Protein 7SKC (pdb70)

Secondary structure (DSSP, 8-state):
--S--TTSB--SSS----TTEE--TT-SB-EE--

GO terms:
  GO:0090729 toxin activity (F, IDA)
  GO:0005576 extracellular region (C, IDA)
  GO:0044487 venom-mediated perturbation of transmission of nerve impulse (P, IDA)
  GO:0044493 venom-mediated inhibition of voltage-gated sodium channel activity (P, IDA)
  GO:0019871 sodium channel inhibitor activity (F, IDA)
  GO:0044741 venom-mediated suppression of sensory perception of pain (P, TAS)

Solvent-accessible surface area: 3052 Å² total; per-residue (Å²): 129,147,51,72,14,132,180,34,50,10,77,42,130,108,90,139,29,53,182,43,59,33,8,87,198,148,96,88,118,1,99,90,98,216

Nearest PDB structures (foldseek):
  7skc-assembly1_A  TM=9.924E-01  e=1.285E-06  Selenotypus
  5epm-assembly2_D  TM=8.301E-01  e=3.689E-03  Ceratogyrus marshalli
  5i1x-assembly1_A  TM=8.372E-01  e=4.854E-03  Psalmopoeus
  2mxm-assembly1_A  TM=8.307E-01  e=1.106E-02  unclassified
  2wh9-assembly1_A  TM=6.189E-01  e=5.008E-02  Chilobrachys guangxiensis

Radius of gyration: 8.17 Å; Cα contacts (8 Å, |Δi|>4): 64; chains: 1; bounding box: 18×20×19 Å

Sequence (34 aa):
GDCLGWFSGCDPNNNKCCEGYVCHWKYPWCRYDLGDCLGWFSGCDPNNNKCCEGYVCHWKYPWCRYDLGDCLGWFSGCDPNNNKCCEGYVCHWKYPWCRYDLGDCLGWFSGCDPNNNKCCEGYVCHWKYPWCRYDLGDCLGWFSGCDPNNNKCCEGYVCHWKYPWCRYDLGDCLGWFSGCDPNNNKCCEGYVCHWKYPWCRYDLGDCLGWFSGCDPNNNKCCEGYVCHWKYPWCRYDLGDCLGWFSGCDPNNNKCCEGYVCHWKYPWCRYDLGDCLGWFSGCDPNNNKCCEGYVCHWKYPWCRYDLGDCLGWFSGCDPNNNKCCEGYVCHWKYPWCRYDLGDCLGWFSGCDPNNNKCCEGYVCHWKYPWCRYDLGDCLGWFSGCDPNNNKCCEGYVCHWKYPWCRYDLGDCLGWFSGCDPNNNKCCEGYVCHWKYPWCRYDLGDCLGWFSGCDPNNNKCCEGYVCHWKYPWCRYDLGDCLGWFSGCDPNNNKCCEGYVCHWKYPWCRYDLGDCLGWFSGCDPNNNKCCEGYVCHWKYPWCRYDLGDCLGWFSGCDPNNNKCCEGYVCHWKYPWCRYDLGDCLGWFSGCDPNNNKCCEGYVCHWKYPWCRYDLGDCLGWFSGCDPNNNKCCEGYVCHWKYPWCRYDLGDCLGWFSGCDPNNNKCCEGYVCHWKYPWCRYDL

Foldseek 3Di:
DQAQELAGFADQVGHRHDPQWGCPPVHRGTHGDD

Structure (mmCIF, N/CA/C/O backbone):
data_7SKC
#
_entry.id   7SKC
#
loop_
_atom_site.group_PDB
_atom_site.id
_atom_site.type_symbol
_atom_site.label_atom_id
_atom_site.label_alt_id
_atom_site.label_comp_id
_atom_site.label_asym_id
_atom_site.label_entity_id
_atom_site.label_seq_id
_atom_site.pdbx_PDB_ins_code
_atom_site.Cartn_x
_atom_site.Cartn_y
_atom_site.Cartn_z
_atom_site.occupancy
_atom_site.B_iso_or_equiv
_atom_site.auth_seq_id
_atom_site.auth_comp_id
_atom_site.auth_asym_id
_atom_site.auth_atom_id
_atom_site.pdbx_PDB_model_num
ATOM 1 N N . GLY A 1 1 ? 1.330 0.000 0.000 1.00 13.00 1 GLY A N 1
ATOM 2 C CA . GLY A 1 1 ? 2.071 0.001 -1.247 1.00 45.03 1 GLY A CA 1
ATOM 3 C C . GLY A 1 1 ? 1.338 -0.722 -2.359 1.00 34.41 1 GLY A C 1
ATOM 4 O O . GLY A 1 1 ? 0.876 -1.849 -2.177 1.00 14.15 1 GLY A O 1
ATOM 8 N N . ASP A 1 2 ? 1.228 -0.074 -3.513 1.00 42.11 2 ASP A N 1
ATOM 9 C CA . ASP A 1 2 ? 0.544 -0.662 -4.659 1.00 23.31 2 ASP A CA 1
ATOM 10 C C . ASP A 1 2 ? 1.523 -0.926 -5.799 1.00 72.21 2 ASP A C 1
ATOM 11 O O . ASP A 1 2 ? 1.527 -2.006 -6.391 1.00 32.24 2 ASP A O 1
ATOM 20 N N . CYS A 1 3 ? 2.351 0.068 -6.103 1.00 73.34 3 CYS A N 1
ATOM 21 C CA . CYS A 1 3 ? 3.333 -0.055 -7.173 1.00 62.34 3 CYS A CA 1
ATOM 22 C C . CYS A 1 3 ? 4.747 -0.142 -6.606 1.00 62.13 3 CYS A C 1
ATOM 23 O O . CYS A 1 3 ? 4.972 0.129 -5.426 1.00 25.30 3 CYS A O 1
ATOM 30 N N . LEU A 1 4 ? 5.696 -0.521 -7.455 1.00 25.22 4 LEU A N 1
ATOM 31 C CA . LEU A 1 4 ? 7.090 -0.644 -7.039 1.00 55.34 4 LEU A CA 1
ATOM 32 C C . LEU A 1 4 ? 7.677 0.721 -6.695 1.00 42.23 4 LEU A C 1
ATOM 33 O O . LEU A 1 4 ? 8.193 0.927 -5.598 1.00 2.53 4 LEU A O 1
ATOM 49 N N . GLY A 1 5 ? 7.593 1.652 -7.641 1.00 62.24 5 GLY A N 1
ATOM 50 C CA . GLY A 1 5 ? 8.119 2.986 -7.418 1.00 73.14 5 GLY A CA 1
ATOM 51 C C . GLY A 1 5 ? 9.445 3.211 -8.117 1.00 51.02 5 GLY A C 1
ATOM 52 O O . GLY A 1 5 ? 10.229 2.278 -8.290 1.00 71.12 5 GLY A O 1
ATOM 56 N N . TRP A 1 6 ? 9.696 4.451 -8.521 1.00 13.00 6 TRP A N 1
ATOM 57 C CA . TRP A 1 6 ? 10.936 4.795 -9.207 1.00 1.11 6 TRP A CA 1
ATOM 58 C C . TRP A 1 6 ? 12.147 4.302 -8.422 1.00 52.12 6 TRP A C 1
ATOM 59 O O . TRP A 1 6 ? 13.164 3.926 -9.004 1.00 65.40 6 TRP A O 1
ATOM 80 N N . PHE A 1 7 ? 12.031 4.307 -7.098 1.00 75.35 7 PHE A N 1
ATOM 81 C CA . PHE A 1 7 ? 13.117 3.860 -6.234 1.00 51.30 7 PHE A CA 1
ATOM 82 C C . PHE A 1 7 ? 13.300 2.348 -6.327 1.00 53.32 7 PHE A C 1
ATOM 83 O O . PHE A 1 7 ? 14.424 1.847 -6.327 1.00 50.05 7 PHE A O 1
ATOM 100 N N . SER A 1 8 ? 12.186 1.627 -6.405 1.00 51.25 8 SER A N 1
ATOM 101 C CA . SER A 1 8 ? 12.222 0.172 -6.495 1.00 11.25 8 SER A CA 1
ATOM 102 C C . SER A 1 8 ? 12.731 -0.276 -7.861 1.00 54.02 8 SER A C 1
ATOM 103 O O . SER A 1 8 ? 12.579 0.433 -8.855 1.00 62.45 8 SER A O 1
ATOM 111 N N . GLY A 1 9 ? 13.336 -1.459 -7.902 1.00 33.42 9 GLY A N 1
ATOM 112 C CA . GLY A 1 9 ? 13.858 -1.983 -9.150 1.00 42.03 9 GLY A CA 1
ATOM 113 C C . GLY A 1 9 ? 12.855 -2.856 -9.878 1.00 23.33 9 GLY A C 1
ATOM 114 O O . GLY A 1 9 ? 12.150 -3.653 -9.258 1.00 52.11 9 GLY A O 1
ATOM 118 N N . CYS A 1 10 ? 12.790 -2.706 -11.196 1.00 74.54 10 CYS A N 1
ATOM 119 C CA . CYS A 1 10 ? 11.864 -3.486 -12.010 1.00 3.11 10 CYS A CA 1
ATOM 120 C C . CYS A 1 10 ? 12.506 -3.879 -13.337 1.00 72.44 10 CYS A C 1
ATOM 121 O O . CYS A 1 10 ? 13.577 -3.387 -13.691 1.00 41.32 10 CYS A O 1
ATOM 128 N N . ASP A 1 11 ? 11.843 -4.770 -14.067 1.00 51.33 11 ASP A N 1
ATOM 129 C CA . ASP A 1 11 ? 12.347 -5.229 -15.356 1.00 52.14 11 ASP A CA 1
ATOM 130 C C . ASP A 1 11 ? 11.444 -4.757 -16.492 1.00 44.31 11 ASP A C 1
ATOM 131 O O . ASP A 1 11 ? 10.283 -4.401 -16.288 1.00 63.34 11 ASP A O 1
ATOM 140 N N . PRO A 1 12 ? 11.989 -4.751 -17.718 1.00 20.02 12 PRO A N 1
ATOM 141 C CA . PRO A 1 12 ? 11.251 -4.324 -18.910 1.00 72.12 12 PRO A CA 1
ATOM 142 C C . PRO A 1 12 ? 10.153 -5.309 -19.296 1.00 33.42 12 PRO A C 1
ATOM 143 O O . PRO A 1 12 ? 9.111 -4.918 -19.820 1.00 70.01 12 PRO A O 1
ATOM 154 N N . ASN A 1 13 ? 10.393 -6.590 -19.032 1.00 4.40 13 ASN A N 1
ATOM 155 C CA . ASN A 1 13 ? 9.424 -7.631 -19.352 1.00 21.31 13 ASN A CA 1
ATOM 156 C C . ASN A 1 13 ? 8.470 -7.863 -18.185 1.00 34.25 13 ASN A C 1
ATOM 157 O O . ASN A 1 13 ? 7.334 -8.296 -18.375 1.00 13.41 13 ASN A O 1
ATOM 168 N N . ASN A 1 14 ? 8.940 -7.572 -16.976 1.00 13.30 14 ASN A N 1
ATOM 169 C CA . ASN A 1 14 ? 8.128 -7.748 -15.777 1.00 61.32 14 ASN A CA 1
ATOM 170 C C . ASN A 1 14 ? 7.956 -6.425 -15.037 1.00 72.32 14 ASN A C 1
ATOM 171 O O . ASN A 1 14 ? 8.087 -6.364 -13.816 1.00 35.35 14 ASN A O 1
ATOM 182 N N . ASN A 1 15 ? 7.661 -5.368 -15.787 1.00 72.30 15 ASN A N 1
ATOM 183 C CA . ASN A 1 15 ? 7.470 -4.046 -15.203 1.00 2.25 15 ASN A CA 1
ATOM 184 C C . ASN A 1 15 ? 6.312 -4.052 -14.209 1.00 50.34 15 ASN A C 1
ATOM 185 O O . ASN A 1 15 ? 5.180 -4.386 -14.560 1.00 41.33 15 ASN A O 1
ATOM 196 N N . LYS A 1 16 ? 6.603 -3.679 -12.968 1.00 32.34 16 LYS A N 1
ATOM 197 C CA . LYS A 1 16 ? 5.587 -3.639 -11.923 1.00 32.25 16 LYS A CA 1
ATOM 198 C C . LYS A 1 16 ? 5.597 -2.293 -11.206 1.00 15.14 16 LYS A C 1
ATOM 199 O O . LYS A 1 16 ? 5.399 -2.223 -9.992 1.00 51.32 16 LYS A O 1
ATOM 218 N N . CYS A 1 17 ? 5.826 -1.226 -11.963 1.00 43.24 17 CYS A N 1
ATOM 219 C CA . CYS A 1 17 ? 5.861 0.119 -11.401 1.00 73.13 17 CYS A CA 1
ATOM 220 C C . CYS A 1 17 ? 4.546 0.850 -11.660 1.00 5.24 17 CYS A C 1
ATOM 221 O O . CYS A 1 17 ? 3.660 0.335 -12.342 1.00 43.43 17 CYS A O 1
ATOM 228 N N . CYS A 1 18 ? 4.428 2.054 -11.109 1.00 74.13 18 CYS A N 1
ATOM 229 C CA . CYS A 1 18 ? 3.223 2.857 -11.279 1.00 10.21 18 CYS A CA 1
ATOM 230 C C . CYS A 1 18 ? 3.284 3.662 -12.574 1.00 12.22 18 CYS A C 1
ATOM 231 O O . CYS A 1 18 ? 4.354 3.842 -13.154 1.00 53.12 18 CYS A O 1
ATOM 238 N N . GLU A 1 19 ? 2.128 4.144 -13.020 1.00 33.04 19 GLU A N 1
ATOM 239 C CA . GLU A 1 19 ? 2.050 4.929 -14.246 1.00 0.11 19 GLU A CA 1
ATOM 240 C C . GLU A 1 19 ? 3.058 6.075 -14.223 1.00 72.21 19 GLU A C 1
ATOM 241 O O . GLU A 1 19 ? 3.151 6.815 -13.245 1.00 32.12 19 GLU A O 1
ATOM 253 N N . GLY A 1 20 ? 3.812 6.214 -15.309 1.00 72.25 20 GLY A N 1
ATOM 254 C CA . GLY A 1 20 ? 4.803 7.270 -15.394 1.00 44.10 20 GLY A CA 1
ATOM 255 C C . GLY A 1 20 ? 6.220 6.733 -15.432 1.00 5.42 20 GLY A C 1
ATOM 256 O O . GLY A 1 20 ? 7.096 7.318 -16.070 1.00 23.02 20 GLY A O 1
ATOM 260 N N . TYR A 1 21 ? 6.448 5.619 -14.746 1.00 35.22 21 TYR A N 1
ATOM 261 C CA . TYR A 1 21 ? 7.770 5.005 -14.700 1.00 15.50 21 TYR A CA 1
ATOM 262 C C . TYR A 1 21 ? 7.927 3.967 -15.807 1.00 0.23 21 TYR A C 1
ATOM 263 O O . TYR A 1 21 ? 6.945 3.400 -16.286 1.00 63.13 21 TYR A O 1
ATOM 281 N N . VAL A 1 22 ? 9.171 3.723 -16.207 1.00 73.13 22 VAL A N 1
ATOM 282 C CA . VAL A 1 22 ? 9.459 2.752 -17.256 1.00 63.00 22 VAL A CA 1
ATOM 283 C C . VAL A 1 22 ? 10.705 1.938 -16.924 1.00 11.03 22 VAL A C 1
ATOM 284 O O . VAL A 1 22 ? 11.742 2.491 -16.557 1.00 41.42 22 VAL A O 1
ATOM 297 N N . CYS A 1 23 ? 10.596 0.620 -17.054 1.00 40.25 23 CYS A N 1
ATOM 298 C CA . CYS A 1 23 ? 11.713 -0.272 -16.768 1.00 71.05 23 CYS A CA 1
ATOM 299 C C . CYS A 1 23 ? 12.566 -0.493 -18.015 1.00 12.35 23 CYS A C 1
ATOM 300 O O . CYS A 1 23 ? 12.743 -1.624 -18.466 1.00 60.45 23 CYS A O 1
ATOM 307 N N . HIS A 1 24 ? 13.092 0.597 -18.565 1.00 60.32 24 HIS A N 1
ATOM 308 C CA . HIS A 1 24 ? 13.927 0.523 -19.759 1.00 23.23 24 HIS A CA 1
ATOM 309 C C . HIS A 1 24 ? 15.129 -0.388 -19.525 1.00 74.45 24 HIS A C 1
ATOM 310 O O . HIS A 1 24 ? 15.765 -0.335 -18.473 1.00 33.31 24 HIS A O 1
ATOM 324 N N . TRP A 1 25 ? 15.432 -1.223 -20.513 1.00 21.12 25 TRP A N 1
ATOM 325 C CA . TRP A 1 25 ? 16.557 -2.147 -20.414 1.00 53.52 25 TRP A CA 1
ATOM 326 C C . TRP A 1 25 ? 17.834 -1.410 -20.026 1.00 51.53 25 TRP A C 1
ATOM 327 O O . TRP A 1 25 ? 18.742 -1.990 -19.431 1.00 35.33 25 TRP A O 1
ATOM 348 N N . LYS A 1 26 ? 17.898 -0.127 -20.367 1.00 44.12 26 LYS A N 1
ATOM 349 C CA . LYS A 1 26 ? 19.064 0.691 -20.053 1.00 61.13 26 LYS A CA 1
ATOM 350 C C . LYS A 1 26 ? 19.486 0.502 -18.600 1.00 21.32 26 LYS A C 1
ATOM 351 O O . LYS A 1 26 ? 20.658 0.260 -18.310 1.00 41.00 26 LYS A O 1
ATOM 370 N N . TYR A 1 27 ? 18.524 0.612 -17.690 1.00 62.43 27 TYR A N 1
ATOM 371 C CA . TYR A 1 27 ? 18.797 0.453 -16.267 1.00 13.53 27 TYR A CA 1
ATOM 372 C C . TYR A 1 27 ? 17.685 -0.337 -15.584 1.00 31.03 27 TYR A C 1
ATOM 373 O O . TYR A 1 27 ? 16.535 -0.347 -16.023 1.00 13.41 27 TYR A O 1
ATOM 391 N N . PRO A 1 28 ? 18.035 -1.017 -14.481 1.00 52.55 28 PRO A N 1
ATOM 392 C CA . PRO A 1 28 ? 17.082 -1.822 -13.712 1.00 73.12 28 PRO A CA 1
ATOM 393 C C . PRO A 1 28 ? 16.058 -0.964 -12.977 1.00 1.21 28 PRO A C 1
ATOM 394 O O . PRO A 1 28 ? 14.856 -1.222 -13.042 1.00 63.22 28 PRO A O 1
ATOM 405 N N . TRP A 1 29 ? 16.542 0.057 -12.279 1.00 13.23 29 TRP A N 1
ATOM 406 C CA . TRP A 1 29 ? 15.667 0.954 -11.531 1.00 45.02 29 TRP A CA 1
ATOM 407 C C . TRP A 1 29 ? 14.649 1.615 -12.453 1.00 42.34 29 TRP A C 1
ATOM 408 O O . TRP A 1 29 ? 14.945 1.910 -13.612 1.00 22.02 29 TRP A O 1
ATOM 429 N N . CYS A 1 30 ? 13.449 1.847 -11.933 1.00 74.51 30 CYS A N 1
ATOM 430 C CA . CYS A 1 30 ? 12.386 2.473 -12.710 1.00 12.13 30 CYS A CA 1
ATOM 431 C C . CYS A 1 30 ? 12.733 3.923 -13.036 1.00 33.11 30 CYS A C 1
ATOM 432 O O . CYS A 1 30 ? 12.783 4.775 -12.148 1.00 74.34 30 CYS A O 1
ATOM 439 N N . ARG A 1 31 ? 12.971 4.195 -14.315 1.00 2.13 31 ARG A N 1
ATOM 440 C CA . ARG A 1 31 ? 13.314 5.541 -14.758 1.00 62.22 31 ARG A CA 1
ATOM 441 C C . ARG A 1 31 ? 12.061 6.324 -15.138 1.00 70.04 31 ARG A C 1
ATOM 442 O O . ARG A 1 31 ? 11.096 5.759 -15.654 1.00 21.00 31 ARG A O 1
ATOM 463 N N . TYR A 1 32 ? 12.083 7.627 -14.880 1.00 32.31 32 TYR A N 1
ATOM 464 C CA . TYR A 1 32 ? 10.948 8.487 -15.192 1.00 33.10 32 TYR A CA 1
ATOM 465 C C . TYR A 1 32 ? 10.684 8.517 -16.694 1.00 73.03 32 TYR A C 1
ATOM 466 O O . TYR A 1 32 ? 11.558 8.187 -17.496 1.00 75.32 32 TYR A O 1
ATOM 484 N N . ASP A 1 33 ? 9.473 8.916 -17.068 1.00 11.15 33 ASP A N 1
ATOM 485 C CA . ASP A 1 33 ? 9.092 8.992 -18.473 1.00 63.23 33 ASP A CA 1
ATOM 486 C C . ASP A 1 33 ? 8.748 10.425 -18.867 1.00 31.14 33 ASP A C 1
ATOM 487 O O . ASP A 1 33 ? 7.657 10.697 -19.370 1.00 61.21 33 ASP A O 1
ATOM 496 N N . LEU A 1 34 ? 9.684 11.338 -18.633 1.00 12.23 34 LEU A N 1
ATOM 497 C CA . LEU A 1 34 ? 9.479 12.745 -18.962 1.00 24.34 34 LEU A CA 1
ATOM 498 C C . LEU A 1 34 ? 10.275 13.135 -20.203 1.00 22.10 34 LEU A C 1
ATOM 499 O O . LEU A 1 34 ? 9.707 13.554 -21.211 1.00 14.42 34 LEU A O 1
ATOM 515 N N . GLY A 1 1 ? 2.087 -1.570 -0.360 1.00 4.41 1 GLY A N 2
ATOM 516 C CA . GLY A 1 1 ? 1.888 -0.455 -1.267 1.00 53.23 1 GLY A CA 2
ATOM 517 C C . GLY A 1 1 ? 1.055 -0.833 -2.476 1.00 60.21 1 GLY A C 2
ATOM 518 O O . GLY A 1 1 ? 0.310 -1.813 -2.443 1.00 41.22 1 GLY A O 2
ATOM 522 N N . ASP A 1 2 ? 1.179 -0.055 -3.545 1.00 45.42 2 ASP A N 2
ATOM 523 C CA . ASP A 1 2 ? 0.432 -0.313 -4.770 1.00 54.23 2 ASP A CA 2
ATOM 524 C C . ASP A 1 2 ? 1.376 -0.589 -5.936 1.00 5.42 2 ASP A C 2
ATOM 525 O O . ASP A 1 2 ? 1.164 -1.518 -6.715 1.00 33.32 2 ASP A O 2
ATOM 534 N N . CYS A 1 3 ? 2.420 0.226 -6.050 1.00 62.31 3 CYS A N 2
ATOM 535 C CA . CYS A 1 3 ? 3.397 0.071 -7.121 1.00 5.41 3 CYS A CA 2
ATOM 536 C C . CYS A 1 3 ? 4.804 -0.094 -6.554 1.00 5.33 3 CYS A C 2
ATOM 537 O O . CYS A 1 3 ? 5.030 0.097 -5.358 1.00 2.21 3 CYS A O 2
ATOM 544 N N . LEU A 1 4 ? 5.747 -0.449 -7.419 1.00 62.14 4 LEU A N 2
ATOM 545 C CA . LEU A 1 4 ? 7.133 -0.640 -7.006 1.00 1.21 4 LEU A CA 2
ATOM 546 C C . LEU A 1 4 ? 7.777 0.691 -6.630 1.00 64.24 4 LEU A C 2
ATOM 547 O O . LEU A 1 4 ? 8.306 0.848 -5.531 1.00 21.23 4 LEU A O 2
ATOM 563 N N . GLY A 1 5 ? 7.727 1.648 -7.552 1.00 61.00 5 GLY A N 2
ATOM 564 C CA . GLY A 1 5 ? 8.307 2.954 -7.298 1.00 25.40 5 GLY A CA 2
ATOM 565 C C . GLY A 1 5 ? 9.668 3.119 -7.945 1.00 41.23 5 GLY A C 2
ATOM 566 O O . GLY A 1 5 ? 10.406 2.148 -8.111 1.00 2.01 5 GLY A O 2
ATOM 570 N N . TRP A 1 6 ? 10.000 4.351 -8.314 1.00 11.25 6 TRP A N 2
ATOM 571 C CA . TRP A 1 6 ? 11.281 4.640 -8.948 1.00 51.04 6 TRP A CA 2
ATOM 572 C C . TRP A 1 6 ? 12.434 4.065 -8.134 1.00 2.24 6 TRP A C 2
ATOM 573 O O . TRP A 1 6 ? 13.450 3.646 -8.688 1.00 62.51 6 TRP A O 2
ATOM 594 N N . PHE A 1 7 ? 12.271 4.049 -6.815 1.00 31.31 7 PHE A N 2
ATOM 595 C CA . PHE A 1 7 ? 13.300 3.525 -5.924 1.00 13.54 7 PHE A CA 2
ATOM 596 C C . PHE A 1 7 ? 13.430 2.013 -6.073 1.00 23.54 7 PHE A C 2
ATOM 597 O O . PHE A 1 7 ? 14.533 1.467 -6.032 1.00 30.11 7 PHE A O 2
ATOM 614 N N . SER A 1 8 ? 12.296 1.341 -6.245 1.00 23.21 8 SER A N 2
ATOM 615 C CA . SER A 1 8 ? 12.282 -0.110 -6.396 1.00 4.44 8 SER A CA 2
ATOM 616 C C . SER A 1 8 ? 12.782 -0.517 -7.778 1.00 52.25 8 SER A C 2
ATOM 617 O O . SER A 1 8 ? 12.703 0.256 -8.732 1.00 54.41 8 SER A O 2
ATOM 625 N N . GLY A 1 9 ? 13.297 -1.738 -7.879 1.00 23.43 9 GLY A N 2
ATOM 626 C CA . GLY A 1 9 ? 13.803 -2.229 -9.148 1.00 14.53 9 GLY A CA 2
ATOM 627 C C . GLY A 1 9 ? 12.770 -3.035 -9.911 1.00 2.54 9 GLY A C 2
ATOM 628 O O . GLY A 1 9 ? 12.035 -3.830 -9.324 1.00 44.03 9 GLY A O 2
ATOM 632 N N . CYS A 1 10 ? 12.712 -2.828 -11.222 1.00 70.50 10 CYS A N 2
ATOM 633 C CA . CYS A 1 10 ? 11.761 -3.540 -12.067 1.00 14.00 10 CYS A CA 2
ATOM 634 C C . CYS A 1 10 ? 12.390 -3.903 -13.409 1.00 0.40 10 CYS A C 2
ATOM 635 O O . CYS A 1 10 ? 13.479 -3.435 -13.742 1.00 22.10 10 CYS A O 2
ATOM 642 N N . ASP A 1 11 ? 11.697 -4.738 -14.175 1.00 12.14 11 ASP A N 2
ATOM 643 C CA . ASP A 1 11 ? 12.186 -5.163 -15.481 1.00 43.30 11 ASP A CA 2
ATOM 644 C C . ASP A 1 11 ? 11.326 -4.581 -16.599 1.00 24.21 11 ASP A C 2
ATOM 645 O O . ASP A 1 11 ? 10.186 -4.168 -16.387 1.00 61.03 11 ASP A O 2
ATOM 654 N N . PRO A 1 12 ? 11.885 -4.546 -17.818 1.00 75.51 12 PRO A N 2
ATOM 655 C CA . PRO A 1 12 ? 11.187 -4.017 -18.993 1.00 75.14 12 PRO A CA 2
ATOM 656 C C . PRO A 1 12 ? 10.037 -4.915 -19.438 1.00 12.31 12 PRO A C 2
ATOM 657 O O . PRO A 1 12 ? 9.022 -4.435 -19.941 1.00 35.33 12 PRO A O 2
ATOM 668 N N . ASN A 1 13 ? 10.204 -6.220 -19.248 1.00 55.45 13 ASN A N 2
ATOM 669 C CA . ASN A 1 13 ? 9.179 -7.184 -19.630 1.00 73.44 13 ASN A CA 2
ATOM 670 C C . ASN A 1 13 ? 8.208 -7.431 -18.480 1.00 31.04 13 ASN A C 2
ATOM 671 O O . ASN A 1 13 ? 7.050 -7.786 -18.696 1.00 63.43 13 ASN A O 2
ATOM 682 N N . ASN A 1 14 ? 8.689 -7.239 -17.256 1.00 33.05 14 ASN A N 2
ATOM 683 C CA . ASN A 1 14 ? 7.864 -7.440 -16.070 1.00 34.41 14 ASN A CA 2
ATOM 684 C C . ASN A 1 14 ? 7.702 -6.138 -15.292 1.00 22.11 14 ASN A C 2
ATOM 685 O O . ASN A 1 14 ? 7.816 -6.117 -14.067 1.00 53.11 14 ASN A O 2
ATOM 696 N N . ASN A 1 15 ? 7.436 -5.054 -16.013 1.00 1.43 15 ASN A N 2
ATOM 697 C CA . ASN A 1 15 ? 7.259 -3.747 -15.390 1.00 52.43 15 ASN A CA 2
ATOM 698 C C . ASN A 1 15 ? 6.161 -3.793 -14.332 1.00 53.40 15 ASN A C 2
ATOM 699 O O . ASN A 1 15 ? 5.030 -4.193 -14.611 1.00 24.11 15 ASN A O 2
ATOM 710 N N . LYS A 1 16 ? 6.501 -3.379 -13.116 1.00 70.10 16 LYS A N 2
ATOM 711 C CA . LYS A 1 16 ? 5.545 -3.370 -12.015 1.00 21.50 16 LYS A CA 2
ATOM 712 C C . LYS A 1 16 ? 5.606 -2.051 -11.252 1.00 53.13 16 LYS A C 2
ATOM 713 O O . LYS A 1 16 ? 5.439 -2.019 -10.033 1.00 1.24 16 LYS A O 2
ATOM 732 N N . CYS A 1 17 ? 5.844 -0.964 -11.978 1.00 54.41 17 CYS A N 2
ATOM 733 C CA . CYS A 1 17 ? 5.925 0.359 -11.371 1.00 10.23 17 CYS A CA 2
ATOM 734 C C . CYS A 1 17 ? 4.635 1.143 -11.598 1.00 63.43 17 CYS A C 2
ATOM 735 O O . CYS A 1 17 ? 3.731 0.682 -12.295 1.00 35.31 17 CYS A O 2
ATOM 742 N N . CYS A 1 18 ? 4.558 2.330 -11.006 1.00 65.32 18 CYS A N 2
ATOM 743 C CA . CYS A 1 18 ? 3.381 3.178 -11.143 1.00 11.20 18 CYS A CA 2
ATOM 744 C C . CYS A 1 18 ? 3.467 4.028 -12.407 1.00 51.33 18 CYS A C 2
ATOM 745 O O . CYS A 1 18 ? 4.542 4.196 -12.982 1.00 0.33 18 CYS A O 2
ATOM 752 N N . GLU A 1 19 ? 2.326 4.562 -12.834 1.00 24.31 19 GLU A N 2
ATOM 753 C CA . GLU A 1 19 ? 2.273 5.394 -14.030 1.00 64.33 19 GLU A CA 2
ATOM 754 C C . GLU A 1 19 ? 3.314 6.508 -13.965 1.00 22.32 19 GLU A C 2
ATOM 755 O O . GLU A 1 19 ? 3.411 7.224 -12.969 1.00 63.31 19 GLU A O 2
ATOM 767 N N . GLY A 1 20 ? 4.092 6.647 -15.034 1.00 53.15 20 GLY A N 2
ATOM 768 C CA . GLY A 1 20 ? 5.116 7.675 -15.079 1.00 34.55 20 GLY A CA 2
ATOM 769 C C . GLY A 1 20 ? 6.515 7.096 -15.140 1.00 63.11 20 GLY A C 2
ATOM 770 O O . GLY A 1 20 ? 7.408 7.676 -15.758 1.00 51.54 20 GLY A O 2
ATOM 774 N N . TYR A 1 21 ? 6.709 5.950 -14.497 1.00 13.14 21 TYR A N 2
ATOM 775 C CA . TYR A 1 21 ? 8.011 5.295 -14.477 1.00 61.12 21 TYR A CA 2
ATOM 776 C C . TYR A 1 21 ? 8.146 4.316 -15.639 1.00 73.25 21 TYR A C 2
ATOM 777 O O . TYR A 1 21 ? 7.151 3.897 -16.232 1.00 63.12 21 TYR A O 2
ATOM 795 N N . VAL A 1 22 ? 9.384 3.954 -15.960 1.00 2.32 22 VAL A N 2
ATOM 796 C CA . VAL A 1 22 ? 9.651 3.023 -17.050 1.00 1.15 22 VAL A CA 2
ATOM 797 C C . VAL A 1 22 ? 10.863 2.151 -16.742 1.00 70.44 22 VAL A C 2
ATOM 798 O O . VAL A 1 22 ? 11.918 2.650 -16.351 1.00 44.13 22 VAL A O 2
ATOM 811 N N . CYS A 1 23 ? 10.705 0.844 -16.922 1.00 71.45 23 CYS A N 2
ATOM 812 C CA . CYS A 1 23 ? 11.786 -0.100 -16.665 1.00 74.51 23 CYS A CA 2
ATOM 813 C C . CYS A 1 23 ? 12.636 -0.308 -17.915 1.00 51.11 23 CYS A C 2
ATOM 814 O O . CYS A 1 23 ? 12.804 -1.434 -18.385 1.00 52.33 23 CYS A O 2
ATOM 821 N N . HIS A 1 24 ? 13.171 0.786 -18.449 1.00 34.14 24 HIS A N 2
ATOM 822 C CA . HIS A 1 24 ? 14.005 0.724 -19.644 1.00 14.43 24 HIS A CA 2
ATOM 823 C C . HIS A 1 24 ? 15.169 -0.241 -19.445 1.00 31.35 24 HIS A C 2
ATOM 824 O O . HIS A 1 24 ? 15.800 -0.257 -18.388 1.00 25.30 24 HIS A O 2
ATOM 838 N N . TRP A 1 25 ? 15.446 -1.044 -20.465 1.00 62.23 25 TRP A N 2
ATOM 839 C CA . TRP A 1 25 ? 16.534 -2.013 -20.402 1.00 23.45 25 TRP A CA 2
ATOM 840 C C . TRP A 1 25 ? 17.837 -1.343 -19.980 1.00 12.54 25 TRP A C 2
ATOM 841 O O . TRP A 1 25 ? 18.719 -1.982 -19.407 1.00 23.03 25 TRP A O 2
ATOM 862 N N . LYS A 1 26 ? 17.951 -0.050 -20.266 1.00 24.12 26 LYS A N 2
ATOM 863 C CA . LYS A 1 26 ? 19.146 0.709 -19.915 1.00 31.23 26 LYS A CA 2
ATOM 864 C C . LYS A 1 26 ? 19.553 0.444 -18.469 1.00 2.23 26 LYS A C 2
ATOM 865 O O . LYS A 1 26 ? 20.714 0.149 -18.185 1.00 22.41 26 LYS A O 2
ATOM 884 N N . TYR A 1 27 ? 18.591 0.551 -17.559 1.00 61.21 27 TYR A N 2
ATOM 885 C CA . TYR A 1 27 ? 18.850 0.324 -16.142 1.00 62.23 27 TYR A CA 2
ATOM 886 C C . TYR A 1 27 ? 17.708 -0.454 -15.497 1.00 75.53 27 TYR A C 2
ATOM 887 O O . TYR A 1 27 ? 16.560 -0.406 -15.942 1.00 4.12 27 TYR A O 2
ATOM 905 N N . PRO A 1 28 ? 18.027 -1.190 -14.422 1.00 60.12 28 PRO A N 2
ATOM 906 C CA . PRO A 1 28 ? 17.042 -1.993 -13.691 1.00 10.51 28 PRO A CA 2
ATOM 907 C C . PRO A 1 28 ? 16.044 -1.130 -12.926 1.00 4.42 28 PRO A C 2
ATOM 908 O O . PRO A 1 28 ? 14.835 -1.347 -13.002 1.00 42.00 28 PRO A O 2
ATOM 919 N N . TRP A 1 29 ? 16.559 -0.151 -12.190 1.00 34.01 29 TRP A N 2
ATOM 920 C CA . TRP A 1 29 ? 15.711 0.745 -11.411 1.00 5.21 29 TRP A CA 2
ATOM 921 C C . TRP A 1 29 ? 14.731 1.487 -12.312 1.00 52.41 29 TRP A C 2
ATOM 922 O O . TRP A 1 29 ? 15.049 1.816 -13.455 1.00 43.02 29 TRP A O 2
ATOM 943 N N . CYS A 1 30 ? 13.537 1.749 -11.791 1.00 12.11 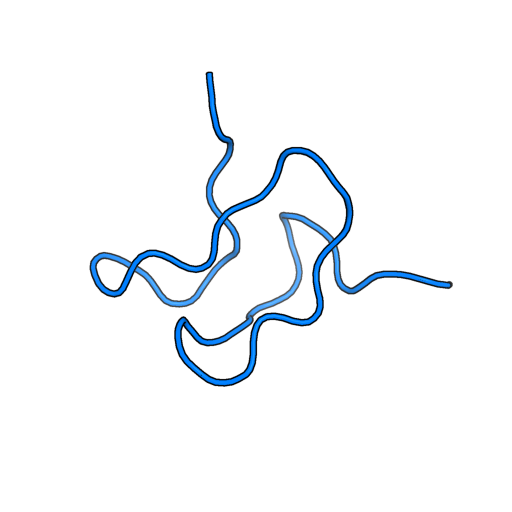30 CYS A N 2
ATOM 944 C CA . CYS A 1 30 ? 12.509 2.453 -12.548 1.00 71.34 30 CYS A CA 2
ATOM 945 C C . CYS A 1 30 ? 12.906 3.907 -12.783 1.00 51.31 30 CYS A C 2
ATOM 946 O O . CYS A 1 30 ? 12.965 4.704 -11.846 1.00 43.15 30 CYS A O 2
ATOM 953 N N . ARG A 1 31 ? 13.176 4.246 -14.040 1.00 24.35 31 ARG A N 2
ATOM 954 C CA . ARG A 1 31 ? 13.569 5.603 -14.398 1.00 14.44 31 ARG A CA 2
ATOM 955 C C . ARG A 1 31 ? 12.349 6.440 -14.774 1.00 3.23 31 ARG A C 2
ATOM 956 O O . ARG A 1 31 ? 11.350 5.914 -15.265 1.00 44.22 31 ARG A O 2
ATOM 977 N N . TYR A 1 32 ? 12.438 7.745 -14.539 1.00 64.51 32 TYR A N 2
ATOM 978 C CA . TYR A 1 32 ? 11.342 8.654 -14.850 1.00 72.33 32 TYR A CA 2
ATOM 979 C C . TYR A 1 32 ? 11.329 9.004 -16.335 1.00 60.22 32 TYR A C 2
ATOM 980 O O . TYR A 1 32 ? 12.353 9.383 -16.904 1.00 11.52 32 TYR A O 2
ATOM 998 N N . ASP A 1 33 ? 10.162 8.874 -16.957 1.00 23.42 33 ASP A N 2
ATOM 999 C CA . ASP A 1 33 ? 10.014 9.177 -18.375 1.00 54.33 33 ASP A CA 2
ATOM 1000 C C . ASP A 1 33 ? 9.629 10.639 -18.581 1.00 5.34 33 ASP A C 2
ATOM 1001 O O . ASP A 1 33 ? 10.401 11.423 -19.135 1.00 4.34 33 ASP A O 2
ATOM 1010 N N . LEU A 1 34 ? 8.432 11.000 -18.132 1.00 22.31 34 LEU A N 2
ATOM 1011 C CA . LEU A 1 34 ? 7.944 12.368 -18.267 1.00 64.11 34 LEU A CA 2
ATOM 1012 C C . LEU A 1 34 ? 8.312 13.201 -17.043 1.00 63.52 34 LEU A C 2
ATOM 1013 O O . LEU A 1 34 ? 8.516 14.410 -17.141 1.00 41.44 34 LEU A O 2
ATOM 1029 N N . GLY A 1 1 ? -1.899 2.520 -3.899 1.00 42.32 1 GLY A N 3
ATOM 1030 C CA . GLY A 1 1 ? -0.655 2.404 -4.637 1.00 61.35 1 GLY A CA 3
ATOM 1031 C C . GLY A 1 1 ? 0.105 1.137 -4.297 1.00 72.12 1 GLY A C 3
ATOM 1032 O O . GLY A 1 1 ? 0.899 1.115 -3.357 1.00 44.12 1 GLY A O 3
ATOM 1036 N N . ASP A 1 2 ? -0.140 0.079 -5.062 1.00 34.32 2 ASP A N 3
ATOM 1037 C CA . ASP A 1 2 ? 0.526 -1.199 -4.836 1.00 42.42 2 ASP A CA 3
ATOM 1038 C C . ASP A 1 2 ? 1.548 -1.480 -5.934 1.00 12.23 2 ASP A C 3
ATOM 1039 O O . ASP A 1 2 ? 1.549 -2.555 -6.535 1.00 4.54 2 ASP A O 3
ATOM 1048 N N . CYS A 1 3 ? 2.415 -0.506 -6.191 1.00 21.50 3 CYS A N 3
ATOM 1049 C CA . CYS A 1 3 ? 3.441 -0.647 -7.217 1.00 22.41 3 CYS A CA 3
ATOM 1050 C C . CYS A 1 3 ? 4.825 -0.778 -6.588 1.00 3.24 3 CYS A C 3
ATOM 1051 O O . CYS A 1 3 ? 4.961 -0.832 -5.365 1.00 32.45 3 CYS A O 3
ATOM 1058 N N . LEU A 1 4 ? 5.850 -0.827 -7.431 1.00 62.13 4 LEU A N 3
ATOM 1059 C CA . LEU A 1 4 ? 7.225 -0.951 -6.959 1.00 12.32 4 LEU A CA 3
ATOM 1060 C C . LEU A 1 4 ? 7.789 0.410 -6.563 1.00 41.14 4 LEU A C 3
ATOM 1061 O O . LEU A 1 4 ? 8.257 0.597 -5.441 1.00 41.11 4 LEU A O 3
ATOM 1077 N N . GLY A 1 5 ? 7.739 1.359 -7.494 1.00 24.14 5 GLY A N 3
ATOM 1078 C CA . GLY A 1 5 ? 8.247 2.691 -7.222 1.00 51.13 5 GLY A CA 3
ATOM 1079 C C . GLY A 1 5 ? 9.583 2.950 -7.891 1.00 34.13 5 GLY A C 3
ATOM 1080 O O . GLY A 1 5 ? 10.374 2.028 -8.089 1.00 73.12 5 GLY A O 3
ATOM 1084 N N . TRP A 1 6 ? 9.834 4.206 -8.240 1.00 13.42 6 TRP A N 3
ATOM 1085 C CA . TRP A 1 6 ? 11.083 4.583 -8.892 1.00 12.22 6 TRP A CA 3
ATOM 1086 C C . TRP A 1 6 ? 12.284 4.061 -8.111 1.00 34.31 6 TRP A C 3
ATOM 1087 O O . TRP A 1 6 ? 13.312 3.714 -8.693 1.00 35.41 6 TRP A O 3
ATOM 1108 N N . PHE A 1 7 ? 12.147 4.007 -6.790 1.00 43.01 7 PHE A N 3
ATOM 1109 C CA . PHE A 1 7 ? 13.222 3.527 -5.929 1.00 42.15 7 PHE A CA 3
ATOM 1110 C C . PHE A 1 7 ? 13.396 2.017 -6.067 1.00 11.43 7 PHE A C 3
ATOM 1111 O O . PHE A 1 7 ? 14.517 1.508 -6.069 1.00 53.44 7 PHE A O 3
ATOM 1128 N N . SER A 1 8 ? 12.278 1.307 -6.180 1.00 22.01 8 SER A N 3
ATOM 1129 C CA . SER A 1 8 ? 12.305 -0.145 -6.313 1.00 44.10 8 SER A CA 3
ATOM 1130 C C . SER A 1 8 ? 12.767 -0.554 -7.709 1.00 12.15 8 SER A C 3
ATOM 1131 O O . SER A 1 8 ? 12.503 0.139 -8.690 1.00 14.30 8 SER A O 3
ATOM 1139 N N . GLY A 1 9 ? 13.459 -1.686 -7.788 1.00 60.41 9 GLY A N 3
ATOM 1140 C CA . GLY A 1 9 ? 13.947 -2.169 -9.067 1.00 30.34 9 GLY A CA 3
ATOM 1141 C C . GLY A 1 9 ? 12.912 -2.991 -9.809 1.00 63.50 9 GLY A C 3
ATOM 1142 O O . GLY A 1 9 ? 12.202 -3.798 -9.208 1.00 73.15 9 GLY A O 3
ATOM 1146 N N . CYS A 1 10 ? 12.825 -2.787 -11.119 1.00 41.41 10 CYS A N 3
ATOM 1147 C CA . CYS A 1 10 ? 11.868 -3.513 -11.945 1.00 64.01 10 CYS A CA 3
ATOM 1148 C C . CYS A 1 10 ? 12.484 -3.884 -13.291 1.00 73.42 10 CYS A C 3
ATOM 1149 O O . CYS A 1 10 ? 13.565 -3.412 -13.643 1.00 20.14 10 CYS A O 3
ATOM 1156 N N . ASP A 1 11 ? 11.787 -4.733 -14.040 1.00 4.43 11 ASP A N 3
ATOM 1157 C CA . ASP A 1 11 ? 12.264 -5.167 -15.348 1.00 13.21 11 ASP A CA 3
ATOM 1158 C C . ASP A 1 11 ? 11.413 -4.567 -16.463 1.00 13.23 11 ASP A C 3
ATOM 1159 O O . ASP A 1 11 ? 10.282 -4.130 -16.247 1.00 42.52 11 ASP A O 3
ATOM 1168 N N . PRO A 1 12 ? 11.967 -4.544 -17.684 1.00 3.32 12 PRO A N 3
ATOM 1169 C CA . PRO A 1 12 ? 11.277 -3.999 -18.857 1.00 32.24 12 PRO A CA 3
ATOM 1170 C C . PRO A 1 12 ? 10.107 -4.872 -19.297 1.00 53.15 12 PRO A C 3
ATOM 1171 O O . PRO A 1 12 ? 9.107 -4.372 -19.812 1.00 61.50 12 PRO A O 3
ATOM 1182 N N . ASN A 1 13 ? 10.238 -6.178 -19.092 1.00 24.44 13 ASN A N 3
ATOM 1183 C CA . ASN A 1 13 ? 9.191 -7.121 -19.468 1.00 41.13 13 ASN A CA 3
ATOM 1184 C C . ASN A 1 13 ? 8.205 -7.325 -18.322 1.00 60.01 13 ASN A C 3
ATOM 1185 O O . ASN A 1 13 ? 7.040 -7.653 -18.543 1.00 63.32 13 ASN A O 3
ATOM 1196 N N . ASN A 1 14 ? 8.681 -7.127 -17.097 1.00 60.40 14 ASN A N 3
ATOM 1197 C CA . ASN A 1 14 ? 7.842 -7.290 -15.916 1.00 15.35 14 ASN A CA 3
ATOM 1198 C C . ASN A 1 14 ? 7.610 -5.949 -15.224 1.00 61.34 14 ASN A C 3
ATOM 1199 O O . ASN A 1 14 ? 7.700 -5.846 -14.002 1.00 32.31 14 ASN A O 3
ATOM 1210 N N . ASN A 1 15 ? 7.311 -4.925 -16.017 1.00 22.01 15 ASN A N 3
ATOM 1211 C CA . ASN A 1 15 ? 7.067 -3.591 -15.482 1.00 15.44 15 ASN A CA 3
ATOM 1212 C C . ASN A 1 15 ? 6.023 -3.633 -14.370 1.00 33.42 15 ASN A C 3
ATOM 1213 O O . ASN A 1 15 ? 4.834 -3.826 -14.626 1.00 11.12 15 ASN A O 3
ATOM 1224 N N . LYS A 1 16 ? 6.475 -3.452 -13.134 1.00 21.13 16 LYS A N 3
ATOM 1225 C CA . LYS A 1 16 ? 5.582 -3.468 -11.981 1.00 52.34 16 LYS A CA 3
ATOM 1226 C C . LYS A 1 16 ? 5.677 -2.160 -11.201 1.00 63.42 16 LYS A C 3
ATOM 1227 O O . LYS A 1 16 ? 5.586 -2.150 -9.973 1.00 61.43 16 LYS A O 3
ATOM 1246 N N . CYS A 1 17 ? 5.860 -1.059 -11.921 1.00 41.25 17 CYS A N 3
ATOM 1247 C CA . CYS A 1 17 ? 5.967 0.254 -11.297 1.00 52.45 17 CYS A CA 3
ATOM 1248 C C . CYS A 1 17 ? 4.676 1.048 -11.476 1.00 34.11 17 CYS A C 3
ATOM 1249 O O . CYS A 1 17 ? 3.748 0.602 -12.152 1.00 43.24 17 CYS A O 3
ATOM 1256 N N . CYS A 1 18 ? 4.623 2.227 -10.865 1.00 31.44 18 CYS A N 3
ATOM 1257 C CA . CYS A 1 18 ? 3.447 3.083 -10.955 1.00 12.44 18 CYS A CA 3
ATOM 1258 C C . CYS A 1 18 ? 3.499 3.949 -12.210 1.00 62.02 18 CYS A C 3
ATOM 1259 O O . CYS A 1 18 ? 4.563 4.147 -12.795 1.00 64.43 18 CYS A O 3
ATOM 1266 N N . GLU A 1 19 ? 2.342 4.462 -12.617 1.00 43.13 19 GLU A N 3
ATOM 1267 C CA . GLU A 1 19 ? 2.257 5.306 -13.803 1.00 70.15 19 GLU A CA 3
ATOM 1268 C C . GLU A 1 19 ? 3.273 6.442 -13.737 1.00 45.13 19 GLU A C 3
ATOM 1269 O O . GLU A 1 19 ? 3.342 7.171 -12.749 1.00 5.13 19 GLU A O 3
ATOM 1281 N N . GLY A 1 20 ? 4.062 6.586 -14.798 1.00 61.43 20 GLY A N 3
ATOM 1282 C CA . GLY A 1 20 ? 5.065 7.634 -14.841 1.00 31.32 20 GLY A CA 3
ATOM 1283 C C . GLY A 1 20 ? 6.474 7.084 -14.937 1.00 23.05 20 GLY A C 3
ATOM 1284 O O . GLY A 1 20 ? 7.344 7.691 -15.562 1.00 11.54 20 GLY A O 3
ATOM 1288 N N . TYR A 1 21 ? 6.702 5.933 -14.315 1.00 31.44 21 TYR A N 3
ATOM 1289 C CA . TYR A 1 21 ? 8.017 5.303 -14.329 1.00 10.11 21 TYR A CA 3
ATOM 1290 C C . TYR A 1 21 ? 8.138 4.321 -15.490 1.00 44.23 21 TYR A C 3
ATOM 1291 O O . TYR A 1 21 ? 7.136 3.881 -16.054 1.00 44.32 21 TYR A O 3
ATOM 1309 N N . VAL A 1 22 ? 9.374 3.981 -15.842 1.00 43.13 22 VAL A N 3
ATOM 1310 C CA . VAL A 1 22 ? 9.629 3.050 -16.935 1.00 41.00 22 VAL A CA 3
ATOM 1311 C C . VAL A 1 22 ? 10.851 2.185 -16.646 1.00 51.14 22 VAL A C 3
ATOM 1312 O O . VAL A 1 22 ? 11.914 2.693 -16.287 1.00 72.33 22 VAL A O 3
ATOM 1325 N N . CYS A 1 23 ? 10.693 0.875 -16.806 1.00 51.41 23 CYS A N 3
ATOM 1326 C CA . CYS A 1 23 ? 11.783 -0.062 -16.563 1.00 75.00 23 CYS A CA 3
ATOM 1327 C C . CYS A 1 23 ? 12.603 -0.283 -17.831 1.00 34.42 23 CYS A C 3
ATOM 1328 O O . CYS A 1 23 ? 12.748 -1.413 -18.300 1.00 54.43 23 CYS A O 3
ATOM 1335 N N . HIS A 1 24 ? 13.137 0.803 -18.380 1.00 64.41 24 HIS A N 3
ATOM 1336 C CA . HIS A 1 24 ? 13.944 0.728 -19.593 1.00 71.41 24 HIS A CA 3
ATOM 1337 C C . HIS A 1 24 ? 15.121 -0.225 -19.405 1.00 1.52 24 HIS A C 3
ATOM 1338 O O . HIS A 1 24 ? 15.768 -0.227 -18.358 1.00 21.05 24 HIS A O 3
ATOM 1352 N N . TRP A 1 25 ? 15.392 -1.031 -20.424 1.00 71.24 25 TRP A N 3
ATOM 1353 C CA . TRP A 1 25 ? 16.491 -1.989 -20.370 1.00 51.42 25 TRP A CA 3
ATOM 1354 C C . TRP A 1 25 ? 17.792 -1.302 -19.970 1.00 10.21 25 TRP A C 3
ATOM 1355 O O . TRP A 1 25 ? 18.688 -1.928 -19.404 1.00 61.40 25 TRP A O 3
ATOM 1376 N N . LYS A 1 26 ? 17.890 -0.010 -20.267 1.00 32.44 26 LYS A N 3
ATOM 1377 C CA . LYS A 1 26 ? 19.081 0.763 -19.936 1.00 60.13 26 LYS A CA 3
ATOM 1378 C C . LYS A 1 26 ? 19.510 0.511 -18.494 1.00 45.54 26 LYS A C 3
ATOM 1379 O O . LYS A 1 26 ? 20.678 0.228 -18.225 1.00 31.12 26 LYS A O 3
ATOM 1398 N N . TYR A 1 27 ? 18.560 0.616 -17.572 1.00 61.23 27 TYR A N 3
ATOM 1399 C CA . TYR A 1 27 ? 18.841 0.401 -16.158 1.00 33.52 27 TYR A CA 3
ATOM 1400 C C . TYR A 1 27 ? 17.714 -0.384 -15.492 1.00 50.50 27 TYR A C 3
ATOM 1401 O O . TYR A 1 27 ? 16.561 -0.348 -15.921 1.00 75.42 27 TYR A O 3
ATOM 1419 N N . PRO A 1 28 ? 18.055 -1.109 -14.416 1.00 54.23 28 PRO A N 3
ATOM 1420 C CA . PRO A 1 28 ? 17.087 -1.915 -13.666 1.00 51.13 28 PRO A CA 3
ATOM 1421 C C . PRO A 1 28 ? 16.092 -1.056 -12.894 1.00 10.34 28 PRO A C 3
ATOM 1422 O O . PRO A 1 28 ? 14.884 -1.284 -12.953 1.00 53.52 28 PRO A O 3
ATOM 1433 N N . TRP A 1 29 ? 16.607 -0.068 -12.170 1.00 62.41 29 TRP A N 3
ATOM 1434 C CA . TRP A 1 29 ? 15.763 0.825 -11.386 1.00 14.42 29 TRP A CA 3
ATOM 1435 C C . TRP A 1 29 ? 14.761 1.550 -12.278 1.00 33.21 29 TRP A C 3
ATOM 1436 O O . TRP A 1 29 ? 15.066 1.891 -13.421 1.00 74.02 29 TRP A O 3
ATOM 1457 N N . CYS A 1 30 ? 13.564 1.782 -11.749 1.00 41.51 30 CYS A N 3
ATOM 1458 C CA . CYS A 1 30 ? 12.517 2.467 -12.498 1.00 34.55 30 CYS A CA 3
ATOM 1459 C C . CYS A 1 30 ? 12.871 3.936 -12.710 1.00 35.33 30 CYS A C 3
ATOM 1460 O O . CYS A 1 30 ? 12.910 4.719 -11.760 1.00 75.35 30 CYS A O 3
ATOM 1467 N N . ARG A 1 31 ? 13.127 4.302 -13.961 1.00 64.11 31 ARG A N 3
ATOM 1468 C CA . ARG A 1 31 ? 13.479 5.676 -14.298 1.00 51.12 31 ARG A CA 3
ATOM 1469 C C . ARG A 1 31 ? 12.233 6.488 -14.639 1.00 52.02 31 ARG A C 3
ATOM 1470 O O . ARG A 1 31 ? 11.213 5.935 -15.051 1.00 53.12 31 ARG A O 3
ATOM 1491 N N . TYR A 1 32 ? 12.323 7.802 -14.464 1.00 71.43 32 TYR A N 3
ATOM 1492 C CA . TYR A 1 32 ? 11.202 8.689 -14.751 1.00 3.55 32 TYR A CA 3
ATOM 1493 C C . TYR A 1 32 ? 11.119 8.998 -16.242 1.00 41.23 32 TYR A C 3
ATOM 1494 O O . TYR A 1 32 ? 12.084 9.468 -16.845 1.00 42.12 32 TYR A O 3
ATOM 1512 N N . ASP A 1 33 ? 9.959 8.731 -16.831 1.00 54.10 33 ASP A N 3
ATOM 1513 C CA . ASP A 1 33 ? 9.747 8.981 -18.252 1.00 14.30 33 ASP A CA 3
ATOM 1514 C C . ASP A 1 33 ? 9.183 10.381 -18.479 1.00 62.42 33 ASP A C 3
ATOM 1515 O O . ASP A 1 33 ? 8.135 10.545 -19.105 1.00 1.51 33 ASP A O 3
ATOM 1524 N N . LEU A 1 34 ? 9.885 11.386 -17.966 1.00 75.53 34 LEU A N 3
ATOM 1525 C CA . LEU A 1 34 ? 9.454 12.772 -18.112 1.00 61.31 34 LEU A CA 3
ATOM 1526 C C . LEU A 1 34 ? 10.229 13.468 -19.226 1.00 3.31 34 LEU A C 3
ATOM 1527 O O . LEU A 1 34 ? 11.404 13.180 -19.453 1.00 21.32 34 LEU A O 3
ATOM 1543 N N . GLY A 1 1 ? 1.803 -0.107 -0.505 1.00 11.43 1 GLY A N 4
ATOM 1544 C CA . GLY A 1 1 ? 2.706 -0.349 -1.615 1.00 10.24 1 GLY A CA 4
ATOM 1545 C C . GLY A 1 1 ? 2.040 -1.100 -2.751 1.00 1.44 1 GLY A C 4
ATOM 1546 O O . GLY A 1 1 ? 2.298 -2.286 -2.955 1.00 33.02 1 GLY A O 4
ATOM 1550 N N . ASP A 1 2 ? 1.180 -0.408 -3.491 1.00 24.33 2 ASP A N 4
ATOM 1551 C CA . ASP A 1 2 ? 0.475 -1.017 -4.612 1.00 75.31 2 ASP A CA 4
ATOM 1552 C C . ASP A 1 2 ? 1.435 -1.323 -5.757 1.00 51.13 2 ASP A C 4
ATOM 1553 O O . ASP A 1 2 ? 1.292 -2.331 -6.450 1.00 35.02 2 ASP A O 4
ATOM 1562 N N . CYS A 1 3 ? 2.414 -0.446 -5.952 1.00 13.50 3 CYS A N 4
ATOM 1563 C CA . CYS A 1 3 ? 3.397 -0.620 -7.014 1.00 3.42 3 CYS A CA 4
ATOM 1564 C C . CYS A 1 3 ? 4.808 -0.708 -6.439 1.00 42.32 3 CYS A C 4
ATOM 1565 O O . CYS A 1 3 ? 4.996 -0.706 -5.222 1.00 20.22 3 CYS A O 4
ATOM 1572 N N . LEU A 1 4 ? 5.797 -0.784 -7.323 1.00 21.11 4 LEU A N 4
ATOM 1573 C CA . LEU A 1 4 ? 7.192 -0.873 -6.905 1.00 12.53 4 LEU A CA 4
ATOM 1574 C C . LEU A 1 4 ? 7.742 0.505 -6.549 1.00 31.13 4 LEU A C 4
ATOM 1575 O O . LEU A 1 4 ? 8.249 0.716 -5.448 1.00 43.51 4 LEU A O 4
ATOM 1591 N N . GLY A 1 5 ? 7.636 1.440 -7.488 1.00 14.00 5 GLY A N 4
ATOM 1592 C CA . GLY A 1 5 ? 8.125 2.786 -7.253 1.00 53.04 5 GLY A CA 4
ATOM 1593 C C . GLY A 1 5 ? 9.467 3.038 -7.911 1.00 21.12 5 GLY A C 4
ATOM 1594 O O . GLY A 1 5 ? 10.268 2.117 -8.074 1.00 52.35 5 GLY A O 4
ATOM 1598 N N . TRP A 1 6 ? 9.713 4.287 -8.290 1.00 22.34 6 TRP A N 4
ATOM 1599 C CA . TRP A 1 6 ? 10.968 4.656 -8.935 1.00 0.21 6 TRP A CA 4
ATOM 1600 C C . TRP A 1 6 ? 12.162 4.168 -8.122 1.00 43.34 6 TRP A C 4
ATOM 1601 O O . TRP A 1 6 ? 13.202 3.815 -8.680 1.00 33.45 6 TRP A O 4
ATOM 1622 N N . PHE A 1 7 ? 12.008 4.152 -6.803 1.00 35.54 7 PHE A N 4
ATOM 1623 C CA . PHE A 1 7 ? 13.074 3.707 -5.913 1.00 45.33 7 PHE A CA 4
ATOM 1624 C C . PHE A 1 7 ? 13.303 2.205 -6.046 1.00 60.54 7 PHE A C 4
ATOM 1625 O O . PHE A 1 7 ? 14.440 1.734 -6.018 1.00 21.23 7 PHE A O 4
ATOM 1642 N N . SER A 1 8 ? 12.214 1.457 -6.192 1.00 33.14 8 SER A N 4
ATOM 1643 C CA . SER A 1 8 ? 12.294 0.007 -6.325 1.00 32.03 8 SER A CA 4
ATOM 1644 C C . SER A 1 8 ? 12.742 -0.386 -7.729 1.00 55.34 8 SER A C 4
ATOM 1645 O O . SER A 1 8 ? 12.386 0.265 -8.711 1.00 71.10 8 SER A O 4
ATOM 1653 N N . GLY A 1 9 ? 13.525 -1.456 -7.816 1.00 65.24 9 GLY A N 4
ATOM 1654 C CA . GLY A 1 9 ? 14.010 -1.918 -9.104 1.00 71.10 9 GLY A CA 4
ATOM 1655 C C . GLY A 1 9 ? 13.005 -2.798 -9.820 1.00 34.21 9 GLY A C 4
ATOM 1656 O O . GLY A 1 9 ? 12.329 -3.616 -9.195 1.00 73.54 9 GLY A O 4
ATOM 1660 N N . CYS A 1 10 ? 12.903 -2.630 -11.134 1.00 44.11 10 CYS A N 4
ATOM 1661 C CA . CYS A 1 10 ? 11.972 -3.413 -11.936 1.00 71.55 10 CYS A CA 4
ATOM 1662 C C . CYS A 1 10 ? 12.587 -3.776 -13.285 1.00 40.32 10 CYS A C 4
ATOM 1663 O O . CYS A 1 10 ? 13.641 -3.259 -13.657 1.00 72.24 10 CYS A O 4
ATOM 1670 N N . ASP A 1 11 ? 11.921 -4.666 -14.012 1.00 65.15 11 ASP A N 4
ATOM 1671 C CA . ASP A 1 11 ? 12.401 -5.097 -15.320 1.00 41.05 11 ASP A CA 4
ATOM 1672 C C . ASP A 1 11 ? 11.484 -4.590 -16.429 1.00 45.15 11 ASP A C 4
ATOM 1673 O O . ASP A 1 11 ? 10.330 -4.231 -16.198 1.00 74.24 11 ASP A O 4
ATOM 1682 N N . PRO A 1 12 ? 12.010 -4.558 -17.663 1.00 54.43 12 PRO A N 4
ATOM 1683 C CA . PRO A 1 12 ? 11.256 -4.096 -18.833 1.00 11.44 12 PRO A CA 4
ATOM 1684 C C . PRO A 1 12 ? 10.144 -5.063 -19.225 1.00 3.20 12 PRO A C 4
ATOM 1685 O O . PRO A 1 12 ? 9.098 -4.651 -19.725 1.00 24.03 12 PRO A O 4
ATOM 1696 N N . ASN A 1 13 ? 10.378 -6.351 -18.995 1.00 2.23 13 ASN A N 4
ATOM 1697 C CA . ASN A 1 13 ? 9.396 -7.377 -19.325 1.00 12.14 13 ASN A CA 4
ATOM 1698 C C . ASN A 1 13 ? 8.456 -7.629 -18.149 1.00 5.30 13 ASN A C 4
ATOM 1699 O O . ASN A 1 13 ? 7.314 -8.047 -18.333 1.00 24.43 13 ASN A O 4
ATOM 1710 N N . ASN A 1 14 ? 8.947 -7.370 -16.941 1.00 14.40 14 ASN A N 4
ATOM 1711 C CA . ASN A 1 14 ? 8.151 -7.568 -15.735 1.00 22.02 14 ASN A CA 4
ATOM 1712 C C . ASN A 1 14 ? 7.961 -6.252 -14.986 1.00 71.32 14 ASN A C 4
ATOM 1713 O O . ASN A 1 14 ? 8.144 -6.186 -13.772 1.00 14.35 14 ASN A O 4
ATOM 1724 N N . ASN A 1 15 ? 7.592 -5.208 -15.721 1.00 11.12 15 ASN A N 4
ATOM 1725 C CA . ASN A 1 15 ? 7.376 -3.894 -15.127 1.00 5.54 15 ASN A CA 4
ATOM 1726 C C . ASN A 1 15 ? 6.260 -3.943 -14.088 1.00 3.53 15 ASN A C 4
ATOM 1727 O O . ASN A 1 15 ? 5.125 -4.305 -14.396 1.00 70.41 15 ASN A O 4
ATOM 1738 N N . LYS A 1 16 ? 6.591 -3.574 -12.855 1.00 32.14 16 LYS A N 4
ATOM 1739 C CA . LYS A 1 16 ? 5.618 -3.573 -11.769 1.00 35.51 16 LYS A CA 4
ATOM 1740 C C . LYS A 1 16 ? 5.634 -2.243 -11.024 1.00 3.41 16 LYS A C 4
ATOM 1741 O O . LYS A 1 16 ? 5.455 -2.199 -9.806 1.00 41.44 16 LYS A O 4
ATOM 1760 N N . CYS A 1 17 ? 5.849 -1.159 -11.762 1.00 43.04 17 CYS A N 4
ATOM 1761 C CA . CYS A 1 17 ? 5.888 0.174 -11.173 1.00 24.44 17 CYS A CA 4
ATOM 1762 C C . CYS A 1 17 ? 4.569 0.906 -11.396 1.00 54.31 17 CYS A C 4
ATOM 1763 O O . CYS A 1 17 ? 3.673 0.403 -12.075 1.00 22.41 17 CYS A O 4
ATOM 1770 N N . CYS A 1 18 ? 4.455 2.099 -10.821 1.00 25.34 18 CYS A N 4
ATOM 1771 C CA . CYS A 1 18 ? 3.246 2.902 -10.956 1.00 24.03 18 CYS A CA 4
ATOM 1772 C C . CYS A 1 18 ? 3.285 3.732 -12.236 1.00 31.04 18 CYS A C 4
ATOM 1773 O O . CYS A 1 18 ? 4.340 3.902 -12.845 1.00 4.03 18 CYS A O 4
ATOM 1780 N N . GLU A 1 19 ? 2.126 4.246 -12.636 1.00 42.12 19 GLU A N 4
ATOM 1781 C CA . GLU A 1 19 ? 2.028 5.058 -13.844 1.00 21.44 19 GLU A CA 4
ATOM 1782 C C . GLU A 1 19 ? 3.060 6.182 -13.829 1.00 14.13 19 GLU A C 4
ATOM 1783 O O . GLU A 1 19 ? 3.251 6.850 -12.813 1.00 64.15 19 GLU A O 4
ATOM 1795 N N . GLY A 1 20 ? 3.722 6.385 -14.964 1.00 21.23 20 GLY A N 4
ATOM 1796 C CA . GLY A 1 20 ? 4.726 7.428 -15.060 1.00 64.12 20 GLY A CA 4
ATOM 1797 C C . GLY A 1 20 ? 6.136 6.873 -15.114 1.00 72.43 20 GLY A C 4
ATOM 1798 O O . GLY A 1 20 ? 7.012 7.445 -15.763 1.00 13.30 20 GLY A O 4
ATOM 1802 N N . TYR A 1 21 ? 6.356 5.755 -14.430 1.00 43.44 21 TYR A N 4
ATOM 1803 C CA . TYR A 1 21 ? 7.671 5.125 -14.400 1.00 35.22 21 TYR A CA 4
ATOM 1804 C C . TYR A 1 21 ? 7.810 4.102 -15.523 1.00 43.12 21 TYR A C 4
ATOM 1805 O O . TYR A 1 21 ? 6.821 3.542 -15.995 1.00 61.33 21 TYR A O 4
ATOM 1823 N N . VAL A 1 22 ? 9.048 3.863 -15.947 1.00 14.33 22 VAL A N 4
ATOM 1824 C CA . VAL A 1 22 ? 9.319 2.907 -17.013 1.00 44.02 22 VAL A CA 4
ATOM 1825 C C . VAL A 1 22 ? 10.587 2.110 -16.727 1.00 2.20 22 VAL A C 4
ATOM 1826 O O . VAL A 1 22 ? 11.626 2.677 -16.387 1.00 23.31 22 VAL A O 4
ATOM 1839 N N . CYS A 1 23 ? 10.495 0.792 -16.867 1.00 42.12 23 CYS A N 4
ATOM 1840 C CA . CYS A 1 23 ? 11.634 -0.085 -16.624 1.00 43.31 23 CYS A CA 4
ATOM 1841 C C . CYS A 1 23 ? 12.451 -0.281 -17.898 1.00 3.01 23 CYS A C 4
ATOM 1842 O O . CYS A 1 23 ? 12.640 -1.407 -18.360 1.00 55.35 23 CYS A O 4
ATOM 1849 N N . HIS A 1 24 ? 12.935 0.822 -18.460 1.00 54.33 24 HIS A N 4
ATOM 1850 C CA . HIS A 1 24 ? 13.732 0.772 -19.680 1.00 64.04 24 HIS A CA 4
ATOM 1851 C C . HIS A 1 24 ? 14.963 -0.110 -19.489 1.00 74.01 24 HIS A C 4
ATOM 1852 O O . HIS A 1 24 ? 15.621 -0.056 -18.450 1.00 61.25 24 HIS A O 4
ATOM 1866 N N . TRP A 1 25 ? 15.265 -0.921 -20.497 1.00 3.35 25 TRP A N 4
ATOM 1867 C CA . TRP A 1 25 ? 16.416 -1.815 -20.438 1.00 41.13 25 TRP A CA 4
ATOM 1868 C C . TRP A 1 25 ? 17.682 -1.049 -20.071 1.00 65.31 25 TRP A C 4
ATOM 1869 O O . TRP A 1 25 ? 18.620 -1.614 -19.507 1.00 42.15 25 TRP A O 4
ATOM 1890 N N . LYS A 1 26 ? 17.704 0.240 -20.393 1.00 71.44 26 LYS A N 4
ATOM 1891 C CA . LYS A 1 26 ? 18.855 1.084 -20.096 1.00 52.01 26 LYS A CA 4
ATOM 1892 C C . LYS A 1 26 ? 19.318 0.885 -18.657 1.00 25.23 26 LYS A C 4
ATOM 1893 O O . LYS A 1 26 ? 20.504 0.675 -18.400 1.00 2.02 26 LYS A O 4
ATOM 1912 N N . TYR A 1 27 ? 18.377 0.950 -17.722 1.00 53.33 27 TYR A N 4
ATOM 1913 C CA . TYR A 1 27 ? 18.689 0.778 -16.309 1.00 24.04 27 TYR A CA 4
ATOM 1914 C C . TYR A 1 27 ? 17.620 -0.058 -15.612 1.00 51.11 27 TYR A C 4
ATOM 1915 O O . TYR A 1 27 ? 16.460 -0.097 -16.024 1.00 22.23 27 TYR A O 4
ATOM 1933 N N . PRO A 1 28 ? 18.018 -0.743 -14.530 1.00 12.02 28 PRO A N 4
ATOM 1934 C CA . PRO A 1 28 ? 17.110 -1.590 -13.751 1.00 74.21 28 PRO A CA 4
ATOM 1935 C C . PRO A 1 28 ? 16.078 -0.776 -12.978 1.00 31.34 28 PRO A C 4
ATOM 1936 O O . PRO A 1 28 ? 14.884 -1.072 -13.018 1.00 54.32 28 PRO A O 4
ATOM 1947 N N . TRP A 1 29 ? 16.546 0.248 -12.275 1.00 2.43 29 TRP A N 4
ATOM 1948 C CA . TRP A 1 29 ? 15.663 1.105 -11.492 1.00 12.41 29 TRP A CA 4
ATOM 1949 C C . TRP A 1 29 ? 14.602 1.748 -12.378 1.00 74.25 29 TRP A C 4
ATOM 1950 O O . TRP A 1 29 ? 14.857 2.061 -13.542 1.00 11.44 29 TRP A O 4
ATOM 1971 N N . CYS A 1 30 ? 13.410 1.942 -11.822 1.00 64.55 30 CYS A N 4
ATOM 1972 C CA . CYS A 1 30 ? 12.310 2.547 -12.563 1.00 32.33 30 CYS A CA 4
ATOM 1973 C C . CYS A 1 30 ? 12.583 4.024 -12.832 1.00 73.45 30 CYS A C 4
ATOM 1974 O O . CYS A 1 30 ? 12.595 4.841 -11.912 1.00 52.33 30 CYS A O 4
ATOM 1981 N N . ARG A 1 31 ? 12.801 4.357 -14.100 1.00 40.32 31 ARG A N 4
ATOM 1982 C CA . ARG A 1 31 ? 13.075 5.735 -14.491 1.00 74.24 31 ARG A CA 4
ATOM 1983 C C . ARG A 1 31 ? 11.798 6.434 -14.950 1.00 31.34 31 ARG A C 4
ATOM 1984 O O . ARG A 1 31 ? 10.941 5.826 -15.592 1.00 24.52 31 ARG A O 4
ATOM 2005 N N . TYR A 1 32 ? 11.678 7.713 -14.615 1.00 14.53 32 TYR A N 4
ATOM 2006 C CA . TYR A 1 32 ? 10.505 8.494 -14.989 1.00 15.41 32 TYR A CA 4
ATOM 2007 C C . TYR A 1 32 ? 10.290 8.466 -16.499 1.00 61.11 32 TYR A C 4
ATOM 2008 O O . TYR A 1 32 ? 11.172 8.059 -17.255 1.00 64.31 32 TYR A O 4
ATOM 2026 N N . ASP A 1 33 ? 9.112 8.902 -16.931 1.00 30.01 33 ASP A N 4
ATOM 2027 C CA . ASP A 1 33 ? 8.780 8.929 -18.351 1.00 22.13 33 ASP A CA 4
ATOM 2028 C C . ASP A 1 33 ? 8.758 10.361 -18.877 1.00 22.25 33 ASP A C 4
ATOM 2029 O O . ASP A 1 33 ? 7.798 10.781 -19.524 1.00 2.24 33 ASP A O 4
ATOM 2038 N N . LEU A 1 34 ? 9.821 11.106 -18.594 1.00 21.33 34 LEU A N 4
ATOM 2039 C CA . LEU A 1 34 ? 9.924 12.492 -19.037 1.00 60.31 34 LEU A CA 4
ATOM 2040 C C . LEU A 1 34 ? 10.734 12.592 -20.326 1.00 12.42 34 LEU A C 4
ATOM 2041 O O . LEU A 1 34 ? 10.248 13.095 -21.339 1.00 33.12 34 LEU A O 4
ATOM 2057 N N . GLY A 1 1 ? 2.864 -0.322 -1.850 1.00 32.15 1 GLY A N 5
ATOM 2058 C CA . GLY A 1 1 ? 1.909 -1.415 -1.866 1.00 54.55 1 GLY A CA 5
ATOM 2059 C C . GLY A 1 1 ? 1.204 -1.548 -3.202 1.00 64.21 1 GLY A C 5
ATOM 2060 O O . GLY A 1 1 ? 0.961 -2.659 -3.675 1.00 14.35 1 GLY A O 5
ATOM 2064 N N . ASP A 1 2 ? 0.875 -0.415 -3.811 1.00 42.35 2 ASP A N 5
ATOM 2065 C CA . ASP A 1 2 ? 0.194 -0.410 -5.101 1.00 12.32 2 ASP A CA 5
ATOM 2066 C C . ASP A 1 2 ? 1.184 -0.632 -6.240 1.00 30.44 2 ASP A C 5
ATOM 2067 O O . ASP A 1 2 ? 0.951 -1.454 -7.127 1.00 44.21 2 ASP A O 5
ATOM 2076 N N . CYS A 1 3 ? 2.289 0.105 -6.209 1.00 11.11 3 CYS A N 5
ATOM 2077 C CA . CYS A 1 3 ? 3.315 -0.010 -7.239 1.00 15.24 3 CYS A CA 5
ATOM 2078 C C . CYS A 1 3 ? 4.693 -0.208 -6.614 1.00 13.30 3 CYS A C 5
ATOM 2079 O O . CYS A 1 3 ? 4.869 -0.039 -5.407 1.00 24.44 3 CYS A O 5
ATOM 2086 N N . LEU A 1 4 ? 5.666 -0.566 -7.444 1.00 1.21 4 LEU A N 5
ATOM 2087 C CA . LEU A 1 4 ? 7.030 -0.787 -6.974 1.00 55.51 4 LEU A CA 5
ATOM 2088 C C . LEU A 1 4 ? 7.673 0.525 -6.534 1.00 33.53 4 LEU A C 5
ATOM 2089 O O . LEU A 1 4 ? 8.146 0.647 -5.405 1.00 2.11 4 LEU A O 5
ATOM 2105 N N . GLY A 1 5 ? 7.684 1.504 -7.433 1.00 61.11 5 GLY A N 5
ATOM 2106 C CA . GLY A 1 5 ? 8.269 2.794 -7.118 1.00 25.22 5 GLY A CA 5
ATOM 2107 C C . GLY A 1 5 ? 9.581 3.027 -7.841 1.00 2.45 5 GLY A C 5
ATOM 2108 O O . GLY A 1 5 ? 10.337 2.088 -8.088 1.00 73.34 5 GLY A O 5
ATOM 2112 N N . TRP A 1 6 ? 9.852 4.282 -8.181 1.00 12.34 6 TRP A N 5
ATOM 2113 C CA . TRP A 1 6 ? 11.081 4.636 -8.881 1.00 62.13 6 TRP A CA 5
ATOM 2114 C C . TRP A 1 6 ? 12.300 4.072 -8.160 1.00 4.43 6 TRP A C 5
ATOM 2115 O O . TRP A 1 6 ? 13.293 3.707 -8.790 1.00 72.40 6 TRP A O 5
ATOM 2136 N N . PHE A 1 7 ? 12.220 4.005 -6.835 1.00 73.30 7 PHE A N 5
ATOM 2137 C CA . PHE A 1 7 ? 13.318 3.486 -6.028 1.00 32.12 7 PHE A CA 5
ATOM 2138 C C . PHE A 1 7 ? 13.416 1.968 -6.154 1.00 41.42 7 PHE A C 5
ATOM 2139 O O . PHE A 1 7 ? 14.511 1.407 -6.186 1.00 21.14 7 PHE A O 5
ATOM 2156 N N . SER A 1 8 ? 12.263 1.311 -6.226 1.00 22.43 8 SER A N 5
ATOM 2157 C CA . SER A 1 8 ? 12.218 -0.142 -6.344 1.00 60.02 8 SER A CA 5
ATOM 2158 C C . SER A 1 8 ? 12.742 -0.593 -7.704 1.00 43.32 8 SER A C 5
ATOM 2159 O O . SER A 1 8 ? 12.528 0.073 -8.716 1.00 43.13 8 SER A O 5
ATOM 2167 N N . GLY A 1 9 ? 13.431 -1.730 -7.719 1.00 3.12 9 GLY A N 5
ATOM 2168 C CA . GLY A 1 9 ? 13.976 -2.251 -8.959 1.00 21.33 9 GLY A CA 5
ATOM 2169 C C . GLY A 1 9 ? 12.969 -3.080 -9.731 1.00 42.14 9 GLY A C 5
ATOM 2170 O O . GLY A 1 9 ? 12.244 -3.889 -9.152 1.00 12.44 9 GLY A O 5
ATOM 2174 N N . CYS A 1 10 ? 12.922 -2.878 -11.044 1.00 62.30 10 CYS A N 5
ATOM 2175 C CA . CYS A 1 10 ? 11.995 -3.611 -11.898 1.00 43.00 10 CYS A CA 5
ATOM 2176 C C . CYS A 1 10 ? 12.647 -3.964 -13.232 1.00 5.42 10 CYS A C 5
ATOM 2177 O O . CYS A 1 10 ? 13.731 -3.475 -13.553 1.00 60.41 10 CYS A O 5
ATOM 2184 N N . ASP A 1 11 ? 11.980 -4.814 -14.004 1.00 12.12 11 ASP A N 5
ATOM 2185 C CA . ASP A 1 11 ? 12.493 -5.231 -15.303 1.00 71.44 11 ASP A CA 5
ATOM 2186 C C . ASP A 1 11 ? 11.638 -4.664 -16.433 1.00 22.43 11 ASP A C 5
ATOM 2187 O O . ASP A 1 11 ? 10.489 -4.268 -16.236 1.00 4.23 11 ASP A O 5
ATOM 2196 N N . PRO A 1 12 ? 12.211 -4.623 -17.645 1.00 74.20 12 PRO A N 5
ATOM 2197 C CA . PRO A 1 12 ? 11.519 -4.106 -18.830 1.00 2.13 12 PRO A CA 5
ATOM 2198 C C . PRO A 1 12 ? 10.388 -5.021 -19.287 1.00 24.13 12 PRO A C 5
ATOM 2199 O O . PRO A 1 12 ? 9.380 -4.559 -19.818 1.00 52.00 12 PRO A O 5
ATOM 2210 N N . ASN A 1 13 ? 10.564 -6.322 -19.076 1.00 12.44 13 ASN A N 5
ATOM 2211 C CA . ASN A 1 13 ? 9.557 -7.302 -19.466 1.00 43.14 13 ASN A CA 5
ATOM 2212 C C . ASN A 1 13 ? 8.562 -7.540 -18.335 1.00 54.21 13 ASN A C 5
ATOM 2213 O O . ASN A 1 13 ? 7.413 -7.909 -18.573 1.00 72.44 13 ASN A O 5
ATOM 2224 N N . ASN A 1 14 ? 9.012 -7.324 -17.103 1.00 74.42 14 ASN A N 5
ATOM 2225 C CA . ASN A 1 14 ? 8.160 -7.515 -15.934 1.00 64.24 14 ASN A CA 5
ATOM 2226 C C . ASN A 1 14 ? 7.938 -6.195 -15.202 1.00 23.51 14 ASN A C 5
ATOM 2227 O O . ASN A 1 14 ? 8.022 -6.133 -13.976 1.00 43.42 14 ASN A O 5
ATOM 2238 N N . ASN A 1 15 ? 7.654 -5.143 -15.963 1.00 33.44 15 ASN A N 5
ATOM 2239 C CA . ASN A 1 15 ? 7.419 -3.824 -15.386 1.00 62.41 15 ASN A CA 5
ATOM 2240 C C . ASN A 1 15 ? 6.276 -3.867 -14.377 1.00 72.30 15 ASN A C 5
ATOM 2241 O O . ASN A 1 15 ? 5.170 -4.307 -14.693 1.00 51.30 15 ASN A O 5
ATOM 2252 N N . LYS A 1 16 ? 6.550 -3.407 -13.161 1.00 33.31 16 LYS A N 5
ATOM 2253 C CA . LYS A 1 16 ? 5.545 -3.390 -12.104 1.00 72.55 16 LYS A CA 5
ATOM 2254 C C . LYS A 1 16 ? 5.605 -2.086 -11.317 1.00 3.41 16 LYS A C 5
ATOM 2255 O O . LYS A 1 16 ? 5.386 -2.069 -10.105 1.00 73.13 16 LYS A O 5
ATOM 2274 N N . CYS A 1 17 ? 5.903 -0.993 -12.012 1.00 71.24 17 CYS A N 5
ATOM 2275 C CA . CYS A 1 17 ? 5.991 0.317 -11.379 1.00 62.20 17 CYS A CA 5
ATOM 2276 C C . CYS A 1 17 ? 4.722 1.127 -11.626 1.00 32.02 17 CYS A C 5
ATOM 2277 O O . CYS A 1 17 ? 3.827 0.694 -12.353 1.00 43.20 17 CYS A O 5
ATOM 2284 N N . CYS A 1 18 ? 4.651 2.305 -11.015 1.00 54.25 18 CYS A N 5
ATOM 2285 C CA . CYS A 1 18 ? 3.492 3.177 -11.168 1.00 20.04 18 CYS A CA 5
ATOM 2286 C C . CYS A 1 18 ? 3.624 4.044 -12.416 1.00 41.41 18 CYS A C 5
ATOM 2287 O O . CYS A 1 18 ? 4.714 4.193 -12.968 1.00 30.13 18 CYS A O 5
ATOM 2294 N N . GLU A 1 19 ? 2.506 4.614 -12.855 1.00 2.51 19 GLU A N 5
ATOM 2295 C CA . GLU A 1 19 ? 2.498 5.466 -14.038 1.00 53.43 19 GLU A CA 5
ATOM 2296 C C . GLU A 1 19 ? 3.566 6.551 -13.936 1.00 23.13 19 GLU A C 5
ATOM 2297 O O . GLU A 1 19 ? 3.683 7.228 -12.915 1.00 41.13 19 GLU A O 5
ATOM 2309 N N . GLY A 1 20 ? 4.345 6.709 -15.002 1.00 22.02 20 GLY A N 5
ATOM 2310 C CA . GLY A 1 20 ? 5.395 7.711 -15.012 1.00 15.43 20 GLY A CA 5
ATOM 2311 C C . GLY A 1 20 ? 6.781 7.099 -15.043 1.00 51.24 20 GLY A C 5
ATOM 2312 O O . GLY A 1 20 ? 7.703 7.663 -15.633 1.00 52.21 20 GLY A O 5
ATOM 2316 N N . TYR A 1 21 ? 6.930 5.943 -14.406 1.00 51.14 21 TYR A N 5
ATOM 2317 C CA . TYR A 1 21 ? 8.215 5.256 -14.360 1.00 70.15 21 TYR A CA 5
ATOM 2318 C C . TYR A 1 21 ? 8.334 4.247 -15.498 1.00 61.53 21 TYR A C 5
ATOM 2319 O O . TYR A 1 21 ? 7.332 3.821 -16.074 1.00 25.34 21 TYR A O 5
ATOM 2337 N N . VAL A 1 22 ? 9.567 3.867 -15.817 1.00 45.24 22 VAL A N 5
ATOM 2338 C CA . VAL A 1 22 ? 9.820 2.907 -16.885 1.00 32.42 22 VAL A CA 5
ATOM 2339 C C . VAL A 1 22 ? 11.043 2.051 -16.576 1.00 63.13 22 VAL A C 5
ATOM 2340 O O . VAL A 1 22 ? 12.089 2.564 -16.178 1.00 44.43 22 VAL A O 5
ATOM 2353 N N . CYS A 1 23 ? 10.906 0.743 -16.763 1.00 34.52 23 CYS A N 5
ATOM 2354 C CA . CYS A 1 23 ? 11.999 -0.186 -16.505 1.00 22.42 23 CYS A CA 5
ATOM 2355 C C . CYS A 1 23 ? 12.857 -0.376 -17.752 1.00 65.12 23 CYS A C 5
ATOM 2356 O O . CYS A 1 23 ? 13.045 -1.497 -18.226 1.00 35.31 23 CYS A O 5
ATOM 2363 N N . HIS A 1 24 ? 13.377 0.728 -18.280 1.00 24.15 24 HIS A N 5
ATOM 2364 C CA . HIS A 1 24 ? 14.217 0.684 -19.471 1.00 71.35 24 HIS A CA 5
ATOM 2365 C C . HIS A 1 24 ? 15.400 -0.259 -19.268 1.00 55.44 24 HIS A C 5
ATOM 2366 O O . HIS A 1 24 ? 16.025 -0.265 -18.208 1.00 45.35 24 HIS A O 5
ATOM 2380 N N . TRP A 1 25 ? 15.699 -1.053 -20.290 1.00 13.22 25 TRP A N 5
ATOM 2381 C CA . TRP A 1 25 ? 16.806 -2.000 -20.223 1.00 11.14 25 TRP A CA 5
ATOM 2382 C C . TRP A 1 25 ? 18.089 -1.306 -19.779 1.00 63.34 25 TRP A C 5
ATOM 2383 O O . TRP A 1 25 ? 18.975 -1.931 -19.195 1.00 60.15 25 TRP A O 5
ATOM 2404 N N . LYS A 1 26 ? 18.184 -0.011 -20.060 1.00 30.00 26 LYS A N 5
ATOM 2405 C CA . LYS A 1 26 ? 19.359 0.769 -19.689 1.00 32.10 26 LYS A CA 5
ATOM 2406 C C . LYS A 1 26 ? 19.753 0.503 -18.240 1.00 32.04 26 LYS A C 5
ATOM 2407 O O . LYS A 1 26 ? 20.913 0.214 -17.945 1.00 12.14 26 LYS A O 5
ATOM 2426 N N . TYR A 1 27 ? 18.781 0.601 -17.340 1.00 32.04 27 TYR A N 5
ATOM 2427 C CA . TYR A 1 27 ? 19.027 0.372 -15.921 1.00 32.11 27 TYR A CA 5
ATOM 2428 C C . TYR A 1 27 ? 17.882 -0.414 -15.289 1.00 72.03 27 TYR A C 5
ATOM 2429 O O . TYR A 1 27 ? 16.739 -0.370 -15.745 1.00 12.22 27 TYR A O 5
ATOM 2447 N N . PRO A 1 28 ? 18.194 -1.151 -14.213 1.00 65.34 28 PRO A N 5
ATOM 2448 C CA . PRO A 1 28 ? 17.206 -1.961 -13.494 1.00 44.21 28 PRO A CA 5
ATOM 2449 C C . PRO A 1 28 ? 16.197 -1.105 -12.736 1.00 61.12 28 PRO A C 5
ATOM 2450 O O . PRO A 1 28 ? 14.989 -1.323 -12.831 1.00 63.12 28 PRO A O 5
ATOM 2461 N N . TRP A 1 29 ? 16.700 -0.132 -11.985 1.00 73.02 29 TRP A N 5
ATOM 2462 C CA . TRP A 1 29 ? 15.841 0.757 -11.211 1.00 73.00 29 TRP A CA 5
ATOM 2463 C C . TRP A 1 29 ? 14.852 1.483 -12.116 1.00 42.45 29 TRP A C 5
ATOM 2464 O O . TRP A 1 29 ? 15.177 1.836 -13.251 1.00 3.14 29 TRP A O 5
ATOM 2485 N N . CYS A 1 30 ? 13.644 1.705 -11.609 1.00 61.43 30 CYS A N 5
ATOM 2486 C CA . CYS A 1 30 ? 12.607 2.389 -12.372 1.00 44.12 30 CYS A CA 5
ATOM 2487 C C . CYS A 1 30 ? 12.985 3.848 -12.615 1.00 75.44 30 CYS A C 5
ATOM 2488 O O . CYS A 1 30 ? 12.995 4.659 -11.690 1.00 12.41 30 CYS A O 5
ATOM 2495 N N . ARG A 1 31 ? 13.293 4.172 -13.867 1.00 4.45 31 ARG A N 5
ATOM 2496 C CA . ARG A 1 31 ? 13.672 5.532 -14.232 1.00 11.24 31 ARG A CA 5
ATOM 2497 C C . ARG A 1 31 ? 12.453 6.335 -14.676 1.00 12.34 31 ARG A C 5
ATOM 2498 O O . ARG A 1 31 ? 11.534 5.797 -15.293 1.00 53.24 31 ARG A O 5
ATOM 2519 N N . TYR A 1 32 ? 12.452 7.625 -14.356 1.00 70.42 32 TYR A N 5
ATOM 2520 C CA . TYR A 1 32 ? 11.345 8.501 -14.719 1.00 51.33 32 TYR A CA 5
ATOM 2521 C C . TYR A 1 32 ? 11.366 8.816 -16.212 1.00 72.51 32 TYR A C 5
ATOM 2522 O O . TYR A 1 32 ? 12.403 8.708 -16.866 1.00 63.42 32 TYR A O 5
ATOM 2540 N N . ASP A 1 33 ? 10.213 9.205 -16.744 1.00 14.30 33 ASP A N 5
ATOM 2541 C CA . ASP A 1 33 ? 10.097 9.538 -18.159 1.00 71.52 33 ASP A CA 5
ATOM 2542 C C . ASP A 1 33 ? 9.405 10.884 -18.346 1.00 51.14 33 ASP A C 5
ATOM 2543 O O . ASP A 1 33 ? 10.045 11.881 -18.683 1.00 14.50 33 ASP A O 5
ATOM 2552 N N . LEU A 1 34 ? 8.095 10.906 -18.127 1.00 72.44 34 LEU A N 5
ATOM 2553 C CA . LEU A 1 34 ? 7.315 12.130 -18.273 1.00 32.22 34 LEU A CA 5
ATOM 2554 C C . LEU A 1 34 ? 6.877 12.661 -16.912 1.00 15.21 34 LEU A C 5
ATOM 2555 O O . LEU A 1 34 ? 5.705 12.568 -16.545 1.00 62.54 34 LEU A O 5
ATOM 2571 N N . GLY A 1 1 ? -0.926 2.803 -3.175 1.00 42.30 1 GLY A N 6
ATOM 2572 C CA . GLY A 1 1 ? 0.002 2.596 -4.272 1.00 14.12 1 GLY A CA 6
ATOM 2573 C C . GLY A 1 1 ? 0.652 1.227 -4.230 1.00 50.55 1 GLY A C 6
ATOM 2574 O O . GLY A 1 1 ? 1.789 1.086 -3.780 1.00 41.52 1 GLY A O 6
ATOM 2578 N N . ASP A 1 2 ? -0.071 0.216 -4.700 1.00 2.54 2 ASP A N 6
ATOM 2579 C CA . ASP A 1 2 ? 0.442 -1.148 -4.714 1.00 24.52 2 ASP A CA 6
ATOM 2580 C C . ASP A 1 2 ? 1.389 -1.361 -5.891 1.00 40.21 2 ASP A C 6
ATOM 2581 O O . ASP A 1 2 ? 1.118 -2.166 -6.782 1.00 73.04 2 ASP A O 6
ATOM 2590 N N . CYS A 1 3 ? 2.501 -0.633 -5.889 1.00 15.52 3 CYS A N 6
ATOM 2591 C CA . CYS A 1 3 ? 3.487 -0.739 -6.957 1.00 23.14 3 CYS A CA 6
ATOM 2592 C C . CYS A 1 3 ? 4.896 -0.872 -6.384 1.00 73.14 3 CYS A C 6
ATOM 2593 O O . CYS A 1 3 ? 5.082 -0.915 -5.168 1.00 0.15 3 CYS A O 6
ATOM 2600 N N . LEU A 1 4 ? 5.884 -0.937 -7.270 1.00 1.34 4 LEU A N 6
ATOM 2601 C CA . LEU A 1 4 ? 7.277 -1.065 -6.854 1.00 15.53 4 LEU A CA 6
ATOM 2602 C C . LEU A 1 4 ? 7.858 0.293 -6.474 1.00 2.41 4 LEU A C 6
ATOM 2603 O O . LEU A 1 4 ? 8.372 0.473 -5.371 1.00 3.42 4 LEU A O 6
ATOM 2619 N N . GLY A 1 5 ? 7.771 1.248 -7.396 1.00 20.23 5 GLY A N 6
ATOM 2620 C CA . GLY A 1 5 ? 8.291 2.578 -7.138 1.00 32.04 5 GLY A CA 6
ATOM 2621 C C . GLY A 1 5 ? 9.590 2.845 -7.872 1.00 13.42 5 GLY A C 6
ATOM 2622 O O . GLY A 1 5 ? 10.370 1.926 -8.122 1.00 14.34 5 GLY A O 6
ATOM 2626 N N . TRP A 1 6 ? 9.822 4.106 -8.220 1.00 32.14 6 TRP A N 6
ATOM 2627 C CA . TRP A 1 6 ? 11.035 4.491 -8.932 1.00 1.04 6 TRP A CA 6
ATOM 2628 C C . TRP A 1 6 ? 12.275 3.963 -8.219 1.00 3.43 6 TRP A C 6
ATOM 2629 O O . TRP A 1 6 ? 13.272 3.622 -8.856 1.00 73.04 6 TRP A O 6
ATOM 2650 N N . PHE A 1 7 ? 12.208 3.899 -6.893 1.00 61.31 7 PHE A N 6
ATOM 2651 C CA . PHE A 1 7 ? 13.327 3.413 -6.094 1.00 32.13 7 PHE A CA 6
ATOM 2652 C C . PHE A 1 7 ? 13.499 1.906 -6.258 1.00 35.40 7 PHE A C 6
ATOM 2653 O O . PHE A 1 7 ? 14.619 1.401 -6.325 1.00 45.41 7 PHE A O 6
ATOM 2670 N N . SER A 1 8 ? 12.379 1.192 -6.321 1.00 70.13 8 SER A N 6
ATOM 2671 C CA . SER A 1 8 ? 12.404 -0.258 -6.473 1.00 64.11 8 SER A CA 6
ATOM 2672 C C . SER A 1 8 ? 12.854 -0.649 -7.878 1.00 35.53 8 SER A C 6
ATOM 2673 O O . SER A 1 8 ? 12.651 0.095 -8.836 1.00 61.42 8 SER A O 6
ATOM 2681 N N . GLY A 1 9 ? 13.465 -1.825 -7.991 1.00 4.42 9 GLY A N 6
ATOM 2682 C CA . GLY A 1 9 ? 13.934 -2.296 -9.281 1.00 3.32 9 GLY A CA 6
ATOM 2683 C C . GLY A 1 9 ? 12.896 -3.127 -10.007 1.00 34.31 9 GLY A C 6
ATOM 2684 O O . GLY A 1 9 ? 12.234 -3.972 -9.404 1.00 34.43 9 GLY A O 6
ATOM 2688 N N . CYS A 1 10 ? 12.750 -2.887 -11.306 1.00 24.42 10 CYS A N 6
ATOM 2689 C CA . CYS A 1 10 ? 11.783 -3.619 -12.116 1.00 4.45 10 CYS A CA 6
ATOM 2690 C C . CYS A 1 10 ? 12.348 -3.915 -13.502 1.00 23.02 10 CYS A C 6
ATOM 2691 O O . CYS A 1 10 ? 13.258 -3.231 -13.972 1.00 31.50 10 CYS A O 6
ATOM 2698 N N . ASP A 1 11 ? 11.803 -4.938 -14.150 1.00 53.14 11 ASP A N 6
ATOM 2699 C CA . ASP A 1 11 ? 12.251 -5.325 -15.483 1.00 55.43 11 ASP A CA 6
ATOM 2700 C C . ASP A 1 11 ? 11.366 -4.698 -16.557 1.00 4.32 11 ASP A C 6
ATOM 2701 O O . ASP A 1 11 ? 10.234 -4.288 -16.302 1.00 33.34 11 ASP A O 6
ATOM 2710 N N . PRO A 1 12 ? 11.895 -4.619 -17.787 1.00 53.12 12 PRO A N 6
ATOM 2711 C CA . PRO A 1 12 ? 11.171 -4.042 -18.924 1.00 73.40 12 PRO A CA 6
ATOM 2712 C C . PRO A 1 12 ? 10.006 -4.918 -19.374 1.00 10.13 12 PRO A C 6
ATOM 2713 O O . PRO A 1 12 ? 8.988 -4.417 -19.849 1.00 11.44 12 PRO A O 6
ATOM 2724 N N . ASN A 1 13 ? 10.163 -6.229 -19.220 1.00 42.32 13 ASN A N 6
ATOM 2725 C CA . ASN A 1 13 ? 9.124 -7.174 -19.611 1.00 32.11 13 ASN A CA 6
ATOM 2726 C C . ASN A 1 13 ? 8.166 -7.438 -18.453 1.00 74.15 13 ASN A C 6
ATOM 2727 O O . ASN A 1 13 ? 7.002 -7.778 -18.663 1.00 20.20 13 ASN A O 6
ATOM 2738 N N . ASN A 1 14 ? 8.664 -7.278 -17.232 1.00 32.23 14 ASN A N 6
ATOM 2739 C CA . ASN A 1 14 ? 7.852 -7.499 -16.040 1.00 62.23 14 ASN A CA 6
ATOM 2740 C C . ASN A 1 14 ? 7.629 -6.193 -15.284 1.00 40.02 14 ASN A C 6
ATOM 2741 O O . ASN A 1 14 ? 7.744 -6.145 -14.060 1.00 73.24 14 ASN A O 6
ATOM 2752 N N . ASN A 1 15 ? 7.309 -5.135 -16.023 1.00 30.32 15 ASN A N 6
ATOM 2753 C CA . ASN A 1 15 ? 7.069 -3.828 -15.422 1.00 64.04 15 ASN A CA 6
ATOM 2754 C C . ASN A 1 15 ? 6.034 -3.924 -14.306 1.00 2.32 15 ASN A C 6
ATOM 2755 O O . ASN A 1 15 ? 4.899 -4.346 -14.530 1.00 44.52 15 ASN A O 6
ATOM 2766 N N . LYS A 1 16 ? 6.433 -3.529 -13.101 1.00 52.34 16 LYS A N 6
ATOM 2767 C CA . LYS A 1 16 ? 5.541 -3.567 -11.949 1.00 33.32 16 LYS A CA 6
ATOM 2768 C C . LYS A 1 16 ? 5.641 -2.278 -11.140 1.00 54.10 16 LYS A C 6
ATOM 2769 O O . LYS A 1 16 ? 5.549 -2.294 -9.912 1.00 70.51 16 LYS A O 6
ATOM 2788 N N . CYS A 1 17 ? 5.828 -1.161 -11.836 1.00 35.42 17 CYS A N 6
ATOM 2789 C CA . CYS A 1 17 ? 5.939 0.137 -11.183 1.00 53.51 17 CYS A CA 6
ATOM 2790 C C . CYS A 1 17 ? 4.647 0.935 -11.335 1.00 53.13 17 CYS A C 6
ATOM 2791 O O . CYS A 1 17 ? 3.716 0.507 -12.019 1.00 23.33 17 CYS A O 6
ATOM 2798 N N . CYS A 1 18 ? 4.597 2.098 -10.694 1.00 72.10 18 CYS A N 6
ATOM 2799 C CA . CYS A 1 18 ? 3.420 2.956 -10.757 1.00 3.52 18 CYS A CA 6
ATOM 2800 C C . CYS A 1 18 ? 3.468 3.856 -11.989 1.00 24.23 18 CYS A C 6
ATOM 2801 O O . CYS A 1 18 ? 4.522 4.033 -12.599 1.00 21.30 18 CYS A O 6
ATOM 2808 N N . GLU A 1 19 ? 2.320 4.421 -12.347 1.00 73.02 19 GLU A N 6
ATOM 2809 C CA . GLU A 1 19 ? 2.231 5.301 -13.506 1.00 43.23 19 GLU A CA 6
ATOM 2810 C C . GLU A 1 19 ? 3.298 6.391 -13.444 1.00 53.05 19 GLU A C 6
ATOM 2811 O O . GLU A 1 19 ? 3.539 6.980 -12.392 1.00 31.25 19 GLU A O 6
ATOM 2823 N N . GLY A 1 20 ? 3.934 6.654 -14.582 1.00 62.51 20 GLY A N 6
ATOM 2824 C CA . GLY A 1 20 ? 4.968 7.671 -14.636 1.00 73.12 20 GLY A CA 6
ATOM 2825 C C . GLY A 1 20 ? 6.359 7.079 -14.750 1.00 35.13 20 GLY A C 6
ATOM 2826 O O . GLY A 1 20 ? 7.239 7.663 -15.382 1.00 24.43 20 GLY A O 6
ATOM 2830 N N . TYR A 1 21 ? 6.558 5.918 -14.135 1.00 54.23 21 TYR A N 6
ATOM 2831 C CA . TYR A 1 21 ? 7.853 5.249 -14.167 1.00 14.02 21 TYR A CA 6
ATOM 2832 C C . TYR A 1 21 ? 7.933 4.273 -15.336 1.00 61.33 21 TYR A C 6
ATOM 2833 O O . TYR A 1 21 ? 6.912 3.838 -15.869 1.00 52.21 21 TYR A O 6
ATOM 2851 N N . VAL A 1 22 ? 9.156 3.931 -15.731 1.00 12.24 22 VAL A N 6
ATOM 2852 C CA . VAL A 1 22 ? 9.372 3.005 -16.836 1.00 31.14 22 VAL A CA 6
ATOM 2853 C C . VAL A 1 22 ? 10.615 2.153 -16.604 1.00 13.14 22 VAL A C 6
ATOM 2854 O O . VAL A 1 22 ? 11.685 2.671 -16.282 1.00 73.11 22 VAL A O 6
ATOM 2867 N N . CYS A 1 23 ? 10.467 0.843 -16.769 1.00 74.00 23 CYS A N 6
ATOM 2868 C CA . CYS A 1 23 ? 11.577 -0.083 -16.578 1.00 14.30 23 CYS A CA 6
ATOM 2869 C C . CYS A 1 23 ? 12.349 -0.282 -17.879 1.00 12.10 23 CYS A C 6
ATOM 2870 O O . CYS A 1 23 ? 12.481 -1.404 -18.370 1.00 2.43 23 CYS A O 6
ATOM 2877 N N . HIS A 1 24 ? 12.857 0.814 -18.433 1.00 2.43 24 HIS A N 6
ATOM 2878 C CA . HIS A 1 24 ? 13.617 0.761 -19.676 1.00 64.34 24 HIS A CA 6
ATOM 2879 C C . HIS A 1 24 ? 14.839 -0.142 -19.528 1.00 54.21 24 HIS A C 6
ATOM 2880 O O . HIS A 1 24 ? 15.504 -0.136 -18.493 1.00 4.13 24 HIS A O 6
ATOM 2894 N N . TRP A 1 25 ? 15.126 -0.916 -20.568 1.00 54.24 25 TRP A N 6
ATOM 2895 C CA . TRP A 1 25 ? 16.266 -1.824 -20.553 1.00 65.40 25 TRP A CA 6
ATOM 2896 C C . TRP A 1 25 ? 17.547 -1.084 -20.184 1.00 21.12 25 TRP A C 6
ATOM 2897 O O . TRP A 1 25 ? 18.489 -1.676 -19.656 1.00 71.54 25 TRP A O 6
ATOM 2918 N N . LYS A 1 26 ? 17.576 0.215 -20.463 1.00 63.55 26 LYS A N 6
ATOM 2919 C CA . LYS A 1 26 ? 18.741 1.037 -20.159 1.00 41.24 26 LYS A CA 6
ATOM 2920 C C . LYS A 1 26 ? 19.232 0.782 -18.738 1.00 34.41 26 LYS A C 6
ATOM 2921 O O . LYS A 1 26 ? 20.423 0.569 -18.511 1.00 31.41 26 LYS A O 6
ATOM 2940 N N . TYR A 1 27 ? 18.306 0.803 -17.785 1.00 64.20 27 TYR A N 6
ATOM 2941 C CA . TYR A 1 27 ? 18.645 0.574 -16.385 1.00 43.24 27 TYR A CA 6
ATOM 2942 C C . TYR A 1 27 ? 17.593 -0.295 -15.705 1.00 35.40 27 TYR A C 6
ATOM 2943 O O . TYR A 1 27 ? 16.425 -0.321 -16.095 1.00 11.14 27 TYR A O 6
ATOM 2961 N N . PRO A 1 28 ? 18.014 -1.026 -14.662 1.00 42.20 28 PRO A N 6
ATOM 2962 C CA . PRO A 1 28 ? 17.124 -1.910 -13.903 1.00 43.23 28 PRO A CA 6
ATOM 2963 C C . PRO A 1 28 ? 16.106 -1.134 -13.074 1.00 61.52 28 PRO A C 6
ATOM 2964 O O . PRO A 1 28 ? 14.924 -1.477 -13.047 1.00 22.54 28 PRO A O 6
ATOM 2975 N N . TRP A 1 29 ? 16.572 -0.089 -12.401 1.00 12.21 29 TRP A N 6
ATOM 2976 C CA . TRP A 1 29 ? 15.700 0.735 -11.571 1.00 44.52 29 TRP A CA 6
ATOM 2977 C C . TRP A 1 29 ? 14.668 1.466 -12.423 1.00 63.55 29 TRP A C 6
ATOM 2978 O O . TRP A 1 29 ? 14.926 1.796 -13.581 1.00 62.54 29 TRP A O 6
ATOM 2999 N N . CYS A 1 30 ? 13.499 1.715 -11.844 1.00 51.51 30 CYS A N 6
ATOM 3000 C CA . CYS A 1 30 ? 12.427 2.407 -12.551 1.00 22.35 30 CYS A CA 6
ATOM 3001 C C . CYS A 1 30 ? 12.755 3.887 -12.723 1.00 24.03 30 CYS A C 6
ATOM 3002 O O . CYS A 1 30 ? 12.837 4.633 -11.747 1.00 35.13 30 CYS A O 6
ATOM 3009 N N . ARG A 1 31 ? 12.943 4.305 -13.970 1.00 72.54 31 ARG A N 6
ATOM 3010 C CA . ARG A 1 31 ? 13.263 5.695 -14.271 1.00 31.22 31 ARG A CA 6
ATOM 3011 C C . ARG A 1 31 ? 12.011 6.465 -14.680 1.00 72.22 31 ARG A C 6
ATOM 3012 O O . ARG A 1 31 ? 11.060 5.888 -15.210 1.00 4.24 31 ARG A O 6
ATOM 3033 N N . TYR A 1 32 ? 12.017 7.770 -14.431 1.00 22.51 32 TYR A N 6
ATOM 3034 C CA . TYR A 1 32 ? 10.881 8.618 -14.771 1.00 3.14 32 TYR A CA 6
ATOM 3035 C C . TYR A 1 32 ? 10.709 8.719 -16.283 1.00 63.52 32 TYR A C 6
ATOM 3036 O O . TYR A 1 32 ? 11.686 8.831 -17.024 1.00 50.52 32 TYR A O 6
ATOM 3054 N N . ASP A 1 33 ? 9.460 8.677 -16.734 1.00 4.01 33 ASP A N 6
ATOM 3055 C CA . ASP A 1 33 ? 9.158 8.765 -18.158 1.00 20.02 33 ASP A CA 6
ATOM 3056 C C . ASP A 1 33 ? 9.627 10.098 -18.732 1.00 2.34 33 ASP A C 6
ATOM 3057 O O . ASP A 1 33 ? 10.225 10.148 -19.808 1.00 34.44 33 ASP A O 6
ATOM 3066 N N . LEU A 1 34 ? 9.352 11.178 -18.008 1.00 20.44 34 LEU A N 6
ATOM 3067 C CA . LEU A 1 34 ? 9.745 12.513 -18.445 1.00 30.22 34 LEU A CA 6
ATOM 3068 C C . LEU A 1 34 ? 10.935 13.022 -17.638 1.00 32.15 34 LEU A C 6
ATOM 3069 O O . LEU A 1 34 ? 11.888 13.566 -18.194 1.00 43.11 34 LEU A O 6
ATOM 3085 N N . GLY A 1 1 ? 1.204 0.524 -0.523 1.00 13.21 1 GLY A N 7
ATOM 3086 C CA . GLY A 1 1 ? 2.153 0.292 -1.596 1.00 1.23 1 GLY A CA 7
ATOM 3087 C C . GLY A 1 1 ? 1.679 -0.768 -2.570 1.00 23.11 1 GLY A C 7
ATOM 3088 O O . GLY A 1 1 ? 1.752 -1.963 -2.281 1.00 51.23 1 GLY A O 7
ATOM 3092 N N . ASP A 1 2 ? 1.192 -0.332 -3.726 1.00 14.52 2 ASP A N 7
ATOM 3093 C CA . ASP A 1 2 ? 0.703 -1.252 -4.746 1.00 41.10 2 ASP A CA 7
ATOM 3094 C C . ASP A 1 2 ? 1.795 -1.563 -5.765 1.00 30.11 2 ASP A C 7
ATOM 3095 O O . ASP A 1 2 ? 2.198 -2.715 -5.927 1.00 74.51 2 ASP A O 7
ATOM 3104 N N . CYS A 1 3 ? 2.270 -0.528 -6.450 1.00 72.42 3 CYS A N 7
ATOM 3105 C CA . CYS A 1 3 ? 3.314 -0.690 -7.455 1.00 31.22 3 CYS A CA 7
ATOM 3106 C C . CYS A 1 3 ? 4.683 -0.836 -6.797 1.00 62.54 3 CYS A C 7
ATOM 3107 O O . CYS A 1 3 ? 4.791 -0.920 -5.573 1.00 51.22 3 CYS A O 7
ATOM 3114 N N . LEU A 1 4 ? 5.727 -0.867 -7.619 1.00 1.25 4 LEU A N 7
ATOM 3115 C CA . LEU A 1 4 ? 7.091 -1.003 -7.118 1.00 14.51 4 LEU A CA 7
ATOM 3116 C C . LEU A 1 4 ? 7.660 0.354 -6.715 1.00 64.21 4 LEU A C 7
ATOM 3117 O O . LEU A 1 4 ? 8.105 0.541 -5.583 1.00 73.52 4 LEU A O 7
ATOM 3133 N N . GLY A 1 5 ? 7.642 1.299 -7.650 1.00 11.20 5 GLY A N 7
ATOM 3134 C CA . GLY A 1 5 ? 8.157 2.627 -7.372 1.00 45.14 5 GLY A CA 7
ATOM 3135 C C . GLY A 1 5 ? 9.507 2.872 -8.018 1.00 22.55 5 GLY A C 7
ATOM 3136 O O . GLY A 1 5 ? 10.288 1.940 -8.211 1.00 32.50 5 GLY A O 7
ATOM 3140 N N . TRP A 1 6 ? 9.782 4.127 -8.352 1.00 61.24 6 TRP A N 7
ATOM 3141 C CA . TRP A 1 6 ? 11.047 4.490 -8.982 1.00 12.45 6 TRP A CA 7
ATOM 3142 C C . TRP A 1 6 ? 12.227 3.949 -8.183 1.00 64.12 6 TRP A C 7
ATOM 3143 O O . TRP A 1 6 ? 13.261 3.592 -8.749 1.00 52.14 6 TRP A O 7
ATOM 3164 N N . PHE A 1 7 ? 12.068 3.890 -6.865 1.00 73.32 7 PHE A N 7
ATOM 3165 C CA . PHE A 1 7 ? 13.122 3.392 -5.989 1.00 34.20 7 PHE A CA 7
ATOM 3166 C C . PHE A 1 7 ? 13.271 1.879 -6.123 1.00 12.13 7 PHE A C 7
ATOM 3167 O O . PHE A 1 7 ? 14.382 1.350 -6.102 1.00 60.04 7 PHE A O 7
ATOM 3184 N N . SER A 1 8 ? 12.143 1.189 -6.259 1.00 10.01 8 SER A N 7
ATOM 3185 C CA . SER A 1 8 ? 12.147 -0.263 -6.392 1.00 33.14 8 SER A CA 7
ATOM 3186 C C . SER A 1 8 ? 12.613 -0.680 -7.783 1.00 71.30 8 SER A C 7
ATOM 3187 O O . SER A 1 8 ? 12.200 -0.103 -8.788 1.00 14.14 8 SER A O 7
ATOM 3195 N N . GLY A 1 9 ? 13.478 -1.689 -7.833 1.00 10.11 9 GLY A N 7
ATOM 3196 C CA . GLY A 1 9 ? 13.987 -2.167 -9.105 1.00 22.21 9 GLY A CA 7
ATOM 3197 C C . GLY A 1 9 ? 12.977 -3.015 -9.852 1.00 21.31 9 GLY A C 7
ATOM 3198 O O . GLY A 1 9 ? 12.300 -3.855 -9.258 1.00 62.31 9 GLY A O 7
ATOM 3202 N N . CYS A 1 10 ? 12.873 -2.795 -11.158 1.00 72.22 10 CYS A N 7
ATOM 3203 C CA . CYS A 1 10 ? 11.937 -3.544 -11.988 1.00 15.30 10 CYS A CA 7
ATOM 3204 C C . CYS A 1 10 ? 12.568 -3.907 -13.329 1.00 2.12 10 CYS A C 7
ATOM 3205 O O . CYS A 1 10 ? 13.643 -3.416 -13.674 1.00 0.43 10 CYS A O 7
ATOM 3212 N N . ASP A 1 11 ? 11.893 -4.770 -14.080 1.00 11.30 11 ASP A N 7
ATOM 3213 C CA . ASP A 1 11 ? 12.386 -5.198 -15.384 1.00 25.24 11 ASP A CA 7
ATOM 3214 C C . ASP A 1 11 ? 11.543 -4.602 -16.507 1.00 25.14 11 ASP A C 7
ATOM 3215 O O . ASP A 1 11 ? 10.408 -4.171 -16.302 1.00 64.33 11 ASP A O 7
ATOM 3224 N N . PRO A 1 12 ? 12.110 -4.575 -17.722 1.00 3.21 12 PRO A N 7
ATOM 3225 C CA . PRO A 1 12 ? 11.429 -4.033 -18.901 1.00 73.23 12 PRO A CA 7
ATOM 3226 C C . PRO A 1 12 ? 10.268 -4.912 -19.355 1.00 21.23 12 PRO A C 7
ATOM 3227 O O . PRO A 1 12 ? 9.285 -4.421 -19.908 1.00 31.42 12 PRO A O 7
ATOM 3238 N N . ASN A 1 13 ? 10.389 -6.214 -19.116 1.00 64.12 13 ASN A N 7
ATOM 3239 C CA . ASN A 1 13 ? 9.349 -7.162 -19.501 1.00 5.45 13 ASN A CA 7
ATOM 3240 C C . ASN A 1 13 ? 8.329 -7.333 -18.380 1.00 33.23 13 ASN A C 7
ATOM 3241 O O . ASN A 1 13 ? 7.169 -7.662 -18.627 1.00 64.14 13 ASN A O 7
ATOM 3252 N N . ASN A 1 14 ? 8.769 -7.107 -17.146 1.00 72.12 14 ASN A N 7
ATOM 3253 C CA . ASN A 1 14 ? 7.894 -7.237 -15.987 1.00 14.53 14 ASN A CA 7
ATOM 3254 C C . ASN A 1 14 ? 7.667 -5.882 -15.323 1.00 15.23 14 ASN A C 7
ATOM 3255 O O . ASN A 1 14 ? 7.723 -5.762 -14.100 1.00 0.52 14 ASN A O 7
ATOM 3266 N N . ASN A 1 15 ? 7.409 -4.865 -16.139 1.00 11.23 15 ASN A N 7
ATOM 3267 C CA . ASN A 1 15 ? 7.173 -3.518 -15.631 1.00 31.23 15 ASN A CA 7
ATOM 3268 C C . ASN A 1 15 ? 6.044 -3.514 -14.604 1.00 62.03 15 ASN A C 7
ATOM 3269 O O . ASN A 1 15 ? 4.866 -3.548 -14.960 1.00 60.41 15 ASN A O 7
ATOM 3280 N N . LYS A 1 16 ? 6.412 -3.471 -13.328 1.00 64.04 16 LYS A N 7
ATOM 3281 C CA . LYS A 1 16 ? 5.433 -3.460 -12.249 1.00 34.23 16 LYS A CA 7
ATOM 3282 C C . LYS A 1 16 ? 5.521 -2.166 -11.447 1.00 14.50 16 LYS A C 7
ATOM 3283 O O . LYS A 1 16 ? 5.340 -2.164 -10.229 1.00 22.11 16 LYS A O 7
ATOM 3302 N N . CYS A 1 17 ? 5.798 -1.065 -12.138 1.00 15.21 17 CYS A N 7
ATOM 3303 C CA . CYS A 1 17 ? 5.908 0.237 -11.491 1.00 44.12 17 CYS A CA 7
ATOM 3304 C C . CYS A 1 17 ? 4.632 1.050 -11.683 1.00 54.43 17 CYS A C 7
ATOM 3305 O O . CYS A 1 17 ? 3.710 0.624 -12.379 1.00 55.23 17 CYS A O 7
ATOM 3312 N N . CYS A 1 18 ? 4.585 2.224 -11.062 1.00 22.13 18 CYS A N 7
ATOM 3313 C CA . CYS A 1 18 ? 3.423 3.098 -11.163 1.00 11.01 18 CYS A CA 7
ATOM 3314 C C . CYS A 1 18 ? 3.505 3.969 -12.413 1.00 11.40 18 CYS A C 7
ATOM 3315 O O . CYS A 1 18 ? 4.583 4.173 -12.970 1.00 22.05 18 CYS A O 7
ATOM 3322 N N . GLU A 1 19 ? 2.357 4.481 -12.848 1.00 22.25 19 GLU A N 7
ATOM 3323 C CA . GLU A 1 19 ? 2.300 5.330 -14.032 1.00 32.42 19 GLU A CA 7
ATOM 3324 C C . GLU A 1 19 ? 3.318 6.463 -13.939 1.00 34.31 19 GLU A C 7
ATOM 3325 O O . GLU A 1 19 ? 3.384 7.171 -12.935 1.00 43.24 19 GLU A O 7
ATOM 3337 N N . GLY A 1 20 ? 4.110 6.627 -14.994 1.00 72.02 20 GLY A N 7
ATOM 3338 C CA . GLY A 1 20 ? 5.114 7.674 -15.012 1.00 2.31 20 GLY A CA 7
ATOM 3339 C C . GLY A 1 20 ? 6.524 7.124 -15.091 1.00 24.02 20 GLY A C 7
ATOM 3340 O O . GLY A 1 20 ? 7.407 7.741 -15.688 1.00 55.03 20 GLY A O 7
ATOM 3344 N N . TYR A 1 21 ? 6.739 5.961 -14.485 1.00 55.24 21 TYR A N 7
ATOM 3345 C CA . TYR A 1 21 ? 8.053 5.330 -14.486 1.00 72.21 21 TYR A CA 7
ATOM 3346 C C . TYR A 1 21 ? 8.166 4.308 -15.613 1.00 74.13 21 TYR A C 7
ATOM 3347 O O . TYR A 1 21 ? 7.159 3.843 -16.149 1.00 23.34 21 TYR A O 7
ATOM 3365 N N . VAL A 1 22 ? 9.399 3.962 -15.969 1.00 1.34 22 VAL A N 7
ATOM 3366 C CA . VAL A 1 22 ? 9.646 2.994 -17.031 1.00 12.34 22 VAL A CA 7
ATOM 3367 C C . VAL A 1 22 ? 10.881 2.153 -16.731 1.00 45.02 22 VAL A C 7
ATOM 3368 O O . VAL A 1 22 ? 11.940 2.683 -16.391 1.00 53.12 22 VAL A O 7
ATOM 3381 N N . CYS A 1 23 ? 10.741 0.838 -16.860 1.00 55.00 23 CYS A N 7
ATOM 3382 C CA . CYS A 1 23 ? 11.845 -0.079 -16.604 1.00 13.34 23 CYS A CA 7
ATOM 3383 C C . CYS A 1 23 ? 12.660 -0.317 -17.872 1.00 35.04 23 CYS A C 7
ATOM 3384 O O . CYS A 1 23 ? 12.795 -1.451 -18.332 1.00 32.32 23 CYS A O 7
ATOM 3391 N N . HIS A 1 24 ? 13.201 0.760 -18.432 1.00 12.12 24 HIS A N 7
ATOM 3392 C CA . HIS A 1 24 ? 14.003 0.669 -19.646 1.00 63.33 24 HIS A CA 7
ATOM 3393 C C . HIS A 1 24 ? 15.209 -0.242 -19.434 1.00 35.42 24 HIS A C 7
ATOM 3394 O O . HIS A 1 24 ? 15.838 -0.218 -18.376 1.00 72.41 24 HIS A O 7
ATOM 3408 N N . TRP A 1 25 ? 15.523 -1.044 -20.445 1.00 21.24 25 TRP A N 7
ATOM 3409 C CA . TRP A 1 25 ? 16.653 -1.964 -20.368 1.00 14.15 25 TRP A CA 7
ATOM 3410 C C . TRP A 1 25 ? 17.923 -1.232 -19.948 1.00 72.14 25 TRP A C 7
ATOM 3411 O O . TRP A 1 25 ? 18.829 -1.825 -19.363 1.00 32.33 25 TRP A O 7
ATOM 3432 N N . LYS A 1 26 ? 17.983 0.060 -20.252 1.00 3.14 26 LYS A N 7
ATOM 3433 C CA . LYS A 1 26 ? 19.142 0.874 -19.905 1.00 42.31 26 LYS A CA 7
ATOM 3434 C C . LYS A 1 26 ? 19.559 0.639 -18.457 1.00 14.54 26 LYS A C 7
ATOM 3435 O O . LYS A 1 26 ? 20.730 0.391 -18.170 1.00 31.21 26 LYS A O 7
ATOM 3454 N N . TYR A 1 27 ? 18.593 0.719 -17.548 1.00 71.41 27 TYR A N 7
ATOM 3455 C CA . TYR A 1 27 ? 18.860 0.516 -16.129 1.00 71.41 27 TYR A CA 7
ATOM 3456 C C . TYR A 1 27 ? 17.746 -0.297 -15.476 1.00 61.20 27 TYR A C 7
ATOM 3457 O O . TYR A 1 27 ? 16.598 -0.294 -15.920 1.00 13.32 27 TYR A O 7
ATOM 3475 N N . PRO A 1 28 ? 18.092 -1.011 -14.395 1.00 24.23 28 PRO A N 7
ATOM 3476 C CA . PRO A 1 28 ? 17.137 -1.842 -13.655 1.00 41.33 28 PRO A CA 7
ATOM 3477 C C . PRO A 1 28 ? 16.110 -1.008 -12.897 1.00 32.10 28 PRO A C 7
ATOM 3478 O O . PRO A 1 28 ? 14.908 -1.263 -12.978 1.00 42.12 28 PRO A O 7
ATOM 3489 N N . TRP A 1 29 ? 16.590 -0.012 -12.161 1.00 60.24 29 TRP A N 7
ATOM 3490 C CA . TRP A 1 29 ? 15.712 0.859 -11.389 1.00 0.33 29 TRP A CA 7
ATOM 3491 C C . TRP A 1 29 ? 14.726 1.583 -12.298 1.00 55.05 29 TRP A C 7
ATOM 3492 O O . TRP A 1 29 ? 15.066 1.969 -13.417 1.00 75.13 29 TRP A O 7
ATOM 3513 N N . CYS A 1 30 ? 13.502 1.765 -11.812 1.00 63.41 30 CYS A N 7
ATOM 3514 C CA . CYS A 1 30 ? 12.466 2.442 -12.581 1.00 53.14 30 CYS A CA 7
ATOM 3515 C C . CYS A 1 30 ? 12.803 3.919 -12.767 1.00 24.41 30 CYS A C 7
ATOM 3516 O O . CYS A 1 30 ? 12.830 4.686 -11.804 1.00 63.52 30 CYS A O 7
ATOM 3523 N N . ARG A 1 31 ? 13.060 4.309 -14.011 1.00 1.40 31 ARG A N 7
ATOM 3524 C CA . ARG A 1 31 ? 13.397 5.693 -14.323 1.00 51.10 31 ARG A CA 7
ATOM 3525 C C . ARG A 1 31 ? 12.161 6.464 -14.779 1.00 63.20 31 ARG A C 7
ATOM 3526 O O . ARG A 1 31 ? 11.265 5.903 -15.410 1.00 64.05 31 ARG A O 7
ATOM 3547 N N . TYR A 1 32 ? 12.121 7.751 -14.454 1.00 55.25 32 TYR A N 7
ATOM 3548 C CA . TYR A 1 32 ? 10.994 8.598 -14.828 1.00 10.21 32 TYR A CA 7
ATOM 3549 C C . TYR A 1 32 ? 10.800 8.611 -16.341 1.00 72.40 32 TYR A C 7
ATOM 3550 O O . TYR A 1 32 ? 11.696 8.234 -17.096 1.00 71.44 32 TYR A O 7
ATOM 3568 N N . ASP A 1 33 ? 9.623 9.047 -16.776 1.00 41.41 33 ASP A N 7
ATOM 3569 C CA . ASP A 1 33 ? 9.310 9.111 -18.199 1.00 13.51 33 ASP A CA 7
ATOM 3570 C C . ASP A 1 33 ? 9.236 10.559 -18.674 1.00 42.14 33 ASP A C 7
ATOM 3571 O O . ASP A 1 33 ? 10.025 10.988 -19.518 1.00 72.41 33 ASP A O 7
ATOM 3580 N N . LEU A 1 34 ? 8.284 11.308 -18.129 1.00 20.20 34 LEU A N 7
ATOM 3581 C CA . LEU A 1 34 ? 8.106 12.708 -18.498 1.00 22.00 34 LEU A CA 7
ATOM 3582 C C . LEU A 1 34 ? 8.677 13.630 -17.426 1.00 1.43 34 LEU A C 7
ATOM 3583 O O . LEU A 1 34 ? 8.013 14.565 -16.979 1.00 12.22 34 LEU A O 7
ATOM 3599 N N . GLY A 1 1 ? 4.023 0.043 -2.170 1.00 41.34 1 GLY A N 8
ATOM 3600 C CA . GLY A 1 1 ? 2.639 -0.344 -1.968 1.00 23.01 1 GLY A CA 8
ATOM 3601 C C . GLY A 1 1 ? 2.086 -1.147 -3.128 1.00 63.25 1 GLY A C 8
ATOM 3602 O O . GLY A 1 1 ? 2.637 -2.187 -3.491 1.00 43.31 1 GLY A O 8
ATOM 3606 N N . ASP A 1 2 ? 0.994 -0.666 -3.711 1.00 72.23 2 ASP A N 8
ATOM 3607 C CA . ASP A 1 2 ? 0.365 -1.347 -4.837 1.00 42.15 2 ASP A CA 8
ATOM 3608 C C . ASP A 1 2 ? 1.380 -1.616 -5.945 1.00 35.14 2 ASP A C 8
ATOM 3609 O O . ASP A 1 2 ? 1.324 -2.647 -6.615 1.00 73.42 2 ASP A O 8
ATOM 3618 N N . CYS A 1 3 ? 2.305 -0.682 -6.132 1.00 4.52 3 CYS A N 8
ATOM 3619 C CA . CYS A 1 3 ? 3.332 -0.816 -7.158 1.00 72.03 3 CYS A CA 8
ATOM 3620 C C . CYS A 1 3 ? 4.719 -0.912 -6.531 1.00 25.42 3 CYS A C 8
ATOM 3621 O O . CYS A 1 3 ? 4.858 -0.954 -5.308 1.00 23.44 3 CYS A O 8
ATOM 3628 N N . LEU A 1 4 ? 5.744 -0.947 -7.376 1.00 53.31 4 LEU A N 8
ATOM 3629 C CA . LEU A 1 4 ? 7.121 -1.038 -6.905 1.00 45.33 4 LEU A CA 8
ATOM 3630 C C . LEU A 1 4 ? 7.654 0.336 -6.510 1.00 34.13 4 LEU A C 8
ATOM 3631 O O . LEU A 1 4 ? 8.117 0.534 -5.387 1.00 61.24 4 LEU A O 8
ATOM 3647 N N . GLY A 1 5 ? 7.581 1.283 -7.440 1.00 4.52 5 GLY A N 8
ATOM 3648 C CA . GLY A 1 5 ? 8.057 2.627 -7.168 1.00 44.23 5 GLY A CA 8
ATOM 3649 C C . GLY A 1 5 ? 9.347 2.944 -7.898 1.00 65.14 5 GLY A C 8
ATOM 3650 O O . GLY A 1 5 ? 10.172 2.059 -8.127 1.00 3.12 5 GLY A O 8
ATOM 3654 N N . TRP A 1 6 ? 9.522 4.208 -8.267 1.00 33.12 6 TRP A N 8
ATOM 3655 C CA . TRP A 1 6 ? 10.720 4.638 -8.977 1.00 45.44 6 TRP A CA 8
ATOM 3656 C C . TRP A 1 6 ? 11.979 4.185 -8.246 1.00 1.11 6 TRP A C 8
ATOM 3657 O O . TRP A 1 6 ? 12.996 3.883 -8.870 1.00 25.41 6 TRP A O 8
ATOM 3678 N N . PHE A 1 7 ? 11.904 4.140 -6.920 1.00 11.01 7 PHE A N 8
ATOM 3679 C CA . PHE A 1 7 ? 13.038 3.724 -6.104 1.00 24.04 7 PHE A CA 8
ATOM 3680 C C . PHE A 1 7 ? 13.255 2.217 -6.201 1.00 61.33 7 PHE A C 8
ATOM 3681 O O . PHE A 1 7 ? 14.391 1.742 -6.227 1.00 14.34 7 PHE A O 8
ATOM 3698 N N . SER A 1 8 ? 12.157 1.469 -6.255 1.00 42.42 8 SER A N 8
ATOM 3699 C CA . SER A 1 8 ? 12.226 0.016 -6.346 1.00 32.44 8 SER A CA 8
ATOM 3700 C C . SER A 1 8 ? 12.691 -0.421 -7.731 1.00 60.24 8 SER A C 8
ATOM 3701 O O . SER A 1 8 ? 12.271 0.136 -8.744 1.00 54.51 8 SER A O 8
ATOM 3709 N N . GLY A 1 9 ? 13.563 -1.424 -7.767 1.00 62.22 9 GLY A N 8
ATOM 3710 C CA . GLY A 1 9 ? 14.072 -1.920 -9.033 1.00 2.23 9 GLY A CA 8
ATOM 3711 C C . GLY A 1 9 ? 13.087 -2.832 -9.737 1.00 2.23 9 GLY A C 8
ATOM 3712 O O . GLY A 1 9 ? 12.431 -3.658 -9.102 1.00 24.14 9 GLY A O 8
ATOM 3716 N N . CYS A 1 10 ? 12.981 -2.682 -11.053 1.00 14.43 10 CYS A N 8
ATOM 3717 C CA . CYS A 1 10 ? 12.067 -3.496 -11.844 1.00 70.43 10 CYS A CA 8
ATOM 3718 C C . CYS A 1 10 ? 12.689 -3.860 -13.189 1.00 70.24 10 CYS A C 8
ATOM 3719 O O . CYS A 1 10 ? 13.730 -3.324 -13.569 1.00 23.22 10 CYS A O 8
ATOM 3726 N N . ASP A 1 11 ? 12.043 -4.774 -13.905 1.00 63.15 11 ASP A N 8
ATOM 3727 C CA . ASP A 1 11 ? 12.532 -5.209 -15.209 1.00 34.21 11 ASP A CA 8
ATOM 3728 C C . ASP A 1 11 ? 11.657 -4.655 -16.329 1.00 42.14 11 ASP A C 8
ATOM 3729 O O . ASP A 1 11 ? 10.511 -4.260 -16.118 1.00 15.25 11 ASP A O 8
ATOM 3738 N N . PRO A 1 12 ? 12.210 -4.623 -17.551 1.00 72.31 12 PRO A N 8
ATOM 3739 C CA . PRO A 1 12 ? 11.498 -4.119 -18.729 1.00 50.11 12 PRO A CA 8
ATOM 3740 C C . PRO A 1 12 ? 10.363 -5.041 -19.159 1.00 74.45 12 PRO A C 8
ATOM 3741 O O . PRO A 1 12 ? 9.341 -4.586 -19.673 1.00 25.32 12 PRO A O 8
ATOM 3752 N N . ASN A 1 13 ? 10.548 -6.340 -18.946 1.00 63.01 13 ASN A N 8
ATOM 3753 C CA . ASN A 1 13 ? 9.539 -7.327 -19.312 1.00 52.24 13 ASN A CA 8
ATOM 3754 C C . ASN A 1 13 ? 8.568 -7.566 -18.160 1.00 2.33 13 ASN A C 8
ATOM 3755 O O . ASN A 1 13 ? 7.417 -7.943 -18.373 1.00 13.43 13 ASN A O 8
ATOM 3766 N N . ASN A 1 14 ? 9.042 -7.343 -16.938 1.00 44.12 14 ASN A N 8
ATOM 3767 C CA . ASN A 1 14 ? 8.217 -7.534 -15.751 1.00 52.23 14 ASN A CA 8
ATOM 3768 C C . ASN A 1 14 ? 7.904 -6.197 -15.086 1.00 20.15 14 ASN A C 8
ATOM 3769 O O . ASN A 1 14 ? 7.999 -6.062 -13.866 1.00 61.25 14 ASN A O 8
ATOM 3780 N N . ASN A 1 15 ? 7.530 -5.212 -15.896 1.00 31.05 15 ASN A N 8
ATOM 3781 C CA . ASN A 1 15 ? 7.203 -3.886 -15.385 1.00 52.53 15 ASN A CA 8
ATOM 3782 C C . ASN A 1 15 ? 6.133 -3.968 -14.300 1.00 65.53 15 ASN A C 8
ATOM 3783 O O . ASN A 1 15 ? 4.993 -4.348 -14.565 1.00 35.22 15 ASN A O 8
ATOM 3794 N N . LYS A 1 16 ? 6.510 -3.610 -13.077 1.00 61.15 16 LYS A N 8
ATOM 3795 C CA . LYS A 1 16 ? 5.585 -3.641 -11.951 1.00 75.43 16 LYS A CA 8
ATOM 3796 C C . LYS A 1 16 ? 5.622 -2.327 -11.179 1.00 44.52 16 LYS A C 8
ATOM 3797 O O . LYS A 1 16 ? 5.498 -2.310 -9.954 1.00 72.32 16 LYS A O 8
ATOM 3816 N N . CYS A 1 17 ? 5.794 -1.225 -11.903 1.00 34.41 17 CYS A N 8
ATOM 3817 C CA . CYS A 1 17 ? 5.847 0.095 -11.287 1.00 33.23 17 CYS A CA 8
ATOM 3818 C C . CYS A 1 17 ? 4.527 0.837 -11.477 1.00 2.32 17 CYS A C 8
ATOM 3819 O O . CYS A 1 17 ? 3.621 0.352 -12.154 1.00 74.30 17 CYS A O 8
ATOM 3826 N N . CYS A 1 18 ? 4.427 2.018 -10.875 1.00 32.44 18 CYS A N 8
ATOM 3827 C C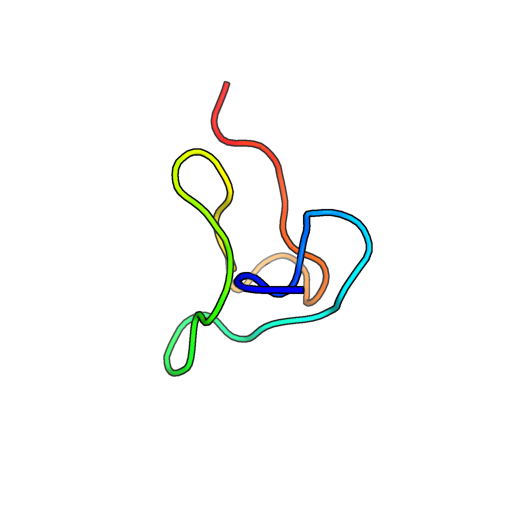A . CYS A 1 18 ? 3.219 2.828 -10.976 1.00 45.33 18 CYS A CA 8
ATOM 3828 C C . CYS A 1 18 ? 3.245 3.685 -12.239 1.00 15.55 18 CYS A C 8
ATOM 3829 O O . CYS A 1 18 ? 4.299 3.895 -12.837 1.00 70.32 18 CYS A O 8
ATOM 3836 N N . GLU A 1 19 ? 2.076 4.178 -12.636 1.00 15.31 19 GLU A N 8
ATOM 3837 C CA . GLU A 1 19 ? 1.964 5.012 -13.827 1.00 10.11 19 GLU A CA 8
ATOM 3838 C C . GLU A 1 19 ? 2.965 6.163 -13.781 1.00 64.34 19 GLU A C 8
ATOM 3839 O O . GLU A 1 19 ? 3.086 6.856 -12.772 1.00 71.40 19 GLU A O 8
ATOM 3851 N N . GLY A 1 20 ? 3.683 6.359 -14.884 1.00 12.25 20 GLY A N 8
ATOM 3852 C CA . GLY A 1 20 ? 4.665 7.426 -14.949 1.00 20.41 20 GLY A CA 8
ATOM 3853 C C . GLY A 1 20 ? 6.085 6.902 -15.034 1.00 72.42 20 GLY A C 8
ATOM 3854 O O . GLY A 1 20 ? 6.943 7.514 -15.670 1.00 11.30 20 GLY A O 8
ATOM 3858 N N . TYR A 1 21 ? 6.334 5.766 -14.391 1.00 42.34 21 TYR A N 8
ATOM 3859 C CA . TYR A 1 21 ? 7.661 5.162 -14.394 1.00 2.22 21 TYR A CA 8
ATOM 3860 C C . TYR A 1 21 ? 7.800 4.157 -15.533 1.00 61.00 21 TYR A C 8
ATOM 3861 O O . TYR A 1 21 ? 6.808 3.721 -16.117 1.00 13.13 21 TYR A O 8
ATOM 3879 N N . VAL A 1 22 ? 9.040 3.792 -15.844 1.00 1.40 22 VAL A N 8
ATOM 3880 C CA . VAL A 1 22 ? 9.311 2.837 -16.912 1.00 1.33 22 VAL A CA 8
ATOM 3881 C C . VAL A 1 22 ? 10.599 2.066 -16.645 1.00 72.11 22 VAL A C 8
ATOM 3882 O O . VAL A 1 22 ? 11.638 2.655 -16.347 1.00 42.03 22 VAL A O 8
ATOM 3895 N N . CYS A 1 23 ? 10.523 0.744 -16.755 1.00 22.34 23 CYS A N 8
ATOM 3896 C CA . CYS A 1 23 ? 11.682 -0.110 -16.526 1.00 22.53 23 CYS A CA 8
ATOM 3897 C C . CYS A 1 23 ? 12.466 -0.322 -17.818 1.00 74.30 23 CYS A C 8
ATOM 3898 O O . CYS A 1 23 ? 12.662 -1.455 -18.260 1.00 34.04 23 CYS A O 8
ATOM 3905 N N . HIS A 1 24 ? 12.912 0.776 -18.420 1.00 35.11 24 HIS A N 8
ATOM 3906 C CA . HIS A 1 24 ? 13.675 0.711 -19.661 1.00 75.04 24 HIS A CA 8
ATOM 3907 C C . HIS A 1 24 ? 14.927 -0.142 -19.485 1.00 44.22 24 HIS A C 8
ATOM 3908 O O . HIS A 1 24 ? 15.593 -0.077 -18.452 1.00 21.33 24 HIS A O 8
ATOM 3922 N N . TRP A 1 25 ? 15.241 -0.939 -20.499 1.00 63.54 25 TRP A N 8
ATOM 3923 C CA . TRP A 1 25 ? 16.414 -1.806 -20.456 1.00 11.34 25 TRP A CA 8
ATOM 3924 C C . TRP A 1 25 ? 17.661 -1.015 -20.078 1.00 3.44 25 TRP A C 8
ATOM 3925 O O . TRP A 1 25 ? 18.609 -1.562 -19.513 1.00 14.21 25 TRP A O 8
ATOM 3946 N N . LYS A 1 26 ? 17.656 0.276 -20.392 1.00 53.40 26 LYS A N 8
ATOM 3947 C CA . LYS A 1 26 ? 18.786 1.144 -20.084 1.00 42.20 26 LYS A CA 8
ATOM 3948 C C . LYS A 1 26 ? 19.255 0.938 -18.647 1.00 55.40 26 LYS A C 8
ATOM 3949 O O . LYS A 1 26 ? 20.442 0.730 -18.395 1.00 15.24 26 LYS A O 8
ATOM 3968 N N . TYR A 1 27 ? 18.315 0.996 -17.710 1.00 3.54 27 TYR A N 8
ATOM 3969 C CA . TYR A 1 27 ? 18.632 0.817 -16.298 1.00 4.32 27 TYR A CA 8
ATOM 3970 C C . TYR A 1 27 ? 17.565 -0.022 -15.602 1.00 64.41 27 TYR A C 8
ATOM 3971 O O . TYR A 1 27 ? 16.404 -0.060 -16.010 1.00 3.41 27 TYR A O 8
ATOM 3989 N N . PRO A 1 28 ? 17.967 -0.713 -14.525 1.00 20.23 28 PRO A N 8
ATOM 3990 C CA . PRO A 1 28 ? 17.062 -1.565 -13.747 1.00 54.45 28 PRO A CA 8
ATOM 3991 C C . PRO A 1 28 ? 16.032 -0.755 -12.966 1.00 44.12 28 PRO A C 8
ATOM 3992 O O . PRO A 1 28 ? 14.838 -1.049 -13.005 1.00 72.43 28 PRO A O 8
ATOM 4003 N N . TRP A 1 29 ? 16.503 0.265 -12.258 1.00 42.33 29 TRP A N 8
ATOM 4004 C CA . TRP A 1 29 ? 15.622 1.118 -11.468 1.00 24.11 29 TRP A CA 8
ATOM 4005 C C . TRP A 1 29 ? 14.574 1.785 -12.351 1.00 72.22 29 TRP A C 8
ATOM 4006 O O . TRP A 1 29 ? 14.854 2.159 -13.490 1.00 43.23 29 TRP A O 8
ATOM 4027 N N . CYS A 1 30 ? 13.365 1.931 -11.820 1.00 32.14 30 CYS A N 8
ATOM 4028 C CA . CYS A 1 30 ? 12.273 2.553 -12.560 1.00 25.33 30 CYS A CA 8
ATOM 4029 C C . CYS A 1 30 ? 12.547 4.037 -12.787 1.00 73.33 30 CYS A C 8
ATOM 4030 O O . CYS A 1 30 ? 12.575 4.825 -11.842 1.00 52.33 30 CYS A O 8
ATOM 4037 N N . ARG A 1 31 ? 12.747 4.409 -14.047 1.00 43.32 31 ARG A N 8
ATOM 4038 C CA . ARG A 1 31 ? 13.019 5.798 -14.399 1.00 61.32 31 ARG A CA 8
ATOM 4039 C C . ARG A 1 31 ? 11.741 6.508 -14.836 1.00 63.14 31 ARG A C 8
ATOM 4040 O O . ARG A 1 31 ? 10.831 5.888 -15.387 1.00 65.51 31 ARG A O 8
ATOM 4061 N N . TYR A 1 32 ? 11.680 7.811 -14.587 1.00 3.20 32 TYR A N 8
ATOM 4062 C CA . TYR A 1 32 ? 10.513 8.605 -14.952 1.00 2.31 32 TYR A CA 8
ATOM 4063 C C . TYR A 1 32 ? 10.334 8.646 -16.466 1.00 73.24 32 TYR A C 8
ATOM 4064 O O . TYR A 1 32 ? 11.264 8.363 -17.221 1.00 23.51 32 TYR A O 8
ATOM 4082 N N . ASP A 1 33 ? 9.130 9.001 -16.903 1.00 64.35 33 ASP A N 8
ATOM 4083 C CA . ASP A 1 33 ? 8.827 9.081 -18.328 1.00 22.33 33 ASP A CA 8
ATOM 4084 C C . ASP A 1 33 ? 9.415 10.349 -18.938 1.00 42.10 33 ASP A C 8
ATOM 4085 O O . ASP A 1 33 ? 8.683 11.249 -19.352 1.00 31.11 33 ASP A O 8
ATOM 4094 N N . LEU A 1 34 ? 10.741 10.415 -18.990 1.00 30.21 34 LEU A N 8
ATOM 4095 C CA . LEU A 1 34 ? 11.428 11.574 -19.549 1.00 23.21 34 LEU A CA 8
ATOM 4096 C C . LEU A 1 34 ? 12.120 11.216 -20.860 1.00 41.44 34 LEU A C 8
ATOM 4097 O O . LEU A 1 34 ? 12.721 12.072 -21.510 1.00 63.31 34 LEU A O 8
ATOM 4113 N N . GLY A 1 1 ? 2.767 -2.462 -0.863 1.00 22.31 1 GLY A N 9
ATOM 4114 C CA . GLY A 1 1 ? 2.117 -1.340 -1.513 1.00 51.14 1 GLY A CA 9
ATOM 4115 C C . GLY A 1 1 ? 1.416 -1.740 -2.796 1.00 71.14 1 GLY A C 9
ATOM 4116 O O . GLY A 1 1 ? 1.307 -2.926 -3.108 1.00 73.12 1 GLY A O 9
ATOM 4120 N N . ASP A 1 2 ? 0.938 -0.749 -3.541 1.00 62.44 2 ASP A N 9
ATOM 4121 C CA . ASP A 1 2 ? 0.243 -1.004 -4.798 1.00 21.12 2 ASP A CA 9
ATOM 4122 C C . ASP A 1 2 ? 1.236 -1.301 -5.917 1.00 74.54 2 ASP A C 9
ATOM 4123 O O . ASP A 1 2 ? 1.095 -2.289 -6.640 1.00 44.40 2 ASP A O 9
ATOM 4132 N N . CYS A 1 3 ? 2.238 -0.441 -6.056 1.00 43.44 3 CYS A N 9
ATOM 4133 C CA . CYS A 1 3 ? 3.254 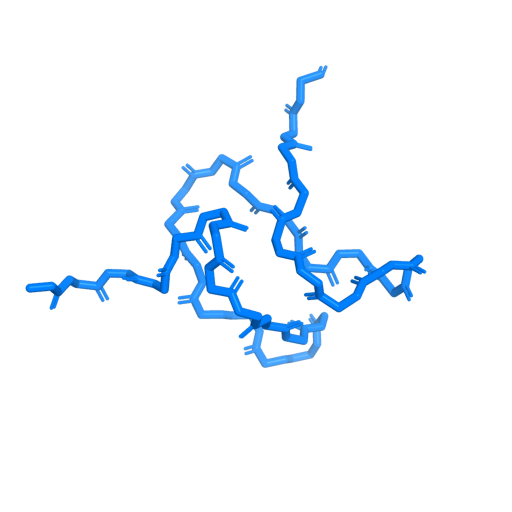-0.609 -7.089 1.00 20.15 3 CYS A CA 9
ATOM 4134 C C . CYS A 1 3 ? 4.646 -0.711 -6.471 1.00 13.13 3 CYS A C 9
ATOM 4135 O O . CYS A 1 3 ? 4.796 -0.715 -5.248 1.00 74.41 3 CYS A O 9
ATOM 4142 N N . LEU A 1 4 ? 5.661 -0.792 -7.324 1.00 32.33 4 LEU A N 9
ATOM 4143 C CA . LEU A 1 4 ? 7.041 -0.894 -6.863 1.00 2.42 4 LEU A CA 9
ATOM 4144 C C . LEU A 1 4 ? 7.584 0.475 -6.463 1.00 73.21 4 LEU A C 9
ATOM 4145 O O . LEU A 1 4 ? 8.059 0.663 -5.344 1.00 65.33 4 LEU A O 9
ATOM 4161 N N . GLY A 1 5 ? 7.507 1.429 -7.386 1.00 15.11 5 GLY A N 9
ATOM 4162 C CA . GLY A 1 5 ? 7.992 2.769 -7.110 1.00 34.30 5 GLY A CA 9
ATOM 4163 C C . GLY A 1 5 ? 9.301 3.068 -7.813 1.00 74.33 5 GLY A C 9
ATOM 4164 O O . GLY A 1 5 ? 10.118 2.172 -8.023 1.00 65.05 5 GLY A O 9
ATOM 4168 N N . TRP A 1 6 ? 9.499 4.329 -8.179 1.00 72.23 6 TRP A N 9
ATOM 4169 C CA . TRP A 1 6 ? 10.718 4.743 -8.865 1.00 74.22 6 TRP A CA 9
ATOM 4170 C C . TRP A 1 6 ? 11.955 4.275 -8.107 1.00 32.12 6 TRP A C 9
ATOM 4171 O O . TRP A 1 6 ? 12.980 3.956 -8.709 1.00 3.11 6 TRP A O 9
ATOM 4192 N N . PHE A 1 7 ? 11.852 4.236 -6.782 1.00 61.24 7 PHE A N 9
ATOM 4193 C CA . PHE A 1 7 ? 12.964 3.807 -5.942 1.00 11.12 7 PHE A CA 9
ATOM 4194 C C . PHE A 1 7 ? 13.202 2.306 -6.079 1.00 2.21 7 PHE A C 9
ATOM 4195 O O . PHE A 1 7 ? 14.344 1.848 -6.103 1.00 64.24 7 PHE A O 9
ATOM 4212 N N . SER A 1 8 ? 12.115 1.546 -6.167 1.00 44.13 8 SER A N 9
ATOM 4213 C CA . SER A 1 8 ? 12.205 0.097 -6.297 1.00 71.54 8 SER A CA 9
ATOM 4214 C C . SER A 1 8 ? 12.757 -0.293 -7.665 1.00 64.11 8 SER A C 9
ATOM 4215 O O . SER A 1 8 ? 12.705 0.488 -8.614 1.00 5.53 8 SER A O 9
ATOM 4223 N N . GLY A 1 9 ? 13.287 -1.509 -7.758 1.00 23.11 9 GLY A N 9
ATOM 4224 C CA . GLY A 1 9 ? 13.842 -1.983 -9.012 1.00 44.54 9 GLY A CA 9
ATOM 4225 C C . GLY A 1 9 ? 12.887 -2.887 -9.765 1.00 15.21 9 GLY A C 9
ATOM 4226 O O . GLY A 1 9 ? 12.214 -3.727 -9.167 1.00 24.54 9 GLY A O 9
ATOM 4230 N N . CYS A 1 10 ? 12.823 -2.714 -11.081 1.00 22.11 10 CYS A N 9
ATOM 4231 C CA . CYS A 1 10 ? 11.941 -3.519 -11.917 1.00 21.32 10 CYS A CA 9
ATOM 4232 C C . CYS A 1 10 ? 12.609 -3.855 -13.247 1.00 62.00 10 CYS A C 9
ATOM 4233 O O . CYS A 1 10 ? 13.660 -3.307 -13.582 1.00 15.12 10 CYS A O 9
ATOM 4240 N N . ASP A 1 11 ? 11.993 -4.759 -14.001 1.00 14.42 11 ASP A N 9
ATOM 4241 C CA . ASP A 1 11 ? 12.526 -5.167 -15.295 1.00 50.01 11 ASP A CA 9
ATOM 4242 C C . ASP A 1 11 ? 11.597 -4.736 -16.426 1.00 61.30 11 ASP A C 9
ATOM 4243 O O . ASP A 1 11 ? 10.416 -4.458 -16.220 1.00 13.11 11 ASP A O 9
ATOM 4252 N N . PRO A 1 12 ? 12.142 -4.679 -17.650 1.00 41.43 12 PRO A N 9
ATOM 4253 C CA . PRO A 1 12 ? 11.380 -4.282 -18.838 1.00 50.00 12 PRO A CA 9
ATOM 4254 C C . PRO A 1 12 ? 10.347 -5.329 -19.240 1.00 51.13 12 PRO A C 9
ATOM 4255 O O . PRO A 1 12 ? 9.332 -5.008 -19.858 1.00 25.02 12 PRO A O 9
ATOM 4266 N N . ASN A 1 13 ? 10.612 -6.582 -18.885 1.00 70.05 13 ASN A N 9
ATOM 4267 C CA . ASN A 1 13 ? 9.704 -7.677 -19.210 1.00 44.50 13 ASN A CA 9
ATOM 4268 C C . ASN A 1 13 ? 8.667 -7.868 -18.108 1.00 12.20 13 ASN A C 9
ATOM 4269 O O . ASN A 1 13 ? 7.564 -8.352 -18.358 1.00 14.54 13 ASN A O 9
ATOM 4280 N N . ASN A 1 14 ? 9.029 -7.484 -16.888 1.00 43.33 14 ASN A N 9
ATOM 4281 C CA . ASN A 1 14 ? 8.130 -7.613 -15.748 1.00 11.45 14 ASN A CA 9
ATOM 4282 C C . ASN A 1 14 ? 8.057 -6.307 -14.962 1.00 54.43 14 ASN A C 9
ATOM 4283 O O . ASN A 1 14 ? 8.535 -6.223 -13.832 1.00 13.31 14 ASN A O 9
ATOM 4294 N N . ASN A 1 15 ? 7.454 -5.290 -15.570 1.00 52.02 15 ASN A N 9
ATOM 4295 C CA . ASN A 1 15 ? 7.318 -3.988 -14.928 1.00 55.42 15 ASN A CA 9
ATOM 4296 C C . ASN A 1 15 ? 6.181 -3.999 -13.910 1.00 63.30 15 ASN A C 9
ATOM 4297 O O . ASN A 1 15 ? 5.036 -4.303 -14.244 1.00 60.33 15 ASN A O 9
ATOM 4308 N N . LYS A 1 16 ? 6.506 -3.666 -12.666 1.00 10.44 16 LYS A N 9
ATOM 4309 C CA . LYS A 1 16 ? 5.514 -3.635 -11.597 1.00 71.25 16 LYS A CA 9
ATOM 4310 C C . LYS A 1 16 ? 5.517 -2.284 -10.890 1.00 51.45 16 LYS A C 9
ATOM 4311 O O . LYS A 1 16 ? 5.318 -2.205 -9.678 1.00 34.42 16 LYS A O 9
ATOM 4330 N N . CYS A 1 17 ? 5.743 -1.221 -11.656 1.00 33.11 17 CYS A N 9
ATOM 4331 C CA . CYS A 1 17 ? 5.770 0.128 -11.104 1.00 25.24 17 CYS A CA 9
ATOM 4332 C C . CYS A 1 17 ? 4.453 0.851 -11.369 1.00 4.41 17 CYS A C 9
ATOM 4333 O O . CYS A 1 17 ? 3.569 0.326 -12.046 1.00 0.21 17 CYS A O 9
ATOM 4340 N N . CYS A 1 18 ? 4.330 2.060 -10.831 1.00 42.31 18 CYS A N 9
ATOM 4341 C CA . CYS A 1 18 ? 3.122 2.857 -11.008 1.00 45.25 18 CYS A CA 9
ATOM 4342 C C . CYS A 1 18 ? 3.179 3.647 -12.313 1.00 13.22 18 CYS A C 9
ATOM 4343 O O . CYS A 1 18 ? 4.246 3.814 -12.903 1.00 15.22 18 CYS A O 9
ATOM 4350 N N . GLU A 1 19 ? 2.022 4.131 -12.756 1.00 23.22 19 GLU A N 9
ATOM 4351 C CA . GLU A 1 19 ? 1.940 4.902 -13.990 1.00 45.53 19 GLU A CA 9
ATOM 4352 C C . GLU A 1 19 ? 2.963 6.035 -13.993 1.00 1.13 19 GLU A C 9
ATOM 4353 O O . GLU A 1 19 ? 3.148 6.721 -12.988 1.00 43.14 19 GLU A O 9
ATOM 4365 N N . GLY A 1 20 ? 3.626 6.224 -15.130 1.00 13.20 20 GLY A N 9
ATOM 4366 C CA . GLY A 1 20 ? 4.622 7.273 -15.242 1.00 51.55 20 GLY A CA 9
ATOM 4367 C C . GLY A 1 20 ? 6.036 6.729 -15.270 1.00 4.43 20 GLY A C 9
ATOM 4368 O O . GLY A 1 20 ? 6.915 7.298 -15.919 1.00 21.54 20 GLY A O 9
ATOM 4372 N N . TYR A 1 21 ? 6.258 5.627 -14.563 1.00 1.05 21 TYR A N 9
ATOM 4373 C CA . TYR A 1 21 ? 7.577 5.008 -14.505 1.00 2.42 21 TYR A CA 9
ATOM 4374 C C . TYR A 1 21 ? 7.734 3.958 -15.600 1.00 24.55 21 TYR A C 9
ATOM 4375 O O . TYR A 1 21 ? 6.752 3.389 -16.076 1.00 62.24 21 TYR A O 9
ATOM 4393 N N . VAL A 1 22 ? 8.979 3.704 -15.993 1.00 54.12 22 VAL A N 9
ATOM 4394 C CA . VAL A 1 22 ? 9.267 2.721 -17.030 1.00 60.32 22 VAL A CA 9
ATOM 4395 C C . VAL A 1 22 ? 10.551 1.958 -16.723 1.00 11.32 22 VAL A C 9
ATOM 4396 O O . VAL A 1 22 ? 11.565 2.552 -16.355 1.00 23.53 22 VAL A O 9
ATOM 4409 N N . CYS A 1 23 ? 10.501 0.639 -16.877 1.00 14.44 23 CYS A N 9
ATOM 4410 C CA . CYS A 1 23 ? 11.659 -0.206 -16.616 1.00 22.22 23 CYS A CA 9
ATOM 4411 C C . CYS A 1 23 ? 12.510 -0.366 -17.873 1.00 11.14 23 CYS A C 9
ATOM 4412 O O . CYS A 1 23 ? 12.717 -1.479 -18.358 1.00 53.52 23 CYS A O 9
ATOM 4419 N N . HIS A 1 24 ? 13.001 0.754 -18.394 1.00 60.33 24 HIS A N 9
ATOM 4420 C CA . HIS A 1 24 ? 13.830 0.738 -19.594 1.00 43.52 24 HIS A CA 9
ATOM 4421 C C . HIS A 1 24 ? 15.065 -0.134 -19.390 1.00 5.42 24 HIS A C 9
ATOM 4422 O O . HIS A 1 24 ? 15.704 -0.085 -18.339 1.00 3.23 24 HIS A O 9
ATOM 4436 N N . TRP A 1 25 ? 15.395 -0.930 -20.400 1.00 73.02 25 TRP A N 9
ATOM 4437 C CA . TRP A 1 25 ? 16.553 -1.814 -20.330 1.00 41.45 25 TRP A CA 9
ATOM 4438 C C . TRP A 1 25 ? 17.801 -1.043 -19.915 1.00 23.03 25 TRP A C 9
ATOM 4439 O O . TRP A 1 25 ? 18.726 -1.608 -19.330 1.00 41.23 25 TRP A O 9
ATOM 4460 N N . LYS A 1 26 ? 17.822 0.250 -20.219 1.00 52.21 26 LYS A N 9
ATOM 4461 C CA . LYS A 1 26 ? 18.956 1.100 -19.876 1.00 21.43 26 LYS A CA 9
ATOM 4462 C C . LYS A 1 26 ? 19.380 0.882 -18.427 1.00 31.13 26 LYS A C 9
ATOM 4463 O O . LYS A 1 26 ? 20.556 0.655 -18.141 1.00 71.02 26 LYS A O 9
ATOM 4482 N N . TYR A 1 27 ? 18.415 0.951 -17.516 1.00 61.13 27 TYR A N 9
ATOM 4483 C CA . TYR A 1 27 ? 18.689 0.762 -16.097 1.00 11.14 27 TYR A CA 9
ATOM 4484 C C . TYR A 1 27 ? 17.590 -0.064 -15.435 1.00 63.31 27 TYR A C 9
ATOM 4485 O O . TYR A 1 27 ? 16.441 -0.081 -15.875 1.00 35.41 27 TYR A O 9
ATOM 4503 N N . PRO A 1 28 ? 17.951 -0.766 -14.351 1.00 24.42 28 PRO A N 9
ATOM 4504 C CA . PRO A 1 28 ? 17.012 -1.607 -13.603 1.00 72.53 28 PRO A CA 9
ATOM 4505 C C . PRO A 1 28 ? 15.974 -0.786 -12.846 1.00 50.24 28 PRO A C 9
ATOM 4506 O O . PRO A 1 28 ? 14.777 -1.062 -12.920 1.00 15.50 28 PRO A O 9
ATOM 4517 N N . TRP A 1 29 ? 16.441 0.224 -12.120 1.00 73.54 29 TRP A N 9
ATOM 4518 C CA . TRP A 1 29 ? 15.552 1.086 -11.350 1.00 74.10 29 TRP A CA 9
ATOM 4519 C C . TRP A 1 29 ? 14.516 1.747 -12.254 1.00 25.44 29 TRP A C 9
ATOM 4520 O O . TRP A 1 29 ? 14.807 2.088 -13.401 1.00 34.23 29 TRP A O 9
ATOM 4541 N N . CYS A 1 30 ? 13.308 1.925 -11.730 1.00 62.12 30 CYS A N 9
ATOM 4542 C CA . CYS A 1 30 ? 12.229 2.545 -12.490 1.00 22.14 30 CYS A CA 9
ATOM 4543 C C . CYS A 1 30 ? 12.562 3.997 -12.821 1.00 70.35 30 CYS A C 9
ATOM 4544 O O . CYS A 1 30 ? 12.622 4.849 -11.935 1.00 21.31 30 CYS A O 9
ATOM 4551 N N . ARG A 1 31 ? 12.777 4.270 -14.104 1.00 40.31 31 ARG A N 9
ATOM 4552 C CA . ARG A 1 31 ? 13.105 5.618 -14.553 1.00 55.13 31 ARG A CA 9
ATOM 4553 C C . ARG A 1 31 ? 11.853 6.354 -15.021 1.00 53.52 31 ARG A C 9
ATOM 4554 O O . ARG A 1 31 ? 10.983 5.771 -15.669 1.00 13.43 31 ARG A O 9
ATOM 4575 N N . TYR A 1 32 ? 11.769 7.638 -14.689 1.00 34.33 32 TYR A N 9
ATOM 4576 C CA . TYR A 1 32 ? 10.622 8.453 -15.072 1.00 42.11 32 TYR A CA 9
ATOM 4577 C C . TYR A 1 32 ? 10.363 8.357 -16.572 1.00 53.14 32 TYR A C 9
ATOM 4578 O O . TYR A 1 32 ? 11.253 8.004 -17.346 1.00 74.34 32 TYR A O 9
ATOM 4596 N N . ASP A 1 33 ? 9.138 8.675 -16.976 1.00 35.14 33 ASP A N 9
ATOM 4597 C CA . ASP A 1 33 ? 8.759 8.627 -18.383 1.00 62.21 33 ASP A CA 9
ATOM 4598 C C . ASP A 1 33 ? 9.664 9.526 -19.220 1.00 14.21 33 ASP A C 9
ATOM 4599 O O . ASP A 1 33 ? 10.057 9.168 -20.331 1.00 53.31 33 ASP A O 9
ATOM 4608 N N . LEU A 1 34 ? 9.989 10.695 -18.680 1.00 43.51 34 LEU A N 9
ATOM 4609 C CA . LEU A 1 34 ? 10.847 11.648 -19.377 1.00 71.33 34 LEU A CA 9
ATOM 4610 C C . LEU A 1 34 ? 12.232 11.701 -18.740 1.00 72.03 34 LEU A C 9
ATOM 4611 O O . LEU A 1 34 ? 13.247 11.578 -19.426 1.00 33.32 34 LEU A O 9
ATOM 4627 N N . GLY A 1 1 ? 1.717 0.020 -0.969 1.00 1.30 1 GLY A N 10
ATOM 4628 C CA . GLY A 1 1 ? 2.728 -0.240 -1.978 1.00 15.14 1 GLY A CA 10
ATOM 4629 C C . GLY A 1 1 ? 2.204 -1.093 -3.116 1.00 23.53 1 GLY A C 10
ATOM 4630 O O . GLY A 1 1 ? 2.810 -2.104 -3.472 1.00 21.42 1 GLY A O 10
ATOM 4634 N N . ASP A 1 2 ? 1.076 -0.688 -3.687 1.00 13.31 2 ASP A N 10
ATOM 4635 C CA . ASP A 1 2 ? 0.470 -1.423 -4.791 1.00 43.12 2 ASP A CA 10
ATOM 4636 C C . ASP A 1 2 ? 1.486 -1.667 -5.903 1.00 31.10 2 ASP A C 10
ATOM 4637 O O . ASP A 1 2 ? 1.474 -2.715 -6.550 1.00 4.12 2 ASP A O 10
ATOM 4646 N N . CYS A 1 3 ? 2.363 -0.693 -6.121 1.00 11.13 3 CYS A N 10
ATOM 4647 C CA . CYS A 1 3 ? 3.385 -0.800 -7.155 1.00 32.20 3 CYS A CA 10
ATOM 4648 C C . CYS A 1 3 ? 4.779 -0.855 -6.538 1.00 44.31 3 CYS A C 10
ATOM 4649 O O . CYS A 1 3 ? 4.929 -0.894 -5.316 1.00 51.10 3 CYS A O 10
ATOM 4656 N N . LEU A 1 4 ? 5.798 -0.857 -7.391 1.00 53.42 4 LEU A N 10
ATOM 4657 C CA . LEU A 1 4 ? 7.181 -0.906 -6.931 1.00 42.21 4 LEU A CA 10
ATOM 4658 C C . LEU A 1 4 ? 7.689 0.489 -6.581 1.00 53.42 4 LEU A C 10
ATOM 4659 O O . LEU A 1 4 ? 8.158 0.730 -5.470 1.00 24.31 4 LEU A O 10
ATOM 4675 N N . GLY A 1 5 ? 7.589 1.407 -7.538 1.00 54.30 5 GLY A N 10
ATOM 4676 C CA . GLY A 1 5 ? 8.039 2.768 -7.311 1.00 24.12 5 GLY A CA 10
ATOM 4677 C C . GLY A 1 5 ? 9.384 3.048 -7.953 1.00 13.12 5 GLY A C 10
ATOM 4678 O O . GLY A 1 5 ? 10.209 2.146 -8.099 1.00 52.44 5 GLY A O 10
ATOM 4682 N N . TRP A 1 6 ? 9.604 4.300 -8.338 1.00 31.21 6 TRP A N 10
ATOM 4683 C CA . TRP A 1 6 ? 10.857 4.696 -8.970 1.00 25.52 6 TRP A CA 10
ATOM 4684 C C . TRP A 1 6 ? 12.053 4.241 -8.140 1.00 32.23 6 TRP A C 10
ATOM 4685 O O . TRP A 1 6 ? 13.107 3.908 -8.682 1.00 33.40 6 TRP A O 10
ATOM 4706 N N . PHE A 1 7 ? 11.882 4.229 -6.822 1.00 5.12 7 PHE A N 10
ATOM 4707 C CA . PHE A 1 7 ? 12.949 3.816 -5.917 1.00 35.42 7 PHE A CA 10
ATOM 4708 C C . PHE A 1 7 ? 13.207 2.316 -6.030 1.00 50.01 7 PHE A C 10
ATOM 4709 O O . PHE A 1 7 ? 14.353 1.868 -5.994 1.00 10.22 7 PHE A O 10
ATOM 4726 N N . SER A 1 8 ? 12.133 1.545 -6.167 1.00 12.21 8 SER A N 10
ATOM 4727 C CA . SER A 1 8 ? 12.242 0.096 -6.281 1.00 73.50 8 SER A CA 10
ATOM 4728 C C . SER A 1 8 ? 12.686 -0.307 -7.684 1.00 21.11 8 SER A C 10
ATOM 4729 O O . SER A 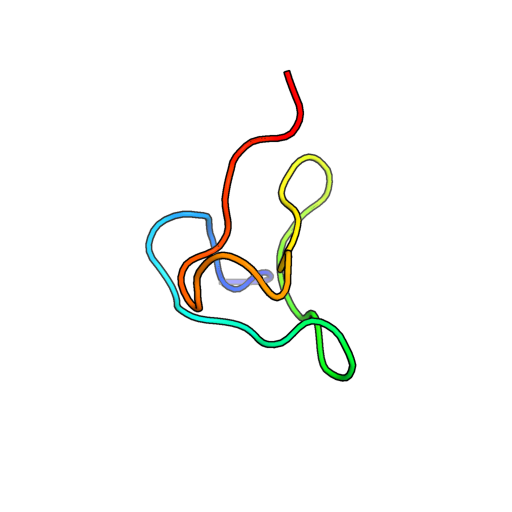1 8 ? 12.373 0.368 -8.664 1.00 21.51 8 SER A O 10
ATOM 4737 N N . GLY A 1 9 ? 13.419 -1.413 -7.771 1.00 72.24 9 GLY A N 10
ATOM 4738 C CA . GLY A 1 9 ? 13.895 -1.888 -9.057 1.00 42.34 9 GLY A CA 10
ATOM 4739 C C . GLY A 1 9 ? 12.872 -2.746 -9.774 1.00 53.11 9 GLY A C 10
ATOM 4740 O O . GLY A 1 9 ? 12.160 -3.531 -9.147 1.00 22.12 9 GLY A O 10
ATOM 4744 N N . CYS A 1 10 ? 12.795 -2.596 -11.092 1.00 50.12 10 CYS A N 10
ATOM 4745 C CA . CYS A 1 10 ? 11.850 -3.361 -11.896 1.00 34.43 10 CYS A CA 10
ATOM 4746 C C . CYS A 1 10 ? 12.472 -3.766 -13.229 1.00 30.51 10 CYS A C 10
ATOM 4747 O O . CYS A 1 10 ? 13.548 -3.291 -13.593 1.00 74.45 10 CYS A O 10
ATOM 4754 N N . ASP A 1 11 ? 11.788 -4.647 -13.951 1.00 51.44 11 ASP A N 10
ATOM 4755 C CA . ASP A 1 11 ? 12.272 -5.115 -15.245 1.00 30.12 11 ASP A CA 10
ATOM 4756 C C . ASP A 1 11 ? 11.385 -4.602 -16.375 1.00 61.42 11 ASP A C 10
ATOM 4757 O O . ASP A 1 11 ? 10.219 -4.261 -16.176 1.00 41.12 11 ASP A O 10
ATOM 4766 N N . PRO A 1 12 ? 11.949 -4.545 -17.591 1.00 21.42 12 PRO A N 10
ATOM 4767 C CA . PRO A 1 12 ? 11.228 -4.075 -18.777 1.00 15.11 12 PRO A CA 10
ATOM 4768 C C . PRO A 1 12 ? 10.141 -5.049 -19.219 1.00 20.31 12 PRO A C 10
ATOM 4769 O O . PRO A 1 12 ? 9.111 -4.643 -19.755 1.00 33.25 12 PRO A O 10
ATOM 4780 N N . ASN A 1 13 ? 10.379 -6.337 -18.990 1.00 53.14 13 ASN A N 10
ATOM 4781 C CA . ASN A 1 13 ? 9.420 -7.369 -19.366 1.00 35.54 13 ASN A CA 10
ATOM 4782 C C . ASN A 1 13 ? 8.438 -7.639 -18.229 1.00 53.42 13 ASN A C 10
ATOM 4783 O O . ASN A 1 13 ? 7.308 -8.067 -18.460 1.00 52.41 13 ASN A O 10
ATOM 4794 N N . ASN A 1 14 ? 8.878 -7.384 -17.001 1.00 50.23 14 ASN A N 10
ATOM 4795 C CA . ASN A 1 14 ? 8.038 -7.598 -15.828 1.00 62.44 14 ASN A CA 10
ATOM 4796 C C . ASN A 1 14 ? 7.881 -6.309 -15.029 1.00 11.33 14 ASN A C 10
ATOM 4797 O O . ASN A 1 14 ? 7.986 -6.310 -13.803 1.00 13.10 14 ASN A O 10
ATOM 4808 N N . ASN A 1 15 ? 7.628 -5.210 -15.732 1.00 41.21 15 ASN A N 10
ATOM 4809 C CA . ASN A 1 15 ? 7.456 -3.913 -15.088 1.00 40.30 15 ASN A CA 10
ATOM 4810 C C . ASN A 1 15 ? 6.342 -3.966 -14.047 1.00 51.31 15 ASN A C 10
ATOM 4811 O O . ASN A 1 15 ? 5.198 -4.294 -14.362 1.00 13.31 15 ASN A O 10
ATOM 4822 N N . LYS A 1 16 ? 6.684 -3.640 -12.805 1.00 61.22 16 LYS A N 10
ATOM 4823 C CA . LYS A 1 16 ? 5.714 -3.648 -11.717 1.00 30.23 16 LYS A CA 10
ATOM 4824 C C . LYS A 1 16 ? 5.704 -2.309 -10.986 1.00 65.14 16 LYS A C 10
ATOM 4825 O O . LYS A 1 16 ? 5.529 -2.256 -9.769 1.00 14.52 16 LYS A O 10
ATOM 4844 N N . CYS A 1 17 ? 5.893 -1.229 -11.738 1.00 22.34 17 CYS A N 10
ATOM 4845 C CA . CYS A 1 17 ? 5.905 0.110 -11.163 1.00 4.34 17 CYS A CA 10
ATOM 4846 C C . CYS A 1 17 ? 4.569 0.811 -11.388 1.00 51.35 17 CYS A C 10
ATOM 4847 O O . CYS A 1 17 ? 3.682 0.281 -12.058 1.00 21.41 17 CYS A O 10
ATOM 4854 N N . CYS A 1 18 ? 4.432 2.007 -10.826 1.00 10.24 18 CYS A N 10
ATOM 4855 C CA . CYS A 1 18 ? 3.205 2.782 -10.964 1.00 50.23 18 CYS A CA 10
ATOM 4856 C C . CYS A 1 18 ? 3.220 3.598 -12.253 1.00 50.55 18 CYS A C 10
ATOM 4857 O O . CYS A 1 18 ? 4.279 3.852 -12.827 1.00 31.43 18 CYS A O 10
ATOM 4864 N N . GLU A 1 19 ? 2.037 4.007 -12.702 1.00 43.15 19 GLU A N 10
ATOM 4865 C CA . GLU A 1 19 ? 1.915 4.794 -13.924 1.00 1.10 19 GLU A CA 10
ATOM 4866 C C . GLU A 1 19 ? 2.843 6.005 -13.886 1.00 62.23 19 GLU A C 10
ATOM 4867 O O . GLU A 1 19 ? 2.781 6.820 -12.967 1.00 24.33 19 GLU A O 10
ATOM 4879 N N . GLY A 1 20 ? 3.704 6.115 -14.893 1.00 64.35 20 GLY A N 10
ATOM 4880 C CA . GLY A 1 20 ? 4.634 7.227 -14.957 1.00 12.53 20 GLY A CA 10
ATOM 4881 C C . GLY A 1 20 ? 6.077 6.773 -15.041 1.00 4.04 20 GLY A C 10
ATOM 4882 O O . GLY A 1 20 ? 6.906 7.427 -15.675 1.00 15.00 20 GLY A O 10
ATOM 4886 N N . TYR A 1 21 ? 6.381 5.651 -14.398 1.00 72.20 21 TYR A N 10
ATOM 4887 C CA . TYR A 1 21 ? 7.736 5.112 -14.399 1.00 74.32 21 TYR A CA 10
ATOM 4888 C C . TYR A 1 21 ? 7.921 4.107 -15.532 1.00 20.30 21 TYR A C 10
ATOM 4889 O O . TYR A 1 21 ? 6.959 3.501 -16.004 1.00 31.42 21 TYR A O 10
ATOM 4907 N N . VAL A 1 22 ? 9.166 3.935 -15.964 1.00 24.43 22 VAL A N 10
ATOM 4908 C CA . VAL A 1 22 ? 9.481 3.002 -17.040 1.00 13.33 22 VAL A CA 10
ATOM 4909 C C . VAL A 1 22 ? 10.728 2.188 -16.715 1.00 11.14 22 VAL A C 10
ATOM 4910 O O . VAL A 1 22 ? 11.762 2.740 -16.338 1.00 22.14 22 VAL A O 10
ATOM 4923 N N . CYS A 1 23 ? 10.624 0.872 -16.864 1.00 31.25 23 CYS A N 10
ATOM 4924 C CA . CYS A 1 23 ? 11.743 -0.020 -16.586 1.00 60.52 23 CYS A CA 10
ATOM 4925 C C . CYS A 1 23 ? 12.600 -0.222 -17.833 1.00 32.12 23 CYS A C 10
ATOM 4926 O O . CYS A 1 23 ? 12.852 -1.353 -18.250 1.00 23.03 23 CYS A O 10
ATOM 4933 N N . HIS A 1 24 ? 13.045 0.883 -18.423 1.00 75.45 24 HIS A N 10
ATOM 4934 C CA . HIS A 1 24 ? 13.874 0.828 -19.622 1.00 71.30 24 HIS A CA 10
ATOM 4935 C C . HIS A 1 24 ? 15.067 -0.100 -19.415 1.00 4.12 24 HIS A C 10
ATOM 4936 O O . HIS A 1 24 ? 15.709 -0.077 -18.364 1.00 54.43 24 HIS A O 10
ATOM 4950 N N . TRP A 1 25 ? 15.359 -0.915 -20.422 1.00 54.11 25 TRP A N 10
ATOM 4951 C CA . TRP A 1 25 ? 16.475 -1.851 -20.349 1.00 73.14 25 TRP A CA 10
ATOM 4952 C C . TRP A 1 25 ? 17.762 -1.134 -19.956 1.00 73.32 25 TRP A C 10
ATOM 4953 O O . TRP A 1 25 ? 18.668 -1.736 -19.380 1.00 43.11 25 TRP A O 10
ATOM 4974 N N . LYS A 1 26 ? 17.836 0.155 -20.271 1.00 32.53 26 LYS A N 10
ATOM 4975 C CA . LYS A 1 26 ? 19.011 0.955 -19.949 1.00 64.30 26 LYS A CA 10
ATOM 4976 C C . LYS A 1 26 ? 19.444 0.730 -18.504 1.00 32.24 26 LYS A C 10
ATOM 4977 O O . LYS A 1 26 ? 20.618 0.481 -18.228 1.00 51.14 26 LYS A O 10
ATOM 4996 N N . TYR A 1 27 ? 18.489 0.817 -17.585 1.00 14.21 27 TYR A N 10
ATOM 4997 C CA . TYR A 1 27 ? 18.771 0.624 -16.168 1.00 3.14 27 TYR A CA 10
ATOM 4998 C C . TYR A 1 27 ? 17.666 -0.185 -15.497 1.00 34.51 27 TYR A C 10
ATOM 4999 O O . TYR A 1 27 ? 16.513 -0.187 -15.929 1.00 72.51 27 TYR A O 10
ATOM 5017 N N . PRO A 1 28 ? 18.024 -0.890 -14.413 1.00 61.34 28 PRO A N 10
ATOM 5018 C CA . PRO A 1 28 ? 17.078 -1.716 -13.658 1.00 32.51 28 PRO A CA 10
ATOM 5019 C C . PRO A 1 28 ? 16.057 -0.879 -12.896 1.00 13.31 28 PRO A C 10
ATOM 5020 O O . PRO A 1 28 ? 14.855 -1.138 -12.961 1.00 20.04 28 PRO A O 10
ATOM 5031 N N . TRP A 1 29 ? 16.542 0.126 -12.176 1.00 22.24 29 TRP A N 10
ATOM 5032 C CA . TRP A 1 29 ? 15.670 1.002 -11.401 1.00 45.13 29 TRP A CA 10
ATOM 5033 C C . TRP A 1 29 ? 14.637 1.673 -12.299 1.00 41.42 29 TRP A C 10
ATOM 5034 O O . TRP A 1 29 ? 14.921 2.001 -13.452 1.00 12.33 29 TRP A O 10
ATOM 5055 N N . CYS A 1 30 ? 13.437 1.876 -11.765 1.00 24.33 30 CYS A N 10
ATOM 5056 C CA . CYS A 1 30 ? 12.361 2.508 -12.518 1.00 0.04 30 CYS A CA 10
ATOM 5057 C C . CYS A 1 30 ? 12.668 3.981 -12.772 1.00 53.03 30 CYS A C 10
ATOM 5058 O O . CYS A 1 30 ? 12.640 4.799 -11.853 1.00 2.30 30 CYS A O 10
ATOM 5065 N N . ARG A 1 31 ? 12.959 4.311 -14.026 1.00 64.33 31 ARG A N 10
ATOM 5066 C CA . ARG A 1 31 ? 13.272 5.684 -14.402 1.00 41.21 31 ARG A CA 10
ATOM 5067 C C . ARG A 1 31 ? 12.018 6.420 -14.866 1.00 23.13 31 ARG A C 10
ATOM 5068 O O . ARG A 1 31 ? 11.130 5.828 -15.480 1.00 2.14 31 ARG A O 10
ATOM 5089 N N . TYR A 1 32 ? 11.953 7.713 -14.567 1.00 60.42 32 TYR A N 10
ATOM 5090 C CA . TYR A 1 32 ? 10.807 8.529 -14.950 1.00 60.44 32 TYR A CA 10
ATOM 5091 C C . TYR A 1 32 ? 10.634 8.548 -16.466 1.00 63.32 32 TYR A C 10
ATOM 5092 O O . TYR A 1 32 ? 11.603 8.417 -17.214 1.00 62.23 32 TYR A O 10
ATOM 5110 N N . ASP A 1 33 ? 9.394 8.712 -16.911 1.00 54.24 33 ASP A N 10
ATOM 5111 C CA . ASP A 1 33 ? 9.092 8.751 -18.338 1.00 31.44 33 ASP A CA 10
ATOM 5112 C C . ASP A 1 33 ? 9.321 10.148 -18.904 1.00 54.50 33 ASP A C 10
ATOM 5113 O O . ASP A 1 33 ? 8.421 10.744 -19.497 1.00 54.45 33 ASP A O 10
ATOM 5122 N N . LEU A 1 34 ? 10.529 10.667 -18.716 1.00 62.33 34 LEU A N 10
ATOM 5123 C CA . LEU A 1 34 ? 10.877 11.996 -19.208 1.00 34.34 34 LEU A CA 10
ATOM 5124 C C . LEU A 1 34 ? 11.491 11.918 -20.602 1.00 34.53 34 LEU A C 10
ATOM 5125 O O . LEU A 1 34 ? 11.028 12.576 -21.533 1.00 13.13 34 LEU A O 10
ATOM 5141 N N . GLY A 1 1 ? -0.008 3.206 -2.759 1.00 63.34 1 GLY A N 11
ATOM 5142 C CA . GLY A 1 1 ? -0.721 2.343 -3.683 1.00 42.45 1 GLY A CA 11
ATOM 5143 C C . GLY A 1 1 ? -0.213 0.916 -3.654 1.00 21.45 1 GLY A C 11
ATOM 5144 O O . GLY A 1 1 ? 0.097 0.382 -2.588 1.00 41.02 1 GLY A O 11
ATOM 5148 N N . ASP A 1 2 ? -0.129 0.295 -4.825 1.00 22.31 2 ASP A N 11
ATOM 5149 C CA . ASP A 1 2 ? 0.345 -1.081 -4.929 1.00 15.30 2 ASP A CA 11
ATOM 5150 C C . ASP A 1 2 ? 1.340 -1.227 -6.075 1.00 65.42 2 ASP A C 11
ATOM 5151 O O . ASP A 1 2 ? 1.221 -2.130 -6.904 1.00 73.12 2 ASP A O 11
ATOM 5160 N N . CYS A 1 3 ? 2.323 -0.334 -6.117 1.00 12.43 3 CYS A N 11
ATOM 5161 C CA . CYS A 1 3 ? 3.339 -0.362 -7.162 1.00 2.55 3 CYS A CA 11
ATOM 5162 C C . CYS A 1 3 ? 4.731 -0.539 -6.562 1.00 1.13 3 CYS A C 11
ATOM 5163 O O . CYS A 1 3 ? 4.926 -0.370 -5.357 1.00 65.13 3 CYS A O 11
ATOM 5170 N N . LEU A 1 4 ? 5.695 -0.880 -7.410 1.00 3.25 4 LEU A N 11
ATOM 5171 C CA . LEU A 1 4 ? 7.070 -1.080 -6.964 1.00 40.14 4 LEU A CA 11
ATOM 5172 C C . LEU A 1 4 ? 7.706 0.243 -6.550 1.00 44.13 4 LEU A C 11
ATOM 5173 O O . LEU A 1 4 ? 8.201 0.383 -5.433 1.00 32.24 4 LEU A O 11
ATOM 5189 N N . GLY A 1 5 ? 7.688 1.213 -7.460 1.00 1.14 5 GLY A N 11
ATOM 5190 C CA . GLY A 1 5 ? 8.264 2.513 -7.169 1.00 63.02 5 GLY A CA 11
ATOM 5191 C C . GLY A 1 5 ? 9.556 2.757 -7.925 1.00 34.42 5 GLY A C 11
ATOM 5192 O O . GLY A 1 5 ? 10.334 1.830 -8.151 1.00 51.15 5 GLY A O 11
ATOM 5196 N N . TRP A 1 6 ? 9.783 4.005 -8.317 1.00 22.14 6 TRP A N 11
ATOM 5197 C CA . TRP A 1 6 ? 10.989 4.367 -9.053 1.00 20.20 6 TRP A CA 11
ATOM 5198 C C . TRP A 1 6 ? 12.237 3.864 -8.335 1.00 53.50 6 TRP A C 11
ATOM 5199 O O . TRP A 1 6 ? 13.228 3.506 -8.970 1.00 63.35 6 TRP A O 11
ATOM 5220 N N . PHE A 1 7 ? 12.181 3.841 -7.007 1.00 62.05 7 PHE A N 11
ATOM 5221 C CA . PHE A 1 7 ? 13.308 3.383 -6.203 1.00 60.22 7 PHE A CA 11
ATOM 5222 C C . PHE A 1 7 ? 13.461 1.867 -6.294 1.00 52.34 7 PHE A C 11
ATOM 5223 O O . PHE A 1 7 ? 14.575 1.346 -6.336 1.00 3.43 7 PHE A O 11
ATOM 5240 N N . SER A 1 8 ? 12.332 1.166 -6.325 1.00 24.42 8 SER A N 11
ATOM 5241 C CA . SER A 1 8 ? 12.340 -0.290 -6.407 1.00 34.34 8 SER A CA 11
ATOM 5242 C C . SER A 1 8 ? 12.820 -0.755 -7.778 1.00 23.01 8 SER A C 11
ATOM 5243 O O . SER A 1 8 ? 12.404 -0.224 -8.807 1.00 23.12 8 SER A O 11
ATOM 5251 N N . GLY A 1 9 ? 13.701 -1.752 -7.783 1.00 54.43 9 GLY A N 11
ATOM 5252 C CA . GLY A 1 9 ? 14.224 -2.272 -9.033 1.00 4.14 9 GLY A CA 11
ATOM 5253 C C . GLY A 1 9 ? 13.236 -3.173 -9.745 1.00 72.23 9 GLY A C 11
ATOM 5254 O O . GLY A 1 9 ? 12.578 -4.005 -9.118 1.00 45.34 9 GLY A O 11
ATOM 5258 N N . CYS A 1 10 ? 13.128 -3.008 -11.059 1.00 71.24 10 CYS A N 11
ATOM 5259 C CA . CYS A 1 10 ? 12.211 -3.811 -11.859 1.00 32.53 10 CYS A CA 11
ATOM 5260 C C . CYS A 1 10 ? 12.827 -4.157 -13.211 1.00 42.53 10 CYS A C 11
ATOM 5261 O O . CYS A 1 10 ? 13.867 -3.616 -13.587 1.00 43.43 10 CYS A O 11
ATOM 5268 N N . ASP A 1 11 ? 12.178 -5.060 -13.938 1.00 3.23 11 ASP A N 11
ATOM 5269 C CA . ASP A 1 11 ? 12.661 -5.477 -15.249 1.00 41.41 11 ASP A CA 11
ATOM 5270 C C . ASP A 1 11 ? 11.812 -4.866 -16.360 1.00 4.11 11 ASP A C 11
ATOM 5271 O O . ASP A 1 11 ? 10.666 -4.467 -16.151 1.00 63.32 11 ASP A O 11
ATOM 5280 N N . PRO A 1 12 ? 12.387 -4.789 -17.570 1.00 12.15 12 PRO A N 11
ATOM 5281 C CA . PRO A 1 12 ? 11.701 -4.227 -18.737 1.00 61.31 12 PRO A CA 11
ATOM 5282 C C . PRO A 1 12 ? 10.564 -5.118 -19.226 1.00 30.14 12 PRO A C 11
ATOM 5283 O O . PRO A 1 12 ? 9.564 -4.631 -19.752 1.00 63.51 12 PRO A O 11
ATOM 5294 N N . ASN A 1 13 ? 10.724 -6.425 -19.047 1.00 31.41 13 ASN A N 11
ATOM 5295 C CA . ASN A 1 13 ? 9.710 -7.384 -19.470 1.00 72.30 13 ASN A CA 11
ATOM 5296 C C . ASN A 1 13 ? 8.702 -7.639 -18.353 1.00 41.31 13 ASN A C 11
ATOM 5297 O O . ASN A 1 13 ? 7.552 -7.990 -18.610 1.00 35.32 13 ASN A O 11
ATOM 5308 N N . ASN A 1 14 ? 9.144 -7.458 -17.113 1.00 13.34 14 ASN A N 11
ATOM 5309 C CA . ASN A 1 14 ? 8.281 -7.667 -15.956 1.00 34.51 14 ASN A CA 11
ATOM 5310 C C . ASN A 1 14 ? 7.989 -6.348 -15.248 1.00 40.33 14 ASN A C 11
ATOM 5311 O O . ASN A 1 14 ? 8.105 -6.248 -14.028 1.00 15.44 14 ASN A O 11
ATOM 5322 N N . ASN A 1 15 ? 7.610 -5.338 -16.024 1.00 52.54 15 ASN A N 11
ATOM 5323 C CA . ASN A 1 15 ? 7.301 -4.023 -15.472 1.00 64.43 15 ASN A CA 11
ATOM 5324 C C . ASN A 1 15 ? 6.256 -4.130 -14.366 1.00 5.13 15 ASN A C 11
ATOM 5325 O O . ASN A 1 15 ? 5.134 -4.580 -14.597 1.00 63.41 15 ASN A O 11
ATOM 5336 N N . LYS A 1 16 ? 6.633 -3.712 -13.162 1.00 12.40 16 LYS A N 11
ATOM 5337 C CA . LYS A 1 16 ? 5.729 -3.757 -12.019 1.00 22.35 16 LYS A CA 11
ATOM 5338 C C . LYS A 1 16 ? 5.783 -2.453 -11.230 1.00 2.31 16 LYS A C 11
ATOM 5339 O O . LYS A 1 16 ? 5.672 -2.452 -10.004 1.00 14.44 16 LYS A O 11
ATOM 5358 N N . CYS A 1 17 ? 5.954 -1.343 -11.941 1.00 73.32 17 CYS A N 11
ATOM 5359 C CA . CYS A 1 17 ? 6.021 -0.032 -11.309 1.00 3.44 17 CYS A CA 11
ATOM 5360 C C . CYS A 1 17 ? 4.725 0.744 -11.525 1.00 1.12 17 CYS A C 11
ATOM 5361 O O . CYS A 1 17 ? 3.824 0.286 -12.228 1.00 21.31 17 CYS A O 11
ATOM 5368 N N . CYS A 1 18 ? 4.638 1.922 -10.916 1.00 24.12 18 CYS A N 11
ATOM 5369 C CA . CYS A 1 18 ? 3.454 2.762 -11.040 1.00 52.43 18 CYS A CA 11
ATOM 5370 C C . CYS A 1 18 ? 3.528 3.624 -12.297 1.00 41.34 18 CYS A C 11
ATOM 5371 O O . CYS A 1 18 ? 4.602 3.818 -12.866 1.00 71.21 18 CYS A O 11
ATOM 5378 N N . GLU A 1 19 ? 2.379 4.139 -12.724 1.00 40.01 19 GLU A N 11
ATOM 5379 C CA . GLU A 1 19 ? 2.314 4.980 -13.914 1.00 25.41 19 GLU A CA 11
ATOM 5380 C C . GLU A 1 19 ? 3.340 6.107 -13.840 1.00 13.55 19 GLU A C 11
ATOM 5381 O O . GLU A 1 19 ? 3.473 6.773 -12.814 1.00 1.14 19 GLU A O 11
ATOM 5393 N N . GLY A 1 20 ? 4.063 6.316 -14.936 1.00 33.41 20 GLY A N 11
ATOM 5394 C CA . GLY A 1 20 ? 5.067 7.362 -14.975 1.00 1.35 20 GLY A CA 11
ATOM 5395 C C . GLY A 1 20 ? 6.478 6.810 -15.023 1.00 1.52 20 GLY A C 11
ATOM 5396 O O . GLY A 1 20 ? 7.366 7.409 -15.631 1.00 74.12 20 GLY A O 11
ATOM 5400 N N . TYR A 1 21 ? 6.687 5.667 -14.379 1.00 53.51 21 TYR A N 11
ATOM 5401 C CA . TYR A 1 21 ? 8.001 5.037 -14.348 1.00 21.04 21 TYR A CA 11
ATOM 5402 C C . TYR A 1 21 ? 8.132 3.995 -15.454 1.00 60.22 21 TYR A C 11
ATOM 5403 O O . TYR A 1 21 ? 7.135 3.470 -15.950 1.00 20.42 21 TYR A O 11
ATOM 5421 N N . VAL A 1 22 ? 9.370 3.700 -15.837 1.00 25.13 22 VAL A N 11
ATOM 5422 C CA . VAL A 1 22 ? 9.634 2.719 -16.883 1.00 43.51 22 VAL A CA 11
ATOM 5423 C C . VAL A 1 22 ? 10.903 1.928 -16.587 1.00 43.03 22 VAL A C 11
ATOM 5424 O O . VAL A 1 22 ? 11.954 2.503 -16.302 1.00 23.33 22 VAL A O 11
ATOM 5437 N N . CYS A 1 23 ? 10.799 0.605 -16.658 1.00 51.20 23 CYS A N 11
ATOM 5438 C CA . CYS A 1 23 ? 11.938 -0.267 -16.398 1.00 73.21 23 CYS A CA 11
ATOM 5439 C C . CYS A 1 23 ? 12.721 -0.535 -17.680 1.00 23.22 23 CYS A C 11
ATOM 5440 O O . CYS A 1 23 ? 12.964 -1.687 -18.043 1.00 54.30 23 CYS A O 11
ATOM 5447 N N . HIS A 1 24 ? 13.115 0.536 -18.361 1.00 42.20 24 HIS A N 11
ATOM 5448 C CA . HIS A 1 24 ? 13.872 0.417 -19.602 1.00 43.30 24 HIS A CA 11
ATOM 5449 C C . HIS A 1 24 ? 15.159 -0.372 -19.380 1.00 31.11 24 HIS A C 11
ATOM 5450 O O . HIS A 1 24 ? 15.776 -0.285 -18.318 1.00 61.24 24 HIS A O 11
ATOM 5464 N N . TRP A 1 25 ? 15.556 -1.141 -20.387 1.00 23.31 25 TRP A N 11
ATOM 5465 C CA . TRP A 1 25 ? 16.769 -1.947 -20.301 1.00 3.33 25 TRP A CA 11
ATOM 5466 C C . TRP A 1 25 ? 17.971 -1.084 -19.933 1.00 10.52 25 TRP A C 11
ATOM 5467 O O . TRP A 1 25 ? 18.946 -1.571 -19.361 1.00 4.42 25 TRP A O 11
ATOM 5488 N N . LYS A 1 26 ? 17.895 0.201 -20.264 1.00 71.01 26 LYS A N 11
ATOM 5489 C CA . LYS A 1 26 ? 18.976 1.133 -19.967 1.00 52.52 26 LYS A CA 11
ATOM 5490 C C . LYS A 1 26 ? 19.450 0.975 -18.526 1.00 45.33 26 LYS A C 11
ATOM 5491 O O . LYS A 1 26 ? 20.651 0.907 -18.262 1.00 61.31 26 LYS A O 11
ATOM 5510 N N . TYR A 1 27 ? 18.501 0.917 -17.599 1.00 24.22 27 TYR A N 11
ATOM 5511 C CA . TYR A 1 27 ? 18.823 0.767 -16.184 1.00 41.45 27 TYR A CA 11
ATOM 5512 C C . TYR A 1 27 ? 17.848 -0.187 -15.502 1.00 11.22 27 TYR A C 11
ATOM 5513 O O . TYR A 1 27 ? 16.696 -0.336 -15.911 1.00 24.41 27 TYR A O 11
ATOM 5531 N N . PRO A 1 28 ? 18.319 -0.849 -14.434 1.00 51.44 28 PRO A N 11
ATOM 5532 C CA . PRO A 1 28 ? 17.506 -1.799 -13.670 1.00 73.22 28 PRO A CA 11
ATOM 5533 C C . PRO A 1 28 ? 16.400 -1.110 -12.878 1.00 31.31 28 PRO A C 11
ATOM 5534 O O . PRO A 1 28 ? 15.252 -1.554 -12.883 1.00 14.40 28 PRO A O 11
ATOM 5545 N N . TRP A 1 29 ? 16.753 -0.025 -12.199 1.00 25.11 29 TRP A N 11
ATOM 5546 C CA . TRP A 1 29 ? 15.790 0.725 -11.402 1.00 13.32 29 TRP A CA 11
ATOM 5547 C C . TRP A 1 29 ? 14.779 1.436 -12.296 1.00 24.50 29 TRP A C 11
ATOM 5548 O O . TRP A 1 29 ? 15.097 1.827 -13.419 1.00 60.05 29 TRP A O 11
ATOM 5569 N N . CYS A 1 30 ? 13.561 1.599 -11.791 1.00 42.41 30 CYS A N 11
ATOM 5570 C CA . CYS A 1 30 ? 12.504 2.263 -12.544 1.00 74.41 30 CYS A CA 11
ATOM 5571 C C . CYS A 1 30 ? 12.797 3.752 -12.698 1.00 4.11 30 CYS A C 11
ATOM 5572 O O . CYS A 1 30 ? 12.805 4.498 -11.719 1.00 2.14 30 CYS A O 11
ATOM 5579 N N . ARG A 1 31 ? 13.038 4.178 -13.934 1.00 23.53 31 ARG A N 11
ATOM 5580 C CA . ARG A 1 31 ? 13.333 5.577 -14.216 1.00 45.01 31 ARG A CA 11
ATOM 5581 C C . ARG A 1 31 ? 12.084 6.310 -14.697 1.00 23.14 31 ARG A C 11
ATOM 5582 O O . ARG A 1 31 ? 11.207 5.716 -15.324 1.00 14.34 31 ARG A O 11
ATOM 5603 N N . TYR A 1 32 ? 12.011 7.602 -14.398 1.00 4.12 32 TYR A N 11
ATOM 5604 C CA . TYR A 1 32 ? 10.869 8.415 -14.796 1.00 53.44 32 TYR A CA 11
ATOM 5605 C C . TYR A 1 32 ? 10.713 8.430 -16.314 1.00 45.20 32 TYR A C 11
ATOM 5606 O O . TYR A 1 32 ? 11.657 8.138 -17.049 1.00 2.32 32 TYR A O 11
ATOM 5624 N N . ASP A 1 33 ? 9.516 8.773 -16.776 1.00 61.11 33 ASP A N 11
ATOM 5625 C CA . ASP A 1 33 ? 9.236 8.828 -18.206 1.00 54.21 33 ASP A CA 11
ATOM 5626 C C . ASP A 1 33 ? 10.005 9.967 -18.867 1.00 41.43 33 ASP A C 11
ATOM 5627 O O . ASP A 1 33 ? 10.570 9.803 -19.950 1.00 10.54 33 ASP A O 11
ATOM 5636 N N . LEU A 1 34 ? 10.022 11.122 -18.211 1.00 5.05 34 LEU A N 11
ATOM 5637 C CA . LEU A 1 34 ? 10.722 12.290 -18.735 1.00 30.02 34 LEU A CA 11
ATOM 5638 C C . LEU A 1 34 ? 11.745 12.809 -17.729 1.00 60.33 34 LEU A C 11
ATOM 5639 O O . LEU A 1 34 ? 12.892 13.084 -18.081 1.00 70.32 34 LEU A O 11
ATOM 5655 N N . GLY A 1 1 ? -0.727 4.002 -3.762 1.00 21.24 1 GLY A N 12
ATOM 5656 C CA . GLY A 1 1 ? -0.912 2.887 -4.673 1.00 2.44 1 GLY A CA 12
ATOM 5657 C C . GLY A 1 1 ? 0.037 1.740 -4.386 1.00 14.35 1 GLY A C 12
ATOM 5658 O O . GLY A 1 1 ? 1.064 1.924 -3.732 1.00 34.21 1 GLY A O 12
ATOM 5662 N N . ASP A 1 2 ? -0.308 0.554 -4.873 1.00 71.33 2 ASP A N 12
ATOM 5663 C CA . ASP A 1 2 ? 0.520 -0.628 -4.665 1.00 20.40 2 ASP A CA 12
ATOM 5664 C C . ASP A 1 2 ? 1.451 -0.856 -5.852 1.00 74.01 2 ASP A C 12
ATOM 5665 O O . ASP A 1 2 ? 1.201 -1.720 -6.693 1.00 64.04 2 ASP A O 12
ATOM 5674 N N . CYS A 1 3 ? 2.524 -0.075 -5.915 1.00 15.44 3 CYS A N 12
ATOM 5675 C CA . CYS A 1 3 ? 3.491 -0.189 -6.999 1.00 3.20 3 CYS A CA 12
ATOM 5676 C C . CYS A 1 3 ? 4.913 -0.274 -6.452 1.00 64.51 3 CYS A C 12
ATOM 5677 O O . CYS A 1 3 ? 5.154 -0.008 -5.274 1.00 24.42 3 CYS A O 12
ATOM 5684 N N . LEU A 1 4 ? 5.852 -0.647 -7.315 1.00 74.34 4 LEU A N 12
ATOM 5685 C CA . LEU A 1 4 ? 7.251 -0.768 -6.920 1.00 53.11 4 LEU A CA 12
ATOM 5686 C C . LEU A 1 4 ? 7.841 0.597 -6.583 1.00 10.51 4 LEU A C 12
ATOM 5687 O O . LEU A 1 4 ? 8.370 0.804 -5.492 1.00 24.13 4 LEU A O 12
ATOM 5703 N N . GLY A 1 5 ? 7.744 1.528 -7.527 1.00 40.34 5 GLY A N 12
ATOM 5704 C CA . GLY A 1 5 ? 8.271 2.863 -7.310 1.00 53.04 5 GLY A CA 12
ATOM 5705 C C . GLY A 1 5 ? 9.541 3.120 -8.096 1.00 61.15 5 GLY A C 12
ATOM 5706 O O . GLY A 1 5 ? 10.335 2.206 -8.322 1.00 14.20 5 GLY A O 12
ATOM 5710 N N . TRP A 1 6 ? 9.734 4.365 -8.516 1.00 14.23 6 TRP A N 12
ATOM 5711 C CA . TRP A 1 6 ? 10.916 4.739 -9.283 1.00 63.11 6 TRP A CA 12
ATOM 5712 C C . TRP A 1 6 ? 12.189 4.276 -8.582 1.00 13.42 6 TRP A C 12
ATOM 5713 O O . TRP A 1 6 ? 13.174 3.925 -9.231 1.00 2.01 6 TRP A O 12
ATOM 5734 N N . PHE A 1 7 ? 12.161 4.279 -7.253 1.00 62.52 7 PHE A N 12
ATOM 5735 C CA . PHE A 1 7 ? 13.314 3.860 -6.464 1.00 74.50 7 PHE A CA 12
ATOM 5736 C C . PHE A 1 7 ? 13.487 2.344 -6.516 1.00 52.43 7 PHE A C 12
ATOM 5737 O O . PHE A 1 7 ? 14.608 1.838 -6.567 1.00 13.34 7 PHE A O 12
ATOM 5754 N N . SER A 1 8 ? 12.368 1.626 -6.503 1.00 44.23 8 SER A N 12
ATOM 5755 C CA . SER A 1 8 ? 12.395 0.169 -6.545 1.00 23.24 8 SER A CA 12
ATOM 5756 C C . SER A 1 8 ? 12.874 -0.327 -7.906 1.00 31.23 8 SER A C 12
ATOM 5757 O O . SER A 1 8 ? 12.536 0.244 -8.941 1.00 54.14 8 SER A O 12
ATOM 5765 N N . GLY A 1 9 ? 13.665 -1.396 -7.895 1.00 35.34 9 GLY A N 12
ATOM 5766 C CA . GLY A 1 9 ? 14.178 -1.952 -9.133 1.00 32.31 9 GLY A CA 12
ATOM 5767 C C . GLY A 1 9 ? 13.177 -2.862 -9.819 1.00 4.53 9 GLY A C 12
ATOM 5768 O O . GLY A 1 9 ? 12.519 -3.674 -9.169 1.00 75.12 9 GLY A O 12
ATOM 5772 N N . CYS A 1 10 ? 13.061 -2.725 -11.135 1.00 44.43 10 CYS A N 12
ATOM 5773 C CA . CYS A 1 10 ? 12.133 -3.538 -11.910 1.00 72.44 10 CYS A CA 12
ATOM 5774 C C . CYS A 1 10 ? 12.739 -3.923 -13.257 1.00 4.41 10 CYS A C 12
ATOM 5775 O O . CYS A 1 10 ? 13.761 -3.373 -13.669 1.00 0.23 10 CYS A O 12
ATOM 5782 N N . ASP A 1 11 ? 12.103 -4.869 -13.937 1.00 72.35 11 ASP A N 12
ATOM 5783 C CA . ASP A 1 11 ? 12.578 -5.327 -15.238 1.00 41.31 11 ASP A CA 12
ATOM 5784 C C . ASP A 1 11 ? 11.666 -4.830 -16.355 1.00 40.14 11 ASP A C 12
ATOM 5785 O O . ASP A 1 11 ? 10.512 -4.465 -16.132 1.00 12.53 11 ASP A O 12
ATOM 5794 N N . PRO A 1 12 ? 12.194 -4.814 -17.588 1.00 65.11 12 PRO A N 12
ATOM 5795 C CA . PRO A 1 12 ? 11.445 -4.363 -18.765 1.00 23.52 12 PRO A CA 12
ATOM 5796 C C . PRO A 1 12 ? 10.331 -5.332 -19.149 1.00 4.44 12 PRO A C 12
ATOM 5797 O O . PRO A 1 12 ? 9.295 -4.924 -19.671 1.00 61.12 12 PRO A O 12
ATOM 5808 N N . ASN A 1 13 ? 10.553 -6.615 -18.885 1.00 34.40 13 ASN A N 12
ATOM 5809 C CA . ASN A 1 13 ? 9.567 -7.642 -19.203 1.00 53.12 13 ASN A CA 12
ATOM 5810 C C . ASN A 1 13 ? 8.609 -7.857 -18.035 1.00 54.54 13 ASN A C 12
ATOM 5811 O O . ASN A 1 13 ? 7.466 -8.271 -18.225 1.00 50.00 13 ASN A O 12
ATOM 5822 N N . ASN A 1 14 ? 9.083 -7.571 -16.827 1.00 44.34 14 ASN A N 12
ATOM 5823 C CA . ASN A 1 14 ? 8.269 -7.732 -15.628 1.00 62.32 14 ASN A CA 12
ATOM 5824 C C . ASN A 1 14 ? 8.103 -6.402 -14.901 1.00 15.25 14 ASN A C 12
ATOM 5825 O O . ASN A 1 14 ? 8.235 -6.330 -13.680 1.00 3.33 14 ASN A O 12
ATOM 5836 N N . ASN A 1 15 ? 7.810 -5.351 -15.660 1.00 1.12 15 ASN A N 12
ATOM 5837 C CA . ASN A 1 15 ? 7.625 -4.022 -15.088 1.00 31.34 15 ASN A CA 12
ATOM 5838 C C . ASN A 1 15 ? 6.451 -4.009 -14.113 1.00 41.51 15 ASN A C 12
ATOM 5839 O O . ASN A 1 15 ? 5.301 -4.204 -14.506 1.00 53.42 15 ASN A O 12
ATOM 5850 N N . LYS A 1 16 ? 6.749 -3.776 -12.839 1.00 64.13 16 LYS A N 12
ATOM 5851 C CA . LYS A 1 16 ? 5.720 -3.734 -11.807 1.00 63.42 16 LYS A CA 12
ATOM 5852 C C . LYS A 1 16 ? 5.729 -2.391 -11.084 1.00 73.34 16 LYS A C 12
ATOM 5853 O O . LYS A 1 16 ? 5.551 -2.328 -9.867 1.00 64.45 16 LYS A O 12
ATOM 5872 N N . CYS A 1 17 ? 5.934 -1.319 -11.841 1.00 43.52 17 CYS A N 12
ATOM 5873 C CA . CYS A 1 17 ? 5.965 0.024 -11.274 1.00 34.04 17 CYS A CA 12
ATOM 5874 C C . CYS A 1 17 ? 4.638 0.742 -11.505 1.00 3.43 17 CYS A C 12
ATOM 5875 O O . CYS A 1 17 ? 3.744 0.220 -12.171 1.00 22.32 17 CYS A O 12
ATOM 5882 N N . CYS A 1 18 ? 4.518 1.944 -10.950 1.00 62.11 18 CYS A N 12
ATOM 5883 C CA . CYS A 1 18 ? 3.302 2.735 -11.095 1.00 4.35 18 CYS A CA 12
ATOM 5884 C C . CYS A 1 18 ? 3.329 3.542 -12.389 1.00 42.24 18 CYS A C 12
ATOM 5885 O O . CYS A 1 18 ? 4.388 3.747 -12.982 1.00 52.13 18 CYS A O 12
ATOM 5892 N N . GLU A 1 19 ? 2.157 3.997 -12.821 1.00 41.30 19 GLU A N 12
ATOM 5893 C CA . GLU A 1 19 ? 2.047 4.781 -14.046 1.00 12.24 19 GLU A CA 12
ATOM 5894 C C . GLU A 1 19 ? 3.030 5.948 -14.035 1.00 65.24 19 GLU A C 12
ATOM 5895 O O . GLU A 1 19 ? 3.120 6.690 -13.059 1.00 14.35 19 GLU A O 12
ATOM 5907 N N . GLY A 1 20 ? 3.768 6.102 -15.131 1.00 24.13 20 GLY A N 12
ATOM 5908 C CA . GLY A 1 20 ? 4.736 7.179 -15.228 1.00 25.34 20 GLY A CA 12
ATOM 5909 C C . GLY A 1 20 ? 6.163 6.671 -15.296 1.00 2.21 20 GLY A C 12
ATOM 5910 O O . GLY A 1 20 ? 7.015 7.278 -15.947 1.00 34.45 20 GLY A O 12
ATOM 5914 N N . TYR A 1 21 ? 6.426 5.557 -14.622 1.00 11.21 21 TYR A N 12
ATOM 5915 C CA . TYR A 1 21 ? 7.761 4.971 -14.605 1.00 73.34 21 TYR A CA 12
ATOM 5916 C C . TYR A 1 21 ? 7.915 3.936 -15.716 1.00 32.23 21 TYR A C 12
ATOM 5917 O O . TYR A 1 21 ? 6.928 3.414 -16.235 1.00 64.33 21 TYR A O 12
ATOM 5935 N N . VAL A 1 22 ? 9.161 3.643 -16.074 1.00 50.44 22 VAL A N 12
ATOM 5936 C CA . VAL A 1 22 ? 9.447 2.670 -17.121 1.00 73.15 22 VAL A CA 12
ATOM 5937 C C . VAL A 1 22 ? 10.728 1.900 -16.821 1.00 73.12 22 VAL A C 12
ATOM 5938 O O . VAL A 1 22 ? 11.764 2.491 -16.518 1.00 2.53 22 VAL A O 12
ATOM 5951 N N . CYS A 1 23 ? 10.650 0.576 -16.908 1.00 40.23 23 CYS A N 12
ATOM 5952 C CA . CYS A 1 23 ? 11.803 -0.277 -16.646 1.00 51.13 23 CYS A CA 12
ATOM 5953 C C . CYS A 1 23 ? 12.606 -0.513 -17.922 1.00 71.22 23 CYS A C 12
ATOM 5954 O O . CYS A 1 23 ? 12.809 -1.654 -18.339 1.00 32.23 23 CYS A O 12
ATOM 5961 N N . HIS A 1 24 ? 13.061 0.573 -18.538 1.00 51.32 24 HIS A N 12
ATOM 5962 C CA . HIS A 1 24 ? 13.843 0.485 -19.766 1.00 72.13 24 HIS A CA 12
ATOM 5963 C C . HIS A 1 24 ? 15.087 -0.373 -19.558 1.00 20.24 24 HIS A C 12
ATOM 5964 O O . HIS A 1 24 ? 15.750 -0.281 -18.524 1.00 73.23 24 HIS A O 12
ATOM 5978 N N . TRP A 1 25 ? 15.397 -1.206 -20.544 1.00 61.32 25 TRP A N 12
ATOM 5979 C CA . TRP A 1 25 ? 16.561 -2.081 -20.468 1.00 25.42 25 TRP A CA 12
ATOM 5980 C C . TRP A 1 25 ? 17.815 -1.290 -20.113 1.00 42.53 25 TRP A C 12
ATOM 5981 O O . TRP A 1 25 ? 18.760 -1.828 -19.536 1.00 34.25 25 TRP A O 12
ATOM 6002 N N . LYS A 1 26 ? 17.819 -0.008 -20.463 1.00 14.54 26 LYS A N 12
ATOM 6003 C CA . LYS A 1 26 ? 18.956 0.860 -20.180 1.00 51.00 26 LYS A CA 12
ATOM 6004 C C . LYS A 1 26 ? 19.416 0.701 -18.734 1.00 74.03 26 LYS A C 12
ATOM 6005 O O . LYS A 1 26 ? 20.599 0.486 -18.469 1.00 54.31 26 LYS A O 12
ATOM 6024 N N . TYR A 1 27 ? 18.473 0.806 -17.804 1.00 5.21 27 TYR A N 12
ATOM 6025 C CA . TYR A 1 27 ? 18.782 0.675 -16.385 1.00 64.10 27 TYR A CA 12
ATOM 6026 C C . TYR A 1 27 ? 17.729 -0.169 -15.674 1.00 22.30 27 TYR A C 12
ATOM 6027 O O . TYR A 1 27 ? 16.571 -0.239 -16.085 1.00 71.24 27 TYR A O 12
ATOM 6045 N N . PRO A 1 28 ? 18.140 -0.827 -14.579 1.00 52.42 28 PRO A N 12
ATOM 6046 C CA . PRO A 1 28 ? 17.248 -1.677 -13.786 1.00 31.43 28 PRO A CA 12
ATOM 6047 C C . PRO A 1 28 ? 16.200 -0.870 -13.028 1.00 35.34 28 PRO A C 12
ATOM 6048 O O . PRO A 1 28 ? 15.011 -1.188 -13.067 1.00 12.41 28 PRO A O 12
ATOM 6059 N N . TRP A 1 29 ? 16.647 0.173 -12.339 1.00 44.44 29 TRP A N 12
ATOM 6060 C CA . TRP A 1 29 ? 15.746 1.026 -11.572 1.00 45.44 29 TRP A CA 12
ATOM 6061 C C . TRP A 1 29 ? 14.717 1.688 -12.482 1.00 31.31 29 TRP A C 12
ATOM 6062 O O . TRP A 1 29 ? 15.021 2.054 -13.617 1.00 44.15 29 TRP A O 12
ATOM 6083 N N . CYS A 1 30 ? 13.497 1.838 -11.977 1.00 2.24 30 CYS A N 12
ATOM 6084 C CA . CYS A 1 30 ? 12.422 2.456 -12.743 1.00 70.55 30 CYS A CA 12
ATOM 6085 C C . CYS A 1 30 ? 12.731 3.922 -13.030 1.00 13.33 30 CYS A C 12
ATOM 6086 O O . CYS A 1 30 ? 12.755 4.751 -12.120 1.00 5.13 30 CYS A O 12
ATOM 6093 N N . ARG A 1 31 ? 12.965 4.235 -14.300 1.00 62.20 31 ARG A N 12
ATOM 6094 C CA . ARG A 1 31 ? 13.273 5.601 -14.706 1.00 62.34 31 ARG A CA 12
ATOM 6095 C C . ARG A 1 31 ? 12.000 6.360 -15.070 1.00 24.22 31 ARG A C 12
ATOM 6096 O O . ARG A 1 31 ? 11.046 5.780 -15.589 1.00 22.14 31 ARG A O 12
ATOM 6117 N N . TYR A 1 32 ? 11.994 7.659 -14.793 1.00 54.04 32 TYR A N 12
ATOM 6118 C CA . TYR A 1 32 ? 10.837 8.497 -15.088 1.00 44.11 32 TYR A CA 12
ATOM 6119 C C . TYR A 1 32 ? 10.550 8.521 -16.586 1.00 51.43 32 TYR A C 12
ATOM 6120 O O . TYR A 1 32 ? 11.452 8.346 -17.406 1.00 33.52 32 TYR A O 12
ATOM 6138 N N . ASP A 1 33 ? 9.287 8.741 -16.936 1.00 44.20 33 ASP A N 12
ATOM 6139 C CA . ASP A 1 33 ? 8.879 8.791 -18.335 1.00 61.31 33 ASP A CA 12
ATOM 6140 C C . ASP A 1 33 ? 8.134 10.087 -18.638 1.00 72.22 33 ASP A C 12
ATOM 6141 O O . ASP A 1 33 ? 7.043 10.069 -19.209 1.00 54.13 33 ASP A O 12
ATOM 6150 N N . LEU A 1 34 ? 8.729 11.210 -18.251 1.00 70.33 34 LEU A N 12
ATOM 6151 C CA . LEU A 1 34 ? 8.121 12.516 -18.481 1.00 22.14 34 LEU A CA 12
ATOM 6152 C C . LEU A 1 34 ? 8.630 13.133 -19.779 1.00 44.12 34 LEU A C 12
ATOM 6153 O O . LEU A 1 34 ? 9.717 12.801 -20.252 1.00 3.12 34 LEU A O 12
ATOM 6169 N N . GLY A 1 1 ? -0.577 2.997 -6.088 1.00 45.32 1 GLY A N 13
ATOM 6170 C CA . GLY A 1 1 ? -0.825 2.298 -4.841 1.00 63.00 1 GLY A CA 13
ATOM 6171 C C . GLY A 1 1 ? -0.001 1.032 -4.712 1.00 73.15 1 GLY A C 13
ATOM 6172 O O . GLY A 1 1 ? 1.059 1.034 -4.087 1.00 63.23 1 GLY A O 13
ATOM 6176 N N . ASP A 1 2 ? -0.490 -0.052 -5.304 1.00 33.52 2 ASP A N 13
ATOM 6177 C CA . ASP A 1 2 ? 0.207 -1.332 -5.252 1.00 63.01 2 ASP A CA 13
ATOM 6178 C C . ASP A 1 2 ? 1.265 -1.419 -6.348 1.00 74.24 2 ASP A C 13
ATOM 6179 O O . ASP A 1 2 ? 1.186 -2.270 -7.235 1.00 50.34 2 ASP A O 13
ATOM 6188 N N . CYS A 1 3 ? 2.253 -0.533 -6.282 1.00 31.41 3 CYS A N 13
ATOM 6189 C CA . CYS A 1 3 ? 3.326 -0.508 -7.269 1.00 34.22 3 CYS A CA 13
ATOM 6190 C C . CYS A 1 3 ? 4.690 -0.613 -6.593 1.00 15.55 3 CYS A C 13
ATOM 6191 O O . CYS A 1 3 ? 4.787 -0.623 -5.365 1.00 31.23 3 CYS A O 13
ATOM 6198 N N . LEU A 1 4 ? 5.740 -0.689 -7.402 1.00 23.04 4 LEU A N 13
ATOM 6199 C CA . LEU A 1 4 ? 7.100 -0.792 -6.882 1.00 72.15 4 LEU A CA 13
ATOM 6200 C C . LEU A 1 4 ? 7.665 0.587 -6.558 1.00 51.14 4 LEU A C 13
ATOM 6201 O O . LEU A 1 4 ? 8.101 0.842 -5.437 1.00 4.51 4 LEU A O 13
ATOM 6217 N N . GLY A 1 5 ? 7.651 1.474 -7.549 1.00 5.43 5 GLY A N 13
ATOM 6218 C CA . GLY A 1 5 ? 8.163 2.817 -7.348 1.00 43.53 5 GLY A CA 13
ATOM 6219 C C . GLY A 1 5 ? 9.518 3.024 -7.996 1.00 50.41 5 GLY A C 13
ATOM 6220 O O . GLY A 1 5 ? 10.295 2.080 -8.140 1.00 51.53 5 GLY A O 13
ATOM 6224 N N . TRP A 1 6 ? 9.801 4.261 -8.389 1.00 22.11 6 TRP A N 13
ATOM 6225 C CA . TRP A 1 6 ? 11.071 4.588 -9.027 1.00 23.00 6 TRP A CA 13
ATOM 6226 C C . TRP A 1 6 ? 12.244 4.069 -8.202 1.00 42.34 6 TRP A C 13
ATOM 6227 O O . TRP A 1 6 ? 13.275 3.677 -8.750 1.00 1.33 6 TRP A O 13
ATOM 6248 N N . PHE A 1 7 ? 12.081 4.069 -6.884 1.00 12.44 7 PHE A N 13
ATOM 6249 C CA . PHE A 1 7 ? 13.127 3.599 -5.984 1.00 3.15 7 PHE A CA 13
ATOM 6250 C C . PHE A 1 7 ? 13.392 2.110 -6.188 1.00 44.44 7 PHE A C 13
ATOM 6251 O O . PHE A 1 7 ? 14.542 1.673 -6.221 1.00 63.53 7 PHE A O 13
ATOM 6268 N N . SER A 1 8 ? 12.320 1.338 -6.325 1.00 75.31 8 SER A N 13
ATOM 6269 C CA . SER A 1 8 ? 12.435 -0.102 -6.522 1.00 71.53 8 SER A CA 13
ATOM 6270 C C . SER A 1 8 ? 12.831 -0.424 -7.960 1.00 52.12 8 SER A C 13
ATOM 6271 O O . SER A 1 8 ? 12.436 0.272 -8.895 1.00 21.30 8 SER A O 13
ATOM 6279 N N . GLY A 1 9 ? 13.615 -1.485 -8.129 1.00 12.44 9 GLY A N 13
ATOM 6280 C CA . GLY A 1 9 ? 14.052 -1.881 -9.454 1.00 41.35 9 GLY A CA 13
ATOM 6281 C C . GLY A 1 9 ? 13.231 -3.023 -10.019 1.00 31.14 9 GLY A C 13
ATOM 6282 O O . GLY A 1 9 ? 12.886 -3.963 -9.302 1.00 13.24 9 GLY A O 13
ATOM 6286 N N . CYS A 1 10 ? 12.915 -2.943 -11.307 1.00 23.11 10 CYS A N 13
ATOM 6287 C CA . CYS A 1 10 ? 12.127 -3.977 -11.967 1.00 45.34 10 CYS A CA 13
ATOM 6288 C C . CYS A 1 10 ? 12.626 -4.214 -13.390 1.00 74.41 10 CYS A C 13
ATOM 6289 O O . CYS A 1 10 ? 13.440 -3.451 -13.909 1.00 63.32 10 CYS A O 13
ATOM 6296 N N . ASP A 1 11 ? 12.130 -5.277 -14.014 1.00 60.14 11 ASP A N 13
ATOM 6297 C CA . ASP A 1 11 ? 12.523 -5.615 -15.377 1.00 60.44 11 ASP A CA 13
ATOM 6298 C C . ASP A 1 11 ? 11.680 -4.849 -16.392 1.00 44.30 11 ASP A C 13
ATOM 6299 O O . ASP A 1 11 ? 10.598 -4.349 -16.085 1.00 73.14 11 ASP A O 13
ATOM 6308 N N . PRO A 1 12 ? 12.188 -4.751 -17.630 1.00 35.50 12 PRO A N 13
ATOM 6309 C CA . PRO A 1 12 ? 11.498 -4.047 -18.715 1.00 1.43 12 PRO A CA 13
ATOM 6310 C C . PRO A 1 12 ? 10.246 -4.782 -19.180 1.00 13.32 12 PRO A C 13
ATOM 6311 O O . PRO A 1 12 ? 9.271 -4.161 -19.601 1.00 52.20 12 PRO A O 13
ATOM 6322 N N . ASN A 1 13 ? 10.280 -6.108 -19.100 1.00 15.11 13 ASN A N 13
ATOM 6323 C CA . ASN A 1 13 ? 9.146 -6.928 -19.513 1.00 43.30 13 ASN A CA 13
ATOM 6324 C C . ASN A 1 13 ? 8.192 -7.164 -18.347 1.00 14.34 13 ASN A C 13
ATOM 6325 O O . ASN A 1 13 ? 6.997 -7.379 -18.543 1.00 55.03 13 ASN A O 13
ATOM 6336 N N . ASN A 1 14 ? 8.729 -7.121 -17.132 1.00 13.24 14 ASN A N 13
ATOM 6337 C CA . ASN A 1 14 ? 7.925 -7.330 -15.933 1.00 12.22 14 ASN A CA 13
ATOM 6338 C C . ASN A 1 14 ? 7.739 -6.023 -15.167 1.00 64.14 14 ASN A C 13
ATOM 6339 O O . ASN A 1 14 ? 7.875 -5.983 -13.945 1.00 64.24 14 ASN A O 13
ATOM 6350 N N . ASN A 1 15 ? 7.428 -4.956 -15.896 1.00 34.10 15 ASN A N 13
ATOM 6351 C CA . ASN A 1 15 ? 7.223 -3.647 -15.286 1.00 23.21 15 ASN A CA 13
ATOM 6352 C C . ASN A 1 15 ? 6.220 -3.732 -14.139 1.00 64.04 15 ASN A C 13
ATOM 6353 O O . ASN A 1 15 ? 5.044 -4.029 -14.349 1.00 62.50 15 ASN A O 13
ATOM 6364 N N . LYS A 1 16 ? 6.693 -3.468 -12.926 1.00 44.01 16 LYS A N 13
ATOM 6365 C CA . LYS A 1 16 ? 5.839 -3.512 -11.745 1.00 64.01 16 LYS A CA 13
ATOM 6366 C C . LYS A 1 16 ? 5.905 -2.196 -10.977 1.00 24.03 16 LYS A C 13
ATOM 6367 O O . LYS A 1 16 ? 5.847 -2.180 -9.747 1.00 15.22 16 LYS A O 13
ATOM 6386 N N . CYS A 1 17 ? 6.026 -1.094 -11.709 1.00 45.11 17 CYS A N 13
ATOM 6387 C CA . CYS A 1 17 ? 6.099 0.227 -11.097 1.00 43.31 17 CYS A CA 13
ATOM 6388 C C . CYS A 1 17 ? 4.799 0.997 -11.309 1.00 12.13 17 CYS A C 13
ATOM 6389 O O . CYS A 1 17 ? 3.890 0.527 -11.994 1.00 63.21 17 CYS A O 13
ATOM 6396 N N . CYS A 1 18 ? 4.717 2.183 -10.716 1.00 12.45 18 CYS A N 13
ATOM 6397 C CA . CYS A 1 18 ? 3.529 3.020 -10.838 1.00 32.53 18 CYS A CA 13
ATOM 6398 C C . CYS A 1 18 ? 3.587 3.864 -12.107 1.00 54.51 18 CYS A C 13
ATOM 6399 O O . CYS A 1 18 ? 4.652 4.046 -12.695 1.00 41.21 18 CYS A O 13
ATOM 6406 N N . GLU A 1 19 ? 2.433 4.378 -12.523 1.00 31.04 19 GLU A N 13
ATOM 6407 C CA . GLU A 1 19 ? 2.353 5.203 -13.722 1.00 53.03 19 GLU A CA 13
ATOM 6408 C C . GLU A 1 19 ? 3.375 6.335 -13.674 1.00 25.53 19 GLU A C 13
ATOM 6409 O O . GLU A 1 19 ? 3.482 7.047 -12.677 1.00 3.05 19 GLU A O 13
ATOM 6421 N N . GLY A 1 20 ? 4.127 6.493 -14.760 1.00 35.35 20 GLY A N 13
ATOM 6422 C CA . GLY A 1 20 ? 5.131 7.538 -14.821 1.00 4.04 20 GLY A CA 13
ATOM 6423 C C . GLY A 1 20 ? 6.542 6.984 -14.866 1.00 53.41 20 GLY A C 13
ATOM 6424 O O . GLY A 1 20 ? 7.426 7.571 -15.490 1.00 63.35 20 GLY A O 13
ATOM 6428 N N . TYR A 1 21 ? 6.753 5.854 -14.202 1.00 63.42 21 TYR A N 13
ATOM 6429 C CA . TYR A 1 21 ? 8.067 5.223 -14.166 1.00 24.01 21 TYR A CA 13
ATOM 6430 C C . TYR A 1 21 ? 8.185 4.147 -15.241 1.00 30.54 21 TYR A C 13
ATOM 6431 O O . TYR A 1 21 ? 7.181 3.614 -15.715 1.00 45.34 21 TYR A O 13
ATOM 6449 N N . VAL A 1 22 ? 9.419 3.830 -15.620 1.00 2.24 22 VAL A N 13
ATOM 6450 C CA . VAL A 1 22 ? 9.670 2.816 -16.637 1.00 4.23 22 VAL A CA 13
ATOM 6451 C C . VAL A 1 22 ? 11.022 2.145 -16.421 1.00 61.24 22 VAL A C 13
ATOM 6452 O O . VAL A 1 22 ? 12.048 2.815 -16.298 1.00 71.31 22 VAL A O 13
ATOM 6465 N N . CYS A 1 23 ? 11.017 0.817 -16.377 1.00 75.34 23 CYS A N 13
ATOM 6466 C CA . CYS A 1 23 ? 12.242 0.053 -16.177 1.00 72.40 23 CYS A CA 13
ATOM 6467 C C . CYS A 1 23 ? 12.909 -0.265 -17.512 1.00 61.21 23 CYS A C 13
ATOM 6468 O O . CYS A 1 23 ? 13.104 -1.431 -17.859 1.00 53.45 23 CYS A O 13
ATOM 6475 N N . HIS A 1 24 ? 13.258 0.779 -18.257 1.00 12.34 24 HIS A N 13
ATOM 6476 C CA . HIS A 1 24 ? 13.904 0.612 -19.553 1.00 42.14 24 HIS A CA 13
ATOM 6477 C C . HIS A 1 24 ? 15.115 -0.310 -19.442 1.00 52.21 24 HIS A C 13
ATOM 6478 O O . HIS A 1 24 ? 15.803 -0.325 -18.422 1.00 22.33 24 HIS A O 13
ATOM 6492 N N . TRP A 1 25 ? 15.367 -1.076 -20.497 1.00 23.22 25 TRP A N 13
ATOM 6493 C CA . TRP A 1 25 ? 16.494 -2.002 -20.517 1.00 5.43 25 TRP A CA 13
ATOM 6494 C C . TRP A 1 25 ? 17.788 -1.293 -20.130 1.00 13.31 25 TRP A C 13
ATOM 6495 O O . TRP A 1 25 ? 18.718 -1.913 -19.615 1.00 60.40 25 TRP A O 13
ATOM 6516 N N . LYS A 1 26 ? 17.840 0.011 -20.381 1.00 4.13 26 LYS A N 13
ATOM 6517 C CA . LYS A 1 26 ? 19.019 0.806 -20.057 1.00 64.24 26 LYS A CA 13
ATOM 6518 C C . LYS A 1 26 ? 19.495 0.521 -18.636 1.00 73.13 26 LYS A C 13
ATOM 6519 O O . LYS A 1 26 ? 20.672 0.241 -18.410 1.00 20.14 26 LYS A O 13
ATOM 6538 N N . TYR A 1 27 ? 18.572 0.593 -17.683 1.00 61.33 27 TYR A N 13
ATOM 6539 C CA . TYR A 1 27 ? 18.898 0.343 -16.284 1.00 55.21 27 TYR A CA 13
ATOM 6540 C C . TYR A 1 27 ? 17.796 -0.465 -15.604 1.00 43.23 27 TYR A C 13
ATOM 6541 O O . TYR A 1 27 ? 16.630 -0.424 -15.995 1.00 74.43 27 TYR A O 13
ATOM 6559 N N . PRO A 1 28 ? 18.175 -1.217 -14.560 1.00 73.03 28 PRO A N 13
ATOM 6560 C CA . PRO A 1 28 ? 17.235 -2.048 -13.802 1.00 22.50 28 PRO A CA 13
ATOM 6561 C C . PRO A 1 28 ? 16.262 -1.216 -12.975 1.00 34.12 28 PRO A C 13
ATOM 6562 O O . PRO A 1 28 ? 15.078 -1.542 -12.879 1.00 4.32 28 PRO A O 13
ATOM 6573 N N . TRP A 1 29 ? 16.767 -0.141 -12.380 1.00 72.41 29 TRP A N 13
ATOM 6574 C CA . TRP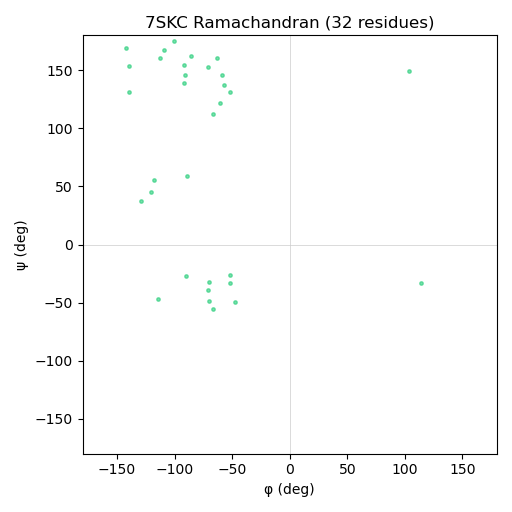 A 1 29 ? 15.940 0.738 -11.561 1.00 43.10 29 TRP A CA 13
ATOM 6575 C C . TRP A 1 29 ? 14.927 1.487 -12.419 1.00 13.21 29 TRP A C 13
ATOM 6576 O O . TRP A 1 29 ? 15.227 1.890 -13.543 1.00 71.22 29 TRP A O 13
ATOM 6597 N N . CYS A 1 30 ? 13.725 1.672 -11.882 1.00 62.41 30 CYS A N 13
ATOM 6598 C CA . CYS A 1 30 ? 12.666 2.373 -12.598 1.00 64.55 30 CYS A CA 13
ATOM 6599 C C . CYS A 1 30 ? 13.037 3.836 -12.822 1.00 23.22 30 CYS A C 13
ATOM 6600 O O . CYS A 1 30 ? 13.207 4.596 -11.869 1.00 14.43 30 CYS A O 13
ATOM 6607 N N . ARG A 1 31 ? 13.161 4.222 -14.087 1.00 44.53 31 ARG A N 13
ATOM 6608 C CA . ARG A 1 31 ? 13.513 5.594 -14.436 1.00 71.32 31 ARG A CA 13
ATOM 6609 C C . ARG A 1 31 ? 12.271 6.393 -14.819 1.00 34.23 31 ARG A C 13
ATOM 6610 O O . ARG A 1 31 ? 11.271 5.830 -15.265 1.00 33.43 31 ARG A O 13
ATOM 6631 N N . TYR A 1 32 ? 12.341 7.707 -14.641 1.00 3.33 32 TYR A N 13
ATOM 6632 C CA . TYR A 1 32 ? 11.222 8.584 -14.964 1.00 73.42 32 TYR A CA 13
ATOM 6633 C C . TYR A 1 32 ? 10.945 8.583 -16.465 1.00 22.04 32 TYR A C 13
ATOM 6634 O O . TYR A 1 32 ? 11.862 8.711 -17.276 1.00 60.42 32 TYR A O 13
ATOM 6652 N N . ASP A 1 33 ? 9.675 8.439 -16.825 1.00 72.01 33 ASP A N 13
ATOM 6653 C CA . ASP A 1 33 ? 9.275 8.423 -18.227 1.00 50.34 33 ASP A CA 13
ATOM 6654 C C . ASP A 1 33 ? 9.829 9.639 -18.964 1.00 64.41 33 ASP A C 13
ATOM 6655 O O . ASP A 1 33 ? 10.220 9.547 -20.129 1.00 1.12 33 ASP A O 13
ATOM 6664 N N . LEU A 1 34 ? 9.860 10.776 -18.279 1.00 11.22 34 LEU A N 13
ATOM 6665 C CA . LEU A 1 34 ? 10.366 12.011 -18.868 1.00 53.12 34 LEU A CA 13
ATOM 6666 C C . LEU A 1 34 ? 11.828 12.234 -18.494 1.00 55.14 34 LEU A C 13
ATOM 6667 O O . LEU A 1 34 ? 12.243 13.359 -18.217 1.00 22.14 34 LEU A O 13
ATOM 6683 N N . GLY A 1 1 ? -2.544 1.408 -7.053 1.00 52.32 1 GLY A N 14
ATOM 6684 C CA . GLY A 1 1 ? -2.756 1.079 -5.656 1.00 30.31 1 GLY A CA 14
ATOM 6685 C C . GLY A 1 1 ? -1.502 0.551 -4.988 1.00 43.11 1 GLY A C 14
ATOM 6686 O O . GLY A 1 1 ? -1.073 1.071 -3.957 1.00 75.34 1 GLY A O 14
ATOM 6690 N N . ASP A 1 2 ? -0.912 -0.485 -5.575 1.00 12.22 2 ASP A N 14
ATOM 6691 C CA . ASP A 1 2 ? 0.300 -1.084 -5.030 1.00 5.12 2 ASP A CA 14
ATOM 6692 C C . ASP A 1 2 ? 1.365 -1.237 -6.112 1.00 33.00 2 ASP A C 14
ATOM 6693 O O . ASP A 1 2 ? 1.389 -2.231 -6.838 1.00 34.30 2 ASP A O 14
ATOM 6702 N N . CYS A 1 3 ? 2.243 -0.245 -6.215 1.00 62.42 3 CYS A N 14
ATOM 6703 C CA . CYS A 1 3 ? 3.309 -0.268 -7.209 1.00 43.13 3 CYS A CA 14
ATOM 6704 C C . CYS A 1 3 ? 4.674 -0.406 -6.540 1.00 51.24 3 CYS A C 14
ATOM 6705 O O . CYS A 1 3 ? 4.778 -0.418 -5.313 1.00 52.21 3 CYS A O 14
ATOM 6712 N N . LEU A 1 4 ? 5.718 -0.509 -7.355 1.00 70.42 4 LEU A N 14
ATOM 6713 C CA . LEU A 1 4 ? 7.077 -0.646 -6.843 1.00 63.04 4 LEU A CA 14
ATOM 6714 C C . LEU A 1 4 ? 7.679 0.719 -6.524 1.00 73.11 4 LEU A C 14
ATOM 6715 O O . LEU A 1 4 ? 8.128 0.964 -5.405 1.00 53.44 4 LEU A O 14
ATOM 6731 N N . GLY A 1 5 ? 7.682 1.605 -7.515 1.00 40.24 5 GLY A N 14
ATOM 6732 C CA . GLY A 1 5 ? 8.229 2.935 -7.319 1.00 55.24 5 GLY A CA 14
ATOM 6733 C C . GLY A 1 5 ? 9.594 3.100 -7.956 1.00 3.32 5 GLY A C 14
ATOM 6734 O O . GLY A 1 5 ? 10.344 2.134 -8.091 1.00 63.50 5 GLY A O 14
ATOM 6738 N N . TRP A 1 6 ? 9.917 4.327 -8.349 1.00 4.02 6 TRP A N 14
ATOM 6739 C CA . TRP A 1 6 ? 11.202 4.615 -8.976 1.00 62.24 6 TRP A CA 14
ATOM 6740 C C . TRP A 1 6 ? 12.352 4.059 -8.143 1.00 13.41 6 TRP A C 14
ATOM 6741 O O . TRP A 1 6 ? 13.376 3.640 -8.682 1.00 2.21 6 TRP A O 14
ATOM 6762 N N . PHE A 1 7 ? 12.176 4.059 -6.826 1.00 13.03 7 PHE A N 14
ATOM 6763 C CA . PHE A 1 7 ? 13.200 3.555 -5.918 1.00 14.43 7 PHE A CA 14
ATOM 6764 C C . PHE A 1 7 ? 13.410 2.057 -6.113 1.00 65.23 7 PHE A C 14
ATOM 6765 O O . PHE A 1 7 ? 14.544 1.576 -6.137 1.00 14.43 7 PHE A O 14
ATOM 6782 N N . SER A 1 8 ? 12.311 1.324 -6.253 1.00 35.33 8 SER A N 14
ATOM 6783 C CA . SER A 1 8 ? 12.374 -0.121 -6.442 1.00 14.22 8 SER A CA 14
ATOM 6784 C C . SER A 1 8 ? 12.744 -0.465 -7.881 1.00 40.43 8 SER A C 14
ATOM 6785 O O . SER A 1 8 ? 12.222 0.125 -8.826 1.00 51.23 8 SER A O 14
ATOM 6793 N N . GLY A 1 9 ? 13.650 -1.425 -8.040 1.00 3.44 9 GLY A N 14
ATOM 6794 C CA . GLY A 1 9 ? 14.076 -1.831 -9.366 1.00 23.31 9 GLY A CA 14
ATOM 6795 C C . GLY A 1 9 ? 13.234 -2.961 -9.925 1.00 13.34 9 GLY A C 14
ATOM 6796 O O . GLY A 1 9 ? 12.878 -3.894 -9.205 1.00 72.41 9 GLY A O 14
ATOM 6800 N N . CYS A 1 10 ? 12.912 -2.876 -11.211 1.00 71.11 10 CYS A N 14
ATOM 6801 C CA . CYS A 1 10 ? 12.104 -3.897 -11.866 1.00 72.34 10 CYS A CA 14
ATOM 6802 C C . CYS A 1 10 ? 12.590 -4.144 -13.292 1.00 10.12 10 CYS A C 14
ATOM 6803 O O . CYS A 1 10 ? 13.414 -3.394 -13.816 1.00 21.41 10 CYS A O 14
ATOM 6810 N N . ASP A 1 11 ? 12.074 -5.199 -13.913 1.00 13.43 11 ASP A N 14
ATOM 6811 C CA . ASP A 1 11 ? 12.453 -5.544 -15.278 1.00 4.13 11 ASP A CA 14
ATOM 6812 C C . ASP A 1 11 ? 11.643 -4.737 -16.288 1.00 5.03 11 ASP A C 14
ATOM 6813 O O . ASP A 1 11 ? 10.581 -4.197 -15.979 1.00 33.41 11 ASP A O 14
ATOM 6822 N N . PRO A 1 12 ? 12.156 -4.650 -17.524 1.00 63.40 12 PRO A N 14
ATOM 6823 C CA . PRO A 1 12 ? 11.497 -3.911 -18.604 1.00 41.34 12 PRO A CA 14
ATOM 6824 C C . PRO A 1 12 ? 10.218 -4.592 -19.077 1.00 34.30 12 PRO A C 14
ATOM 6825 O O . PRO A 1 12 ? 9.271 -3.931 -19.502 1.00 4.22 12 PRO A O 14
ATOM 6836 N N . ASN A 1 13 ? 10.196 -5.919 -18.999 1.00 51.05 13 ASN A N 14
ATOM 6837 C CA . ASN A 1 13 ? 9.032 -6.690 -19.420 1.00 34.23 13 ASN A CA 14
ATOM 6838 C C . ASN A 1 13 ? 8.061 -6.887 -18.259 1.00 4.22 13 ASN A C 14
ATOM 6839 O O . ASN A 1 13 ? 6.860 -7.052 -18.462 1.00 75.05 13 ASN A O 14
ATOM 6850 N N . ASN A 1 14 ? 8.593 -6.867 -17.041 1.00 11.12 14 ASN A N 14
ATOM 6851 C CA . ASN A 1 14 ? 7.774 -7.043 -15.847 1.00 2.23 14 ASN A CA 14
ATOM 6852 C C . ASN A 1 14 ? 7.616 -5.724 -15.096 1.00 43.13 14 ASN A C 14
ATOM 6853 O O . ASN A 1 14 ? 7.732 -5.677 -13.872 1.00 41.25 14 ASN A O 14
ATOM 6864 N N . ASN A 1 15 ? 7.350 -4.655 -15.840 1.00 4.45 15 ASN A N 14
ATOM 6865 C CA . ASN A 1 15 ? 7.176 -3.334 -15.245 1.00 23.42 15 ASN A CA 14
ATOM 6866 C C . ASN A 1 15 ? 6.147 -3.376 -14.120 1.00 33.23 15 ASN A C 14
ATOM 6867 O O . ASN A 1 15 ? 4.952 -3.548 -14.362 1.00 71.22 15 ASN A O 14
ATOM 6878 N N . LYS A 1 16 ? 6.618 -3.217 -12.888 1.00 10.14 16 LYS A N 14
ATOM 6879 C CA . LYS A 1 16 ? 5.740 -3.234 -11.724 1.00 32.22 16 LYS A CA 14
ATOM 6880 C C . LYS A 1 16 ? 5.848 -1.929 -10.941 1.00 71.33 16 LYS A C 14
ATOM 6881 O O . LYS A 1 16 ? 5.766 -1.922 -9.713 1.00 3.34 16 LYS A O 14
ATOM 6900 N N . CYS A 1 17 ? 6.031 -0.827 -11.660 1.00 54.13 17 CYS A N 14
ATOM 6901 C CA . CYS A 1 17 ? 6.149 0.484 -11.034 1.00 53.31 17 CYS A CA 14
ATOM 6902 C C . CYS A 1 17 ? 4.879 1.304 -11.244 1.00 34.31 17 CYS A C 14
ATOM 6903 O O . CYS A 1 17 ? 3.957 0.874 -11.938 1.00 34.11 17 CYS A O 14
ATOM 6910 N N . CYS A 1 18 ? 4.838 2.487 -10.640 1.00 33.53 18 CYS A N 14
ATOM 6911 C CA . CYS A 1 18 ? 3.682 3.367 -10.759 1.00 0.20 18 CYS A CA 14
ATOM 6912 C C . CYS A 1 18 ? 3.776 4.221 -12.021 1.00 23.54 18 CYS A C 14
ATOM 6913 O O . CYS A 1 18 ? 4.850 4.366 -12.604 1.00 71.11 18 CYS A O 14
ATOM 6920 N N . GLU A 1 19 ? 2.645 4.782 -12.434 1.00 53.25 19 GLU A N 14
ATOM 6921 C CA . GLU A 1 19 ? 2.600 5.620 -13.627 1.00 3.42 19 GLU A CA 14
ATOM 6922 C C . GLU A 1 19 ? 3.669 6.708 -13.568 1.00 23.24 19 GLU A C 14
ATOM 6923 O O . GLU A 1 19 ? 3.837 7.374 -12.547 1.00 30.20 19 GLU A O 14
ATOM 6935 N N . GLY A 1 20 ? 4.391 6.881 -14.671 1.00 20.20 20 GLY A N 14
ATOM 6936 C CA . GLY A 1 20 ? 5.435 7.887 -14.724 1.00 41.31 20 GLY A CA 14
ATOM 6937 C C . GLY A 1 20 ? 6.824 7.281 -14.768 1.00 75.42 20 GLY A C 14
ATOM 6938 O O . GLY A 1 20 ? 7.731 7.835 -15.388 1.00 64.01 20 GLY A O 14
ATOM 6942 N N . TYR A 1 21 ? 6.990 6.140 -14.108 1.00 1.21 21 TYR A N 14
ATOM 6943 C CA . TYR A 1 21 ? 8.279 5.460 -14.071 1.00 22.23 21 TYR A CA 14
ATOM 6944 C C . TYR A 1 21 ? 8.354 4.375 -15.141 1.00 13.02 21 TYR A C 14
ATOM 6945 O O . TYR A 1 21 ? 7.330 3.890 -15.622 1.00 72.40 21 TYR A O 14
ATOM 6963 N N . VAL A 1 22 ? 9.574 3.999 -15.509 1.00 24.44 22 VAL A N 14
ATOM 6964 C CA . VAL A 1 22 ? 9.785 2.970 -16.520 1.00 40.13 22 VAL A CA 14
ATOM 6965 C C . VAL A 1 22 ? 11.116 2.256 -16.310 1.00 14.42 22 VAL A C 14
ATOM 6966 O O . VAL A 1 22 ? 12.162 2.894 -16.186 1.00 71.22 22 VAL A O 14
ATOM 6979 N N . CYS A 1 23 ? 11.069 0.929 -16.270 1.00 70.03 23 CYS A N 14
ATOM 6980 C CA . CYS A 1 23 ? 12.270 0.127 -16.075 1.00 24.42 23 CYS A CA 14
ATOM 6981 C C . CYS A 1 23 ? 12.925 -0.208 -17.412 1.00 75.12 23 CYS A C 14
ATOM 6982 O O . CYS A 1 23 ? 13.112 -1.378 -17.749 1.00 13.22 23 CYS A O 14
ATOM 6989 N N . HIS A 1 24 ? 13.270 0.827 -18.171 1.00 44.10 24 HIS A N 14
ATOM 6990 C CA . HIS A 1 24 ? 13.905 0.643 -19.472 1.00 13.54 24 HIS A CA 14
ATOM 6991 C C . HIS A 1 24 ? 15.112 -0.282 -19.361 1.00 65.22 24 HIS A C 14
ATOM 6992 O O . HIS A 1 24 ? 15.805 -0.296 -18.344 1.00 11.24 24 HIS A O 14
ATOM 7006 N N . TRP A 1 25 ? 15.358 -1.054 -20.414 1.00 1.13 25 TRP A N 14
ATOM 7007 C CA . TRP A 1 25 ? 16.482 -1.983 -20.434 1.00 70.31 25 TRP A CA 14
ATOM 7008 C C . TRP A 1 25 ? 17.778 -1.278 -20.051 1.00 65.14 25 TRP A C 14
ATOM 7009 O O . TRP A 1 25 ? 18.707 -1.901 -19.537 1.00 4.04 25 TRP A O 14
ATOM 7030 N N . LYS A 1 26 ? 17.836 0.025 -20.306 1.00 34.24 26 LYS A N 14
ATOM 7031 C CA . LYS A 1 26 ? 19.018 0.816 -19.986 1.00 60.04 26 LYS A CA 14
ATOM 7032 C C . LYS A 1 26 ? 19.493 0.534 -18.565 1.00 5.44 26 LYS A C 14
ATOM 7033 O O . LYS A 1 26 ? 20.669 0.246 -18.339 1.00 31.34 26 LYS A O 14
ATOM 7052 N N . TYR A 1 27 ? 18.573 0.619 -17.610 1.00 63.05 27 TYR A N 14
ATOM 7053 C CA . TYR A 1 27 ? 18.899 0.374 -16.211 1.00 1.15 27 TYR A CA 14
ATOM 7054 C C . TYR A 1 27 ? 17.792 -0.420 -15.524 1.00 52.03 27 TYR A C 14
ATOM 7055 O O . TYR A 1 27 ? 16.625 -0.371 -15.913 1.00 52.03 27 TYR A O 14
ATOM 7073 N N . PRO A 1 28 ? 18.165 -1.170 -14.477 1.00 2.02 28 PRO A N 14
ATOM 7074 C CA . PRO A 1 28 ? 17.220 -1.989 -13.712 1.00 53.42 28 PRO A CA 14
ATOM 7075 C C . PRO A 1 28 ? 16.255 -1.143 -12.888 1.00 3.33 28 PRO A C 14
ATOM 7076 O O . PRO A 1 28 ? 15.065 -1.446 -12.804 1.00 23.15 28 PRO A O 14
ATOM 7087 N N . TRP A 1 29 ? 16.776 -0.082 -12.282 1.00 41.31 29 TRP A N 14
ATOM 7088 C CA . TRP A 1 29 ? 15.960 0.808 -11.464 1.00 51.43 29 TRP A CA 14
ATOM 7089 C C . TRP A 1 29 ? 14.944 1.555 -12.321 1.00 15.42 29 TRP A C 14
ATOM 7090 O O . TRP A 1 29 ? 15.236 1.945 -13.452 1.00 25.33 29 TRP A O 14
ATOM 7111 N N . CYS A 1 30 ? 13.748 1.753 -11.776 1.00 31.15 30 CYS A N 14
ATOM 7112 C CA . CYS A 1 30 ? 12.687 2.453 -12.490 1.00 4.43 30 CYS A CA 14
ATOM 7113 C C . CYS A 1 30 ? 13.016 3.937 -12.632 1.00 75.23 30 CYS A C 14
ATOM 7114 O O . CYS A 1 30 ? 13.036 4.676 -11.648 1.00 60.10 30 CYS A O 14
ATOM 7121 N N . ARG A 1 31 ? 13.271 4.365 -13.864 1.00 63.23 31 ARG A N 14
ATOM 7122 C CA . ARG A 1 31 ? 13.599 5.759 -14.136 1.00 42.11 31 ARG A CA 14
ATOM 7123 C C . ARG A 1 31 ? 12.376 6.516 -14.646 1.00 63.22 31 ARG A C 14
ATOM 7124 O O . ARG A 1 31 ? 11.513 5.944 -15.312 1.00 31.30 31 ARG A O 14
ATOM 7145 N N . TYR A 1 32 ? 12.310 7.804 -14.329 1.00 35.10 32 TYR A N 14
ATOM 7146 C CA . TYR A 1 32 ? 11.191 8.638 -14.752 1.00 43.34 32 TYR A CA 14
ATOM 7147 C C . TYR A 1 32 ? 11.251 8.909 -16.253 1.00 33.43 32 TYR A C 14
ATOM 7148 O O . TYR A 1 32 ? 12.252 9.408 -16.766 1.00 23.12 32 TYR A O 14
ATOM 7166 N N . ASP A 1 33 ? 10.170 8.575 -16.950 1.00 44.42 33 ASP A N 14
ATOM 7167 C CA . ASP A 1 33 ? 10.097 8.783 -18.392 1.00 11.02 33 ASP A CA 14
ATOM 7168 C C . ASP A 1 33 ? 9.891 10.259 -18.719 1.00 33.25 33 ASP A C 14
ATOM 7169 O O . ASP A 1 33 ? 10.639 10.842 -19.504 1.00 3.45 33 ASP A O 14
ATOM 7178 N N . LEU A 1 34 ? 8.871 10.857 -18.113 1.00 32.45 34 LEU A N 14
ATOM 7179 C CA . LEU A 1 34 ? 8.565 12.265 -18.339 1.00 72.24 34 LEU A CA 14
ATOM 7180 C C . LEU A 1 34 ? 9.050 13.122 -17.175 1.00 3.01 34 LEU A C 14
ATOM 7181 O O . LEU A 1 34 ? 8.252 13.743 -16.473 1.00 43.01 34 LEU A O 14
ATOM 7197 N N . GLY A 1 1 ? 0.216 3.539 -4.337 1.00 23.03 1 GLY A N 15
ATOM 7198 C CA . GLY A 1 1 ? -0.644 2.376 -4.449 1.00 61.52 1 GLY A CA 15
ATOM 7199 C C . GLY A 1 1 ? 0.121 1.074 -4.312 1.00 73.14 1 GLY A C 15
ATOM 7200 O O . GLY A 1 1 ? 1.115 1.003 -3.590 1.00 43.22 1 GLY A O 15
ATOM 7204 N N . ASP A 1 2 ? -0.345 0.041 -5.006 1.00 23.33 2 ASP A N 15
ATOM 7205 C CA . ASP A 1 2 ? 0.302 -1.266 -4.958 1.00 12.41 2 ASP A CA 15
ATOM 7206 C C . ASP A 1 2 ? 1.302 -1.419 -6.100 1.00 32.14 2 ASP A C 15
ATOM 7207 O O . ASP A 1 2 ? 1.045 -2.129 -7.073 1.00 25.04 2 ASP A O 15
ATOM 7216 N N . CYS A 1 3 ? 2.442 -0.748 -5.975 1.00 20.22 3 CYS A N 15
ATOM 7217 C CA . CYS A 1 3 ? 3.481 -0.808 -6.996 1.00 12.10 3 CYS A CA 15
ATOM 7218 C C . CYS A 1 3 ? 4.868 -0.835 -6.360 1.00 73.21 3 CYS A C 15
ATOM 7219 O O . CYS A 1 3 ? 5.004 -0.778 -5.137 1.00 55.32 3 CYS A O 15
ATOM 7226 N N . LEU A 1 4 ? 5.895 -0.923 -7.198 1.00 53.11 4 LEU A N 15
ATOM 7227 C CA . LEU A 1 4 ? 7.272 -0.957 -6.719 1.00 62.41 4 LEU A CA 15
ATOM 7228 C C . LEU A 1 4 ? 7.777 0.449 -6.410 1.00 73.43 4 LEU A C 15
ATOM 7229 O O . LEU A 1 4 ? 8.242 0.723 -5.305 1.00 51.40 4 LEU A O 15
ATOM 7245 N N . GLY A 1 5 ? 7.679 1.337 -7.395 1.00 62.41 5 GLY A N 15
ATOM 7246 C CA . GLY A 1 5 ? 8.128 2.704 -7.208 1.00 54.11 5 GLY A CA 15
ATOM 7247 C C . GLY A 1 5 ? 9.457 2.976 -7.883 1.00 62.24 5 GLY A C 15
ATOM 7248 O O . GLY A 1 5 ? 10.281 2.073 -8.032 1.00 2.43 5 GLY A O 15
ATOM 7252 N N . TRP A 1 6 ? 9.666 4.221 -8.295 1.00 0.01 6 TRP A N 15
ATOM 7253 C CA . TRP A 1 6 ? 10.905 4.608 -8.960 1.00 51.22 6 TRP A CA 15
ATOM 7254 C C . TRP A 1 6 ? 12.119 4.165 -8.151 1.00 52.30 6 TRP A C 15
ATOM 7255 O O . TRP A 1 6 ? 13.157 3.815 -8.712 1.00 41.14 6 TRP A O 15
ATOM 7276 N N . PHE A 1 7 ? 11.982 4.183 -6.829 1.00 71.43 7 PHE A N 15
ATOM 7277 C CA . PHE A 1 7 ? 13.069 3.783 -5.943 1.00 13.12 7 PHE A CA 15
ATOM 7278 C C . PHE A 1 7 ? 13.414 2.309 -6.136 1.00 10.34 7 PHE A C 15
ATOM 7279 O O . PHE A 1 7 ? 14.586 1.936 -6.183 1.00 41.43 7 PHE A O 15
ATOM 7296 N N . SER A 1 8 ? 12.384 1.476 -6.245 1.00 63.03 8 SER A N 15
ATOM 7297 C CA . SER A 1 8 ? 12.577 0.042 -6.428 1.00 44.25 8 SER A CA 15
ATOM 7298 C C . SER A 1 8 ? 13.054 -0.265 -7.845 1.00 21.22 8 SER A C 15
ATOM 7299 O O . SER A 1 8 ? 12.979 0.581 -8.735 1.00 11.14 8 SER A O 15
ATOM 7307 N N . GLY A 1 9 ? 13.546 -1.484 -8.046 1.00 34.33 9 GLY A N 15
ATOM 7308 C CA . GLY A 1 9 ? 14.028 -1.883 -9.355 1.00 31.20 9 GLY A CA 15
ATOM 7309 C C . GLY A 1 9 ? 13.250 -3.051 -9.928 1.00 52.14 9 GLY A C 15
ATOM 7310 O O . GLY A 1 9 ? 12.927 -4.002 -9.216 1.00 4.24 9 GLY A O 15
ATOM 7314 N N . CYS A 1 10 ? 12.945 -2.980 -11.220 1.00 4.21 10 CYS A N 15
ATOM 7315 C CA . CYS A 1 10 ? 12.198 -4.038 -11.889 1.00 42.43 10 CYS A CA 15
ATOM 7316 C C . CYS A 1 10 ? 12.718 -4.257 -13.307 1.00 53.13 10 CYS A C 15
ATOM 7317 O O . CYS A 1 10 ? 13.513 -3.467 -13.817 1.00 75.14 10 CYS A O 15
ATOM 7324 N N . ASP A 1 11 ? 12.263 -5.334 -13.938 1.00 12.11 11 ASP A N 15
ATOM 7325 C CA . ASP A 1 11 ? 12.680 -5.657 -15.297 1.00 72.14 11 ASP A CA 15
ATOM 7326 C C . ASP A 1 11 ? 11.804 -4.940 -16.320 1.00 12.44 11 ASP A C 15
ATOM 7327 O O . ASP A 1 11 ? 10.695 -4.496 -16.021 1.00 33.31 11 ASP A O 15
ATOM 7336 N N . PRO A 1 12 ? 12.312 -4.821 -17.555 1.00 51.23 12 PRO A N 15
ATOM 7337 C CA . PRO A 1 12 ? 11.592 -4.157 -18.647 1.00 25.24 12 PRO A CA 15
ATOM 7338 C C . PRO A 1 12 ? 10.383 -4.959 -19.115 1.00 51.32 12 PRO A C 15
ATOM 7339 O O . PRO A 1 12 ? 9.382 -4.392 -19.551 1.00 11.31 12 PRO A O 15
ATOM 7350 N N . ASN A 1 13 ? 10.483 -6.281 -19.022 1.00 53.21 13 ASN A N 15
ATOM 7351 C CA . ASN A 1 13 ? 9.396 -7.160 -19.437 1.00 32.41 13 ASN A CA 15
ATOM 7352 C C . ASN A 1 13 ? 8.442 -7.431 -18.277 1.00 41.12 13 ASN A C 15
ATOM 7353 O O . ASN A 1 13 ? 7.261 -7.708 -18.483 1.00 43.52 13 ASN A O 15
ATOM 7364 N N . ASN A 1 14 ? 8.964 -7.348 -17.058 1.00 32.34 14 ASN A N 15
ATOM 7365 C CA . ASN A 1 14 ? 8.159 -7.584 -15.864 1.00 60.14 14 ASN A CA 15
ATOM 7366 C C . ASN A 1 14 ? 7.918 -6.283 -15.105 1.00 51.00 14 ASN A C 15
ATOM 7367 O O . ASN A 1 14 ? 8.029 -6.237 -13.881 1.00 21.43 14 ASN A O 15
ATOM 7378 N N . ASN A 1 15 ? 7.587 -5.227 -15.841 1.00 73.13 15 ASN A N 15
ATOM 7379 C CA . ASN A 1 15 ? 7.330 -3.925 -15.238 1.00 14.35 15 ASN A CA 15
ATOM 7380 C C . ASN A 1 15 ? 6.289 -4.036 -14.127 1.00 50.43 15 ASN A C 15
ATOM 7381 O O . ASN A 1 15 ? 5.152 -4.444 -14.365 1.00 51.41 15 ASN A O 15
ATOM 7392 N N . LYS A 1 16 ? 6.686 -3.669 -12.913 1.00 72.04 16 LYS A N 15
ATOM 7393 C CA . LYS A 1 16 ? 5.789 -3.725 -11.765 1.00 54.24 16 LYS A CA 15
ATOM 7394 C C . LYS A 1 16 ? 5.818 -2.413 -10.988 1.00 0.13 16 LYS A C 15
ATOM 7395 O O . LYS A 1 16 ? 5.703 -2.403 -9.762 1.00 35.33 16 LYS A O 15
ATOM 7414 N N . CYS A 1 17 ? 5.972 -1.307 -11.708 1.00 11.22 17 CYS A N 15
ATOM 7415 C CA . CYS A 1 17 ? 6.015 0.011 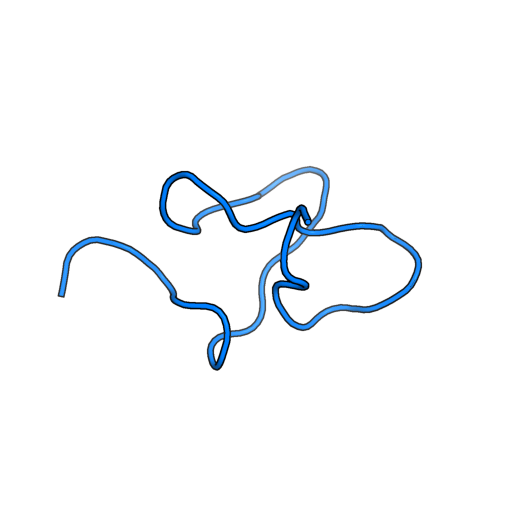-11.086 1.00 44.21 17 CYS A CA 15
ATOM 7416 C C . CYS A 1 17 ? 4.702 0.758 -11.301 1.00 71.32 17 CYS A C 15
ATOM 7417 O O . CYS A 1 17 ? 3.807 0.275 -11.997 1.00 4.25 17 CYS A O 15
ATOM 7424 N N . CYS A 1 18 ? 4.593 1.938 -10.700 1.00 62.30 18 CYS A N 15
ATOM 7425 C CA . CYS A 1 18 ? 3.390 2.752 -10.825 1.00 24.05 18 CYS A CA 15
ATOM 7426 C C . CYS A 1 18 ? 3.441 3.608 -12.087 1.00 61.40 18 CYS A C 15
ATOM 7427 O O . CYS A 1 18 ? 4.503 3.795 -12.679 1.00 64.21 18 CYS A O 15
ATOM 7434 N N . GLU A 1 19 ? 2.285 4.124 -12.492 1.00 50.11 19 GLU A N 15
ATOM 7435 C CA . GLU A 1 19 ? 2.198 4.959 -13.684 1.00 41.22 19 GLU A CA 15
ATOM 7436 C C . GLU A 1 19 ? 3.221 6.090 -13.632 1.00 43.10 19 GLU A C 15
ATOM 7437 O O . GLU A 1 19 ? 3.370 6.761 -12.612 1.00 31.15 19 GLU A O 15
ATOM 7449 N N . GLY A 1 20 ? 3.926 6.295 -14.741 1.00 54.01 20 GLY A N 15
ATOM 7450 C CA . GLY A 1 20 ? 4.926 7.344 -14.801 1.00 44.32 20 GLY A CA 15
ATOM 7451 C C . GLY A 1 20 ? 6.340 6.797 -14.822 1.00 72.11 20 GLY A C 15
ATOM 7452 O O . GLY A 1 20 ? 7.229 7.378 -15.445 1.00 73.45 20 GLY A O 15
ATOM 7456 N N . TYR A 1 21 ? 6.549 5.678 -14.138 1.00 70.42 21 TYR A N 15
ATOM 7457 C CA . TYR A 1 21 ? 7.866 5.054 -14.077 1.00 74.12 21 TYR A CA 15
ATOM 7458 C C . TYR A 1 21 ? 8.019 3.998 -15.168 1.00 5.40 21 TYR A C 15
ATOM 7459 O O . TYR A 1 21 ? 7.033 3.460 -15.671 1.00 42.11 21 TYR A O 15
ATOM 7477 N N . VAL A 1 22 ? 9.265 3.707 -15.529 1.00 22.35 22 VAL A N 15
ATOM 7478 C CA . VAL A 1 22 ? 9.551 2.715 -16.558 1.00 73.41 22 VAL A CA 15
ATOM 7479 C C . VAL A 1 22 ? 10.917 2.074 -16.340 1.00 33.30 22 VAL A C 15
ATOM 7480 O O . VAL A 1 22 ? 11.926 2.767 -16.207 1.00 32.24 22 VAL A O 15
ATOM 7493 N N . CYS A 1 23 ? 10.942 0.746 -16.305 1.00 62.41 23 CYS A N 15
ATOM 7494 C CA . CYS A 1 23 ? 12.184 0.009 -16.103 1.00 41.23 23 CYS A CA 15
ATOM 7495 C C . CYS A 1 23 ? 12.866 -0.284 -17.437 1.00 14.22 23 CYS A C 15
ATOM 7496 O O . CYS A 1 23 ? 13.099 -1.441 -17.786 1.00 74.43 23 CYS A O 15
ATOM 7503 N N . HIS A 1 24 ? 13.183 0.773 -18.178 1.00 1.33 24 HIS A N 15
ATOM 7504 C CA . HIS A 1 24 ? 13.839 0.630 -19.473 1.00 11.14 24 HIS A CA 15
ATOM 7505 C C . HIS A 1 24 ? 15.077 -0.254 -19.360 1.00 21.22 24 HIS A C 15
ATOM 7506 O O . HIS A 1 24 ? 15.763 -0.250 -18.338 1.00 22.12 24 HIS A O 15
ATOM 7520 N N . TRP A 1 25 ? 15.356 -1.011 -20.415 1.00 55.21 25 TRP A N 15
ATOM 7521 C CA . TRP A 1 25 ? 16.511 -1.901 -20.434 1.00 12.04 25 TRP A CA 15
ATOM 7522 C C . TRP A 1 25 ? 17.780 -1.154 -20.041 1.00 2.45 25 TRP A C 15
ATOM 7523 O O . TRP A 1 25 ? 18.727 -1.746 -19.523 1.00 31.53 25 TRP A O 15
ATOM 7544 N N . LYS A 1 26 ? 17.794 0.152 -20.289 1.00 63.42 26 LYS A N 15
ATOM 7545 C CA . LYS A 1 26 ? 18.947 0.981 -19.960 1.00 2.30 26 LYS A CA 15
ATOM 7546 C C . LYS A 1 26 ? 19.428 0.705 -18.539 1.00 43.11 26 LYS A C 15
ATOM 7547 O O . LYS A 1 26 ? 20.613 0.459 -18.311 1.00 41.35 26 LYS A O 15
ATOM 7566 N N . TYR A 1 27 ? 18.502 0.746 -17.588 1.00 24.34 27 TYR A N 15
ATOM 7567 C CA . TYR A 1 27 ? 18.833 0.501 -16.189 1.00 32.33 27 TYR A CA 15
ATOM 7568 C C . TYR A 1 27 ? 17.754 -0.341 -15.513 1.00 51.45 27 TYR A C 15
ATOM 7569 O O . TYR A 1 27 ? 16.587 -0.330 -15.905 1.00 34.03 27 TYR A O 15
ATOM 7587 N N . PRO A 1 28 ? 18.152 -1.088 -14.473 1.00 44.42 28 PRO A N 15
ATOM 7588 C CA . PRO A 1 28 ? 17.236 -1.948 -13.719 1.00 71.35 28 PRO A CA 15
ATOM 7589 C C . PRO A 1 28 ? 16.240 -1.147 -12.888 1.00 53.03 28 PRO A C 15
ATOM 7590 O O . PRO A 1 28 ? 15.064 -1.501 -12.801 1.00 52.53 28 PRO A O 15
ATOM 7601 N N . TRP A 1 29 ? 16.717 -0.067 -12.280 1.00 65.42 29 TRP A N 15
ATOM 7602 C CA . TRP A 1 29 ? 15.867 0.784 -11.456 1.00 5.40 29 TRP A CA 15
ATOM 7603 C C . TRP A 1 29 ? 14.833 1.510 -12.309 1.00 72.33 29 TRP A C 15
ATOM 7604 O O . TRP A 1 29 ? 15.122 1.930 -13.430 1.00 61.41 29 TRP A O 15
ATOM 7625 N N . CYS A 1 30 ? 13.626 1.654 -11.773 1.00 12.24 30 CYS A N 15
ATOM 7626 C CA . CYS A 1 30 ? 12.547 2.329 -12.485 1.00 25.22 30 CYS A CA 15
ATOM 7627 C C . CYS A 1 30 ? 12.879 3.802 -12.704 1.00 53.21 30 CYS A C 15
ATOM 7628 O O . CYS A 1 30 ? 13.052 4.559 -11.749 1.00 24.24 30 CYS A O 15
ATOM 7635 N N . ARG A 1 31 ? 12.964 4.202 -13.969 1.00 21.13 31 ARG A N 15
ATOM 7636 C CA . ARG A 1 31 ? 13.275 5.584 -14.314 1.00 22.31 31 ARG A CA 15
ATOM 7637 C C . ARG A 1 31 ? 12.005 6.360 -14.648 1.00 74.11 31 ARG A C 15
ATOM 7638 O O . ARG A 1 31 ? 11.014 5.784 -15.098 1.00 53.22 31 ARG A O 15
ATOM 7659 N N . TYR A 1 32 ? 12.041 7.669 -14.424 1.00 61.32 32 TYR A N 15
ATOM 7660 C CA . TYR A 1 32 ? 10.892 8.523 -14.699 1.00 1.44 32 TYR A CA 15
ATOM 7661 C C . TYR A 1 32 ? 10.707 8.722 -16.200 1.00 31.21 32 TYR A C 15
ATOM 7662 O O . TYR A 1 32 ? 11.674 8.715 -16.962 1.00 55.13 32 TYR A O 15
ATOM 7680 N N . ASP A 1 33 ? 9.458 8.899 -16.617 1.00 21.13 33 ASP A N 15
ATOM 7681 C CA . ASP A 1 33 ? 9.144 9.101 -18.026 1.00 50.33 33 ASP A CA 15
ATOM 7682 C C . ASP A 1 33 ? 8.473 10.454 -18.245 1.00 22.12 33 ASP A C 15
ATOM 7683 O O . ASP A 1 33 ? 7.246 10.550 -18.293 1.00 21.21 33 ASP A O 15
ATOM 7692 N N . LEU A 1 34 ? 9.285 11.497 -18.375 1.00 63.04 34 LEU A N 15
ATOM 7693 C CA . LEU A 1 34 ? 8.771 12.845 -18.588 1.00 12.42 34 LEU A CA 15
ATOM 7694 C C . LEU A 1 34 ? 8.773 13.202 -20.071 1.00 32.31 34 LEU A C 15
ATOM 7695 O O . LEU A 1 34 ? 8.052 14.100 -20.505 1.00 1.21 34 LEU A O 15
ATOM 7711 N N . GLY A 1 1 ? -0.640 2.721 -2.812 1.00 14.34 1 GLY A N 16
ATOM 7712 C CA . GLY A 1 1 ? 0.119 2.508 -4.029 1.00 63.35 1 GLY A CA 16
ATOM 7713 C C . GLY A 1 1 ? 0.695 1.108 -4.116 1.00 2.24 1 GLY A C 16
ATOM 7714 O O . GLY A 1 1 ? 1.780 0.843 -3.597 1.00 40.13 1 GLY A O 16
ATOM 7718 N N . ASP A 1 2 ? -0.032 0.210 -4.770 1.00 55.13 2 ASP A N 16
ATOM 7719 C CA . ASP A 1 2 ? 0.412 -1.170 -4.922 1.00 21.50 2 ASP A CA 16
ATOM 7720 C C . ASP A 1 2 ? 1.385 -1.303 -6.090 1.00 13.13 2 ASP A C 16
ATOM 7721 O O . ASP A 1 2 ? 1.135 -2.048 -7.038 1.00 24.22 2 ASP A O 16
ATOM 7730 N N . CYS A 1 3 ? 2.493 -0.574 -6.015 1.00 64.32 3 CYS A N 16
ATOM 7731 C CA . CYS A 1 3 ? 3.504 -0.608 -7.066 1.00 35.41 3 CYS A CA 16
ATOM 7732 C C . CYS A 1 3 ? 4.907 -0.651 -6.470 1.00 25.35 3 CYS A C 16
ATOM 7733 O O . CYS A 1 3 ? 5.087 -0.482 -5.263 1.00 10.43 3 CYS A O 16
ATOM 7740 N N . LEU A 1 4 ? 5.900 -0.879 -7.323 1.00 12.12 4 LEU A N 16
ATOM 7741 C CA . LEU A 1 4 ? 7.289 -0.944 -6.881 1.00 53.14 4 LEU A CA 16
ATOM 7742 C C . LEU A 1 4 ? 7.821 0.447 -6.550 1.00 75.14 4 LEU A C 16
ATOM 7743 O O . LEU A 1 4 ? 8.308 0.690 -5.447 1.00 61.13 4 LEU A O 16
ATOM 7759 N N . GLY A 1 5 ? 7.721 1.358 -7.514 1.00 20.12 5 GLY A N 16
ATOM 7760 C CA . GLY A 1 5 ? 8.194 2.714 -7.304 1.00 62.34 5 GLY A CA 16
ATOM 7761 C C . GLY A 1 5 ? 9.528 2.973 -7.976 1.00 70.35 5 GLY A C 16
ATOM 7762 O O . GLY A 1 5 ? 10.343 2.062 -8.124 1.00 50.03 5 GLY A O 16
ATOM 7766 N N . TRP A 1 6 ? 9.751 4.216 -8.386 1.00 15.32 6 TRP A N 16
ATOM 7767 C CA . TRP A 1 6 ? 10.995 4.592 -9.048 1.00 32.41 6 TRP A CA 16
ATOM 7768 C C . TRP A 1 6 ? 12.202 4.136 -8.236 1.00 3.41 6 TRP A C 16
ATOM 7769 O O . TRP A 1 6 ? 13.244 3.791 -8.795 1.00 33.15 6 TRP A O 16
ATOM 7790 N N . PHE A 1 7 ? 12.056 4.138 -6.915 1.00 65.01 7 PHE A N 16
ATOM 7791 C CA . PHE A 1 7 ? 13.136 3.725 -6.026 1.00 45.52 7 PHE A CA 16
ATOM 7792 C C . PHE A 1 7 ? 13.376 2.222 -6.123 1.00 34.55 7 PHE A C 16
ATOM 7793 O O . PHE A 1 7 ? 14.518 1.762 -6.120 1.00 13.34 7 PHE A O 16
ATOM 7810 N N . SER A 1 8 ? 12.290 1.460 -6.207 1.00 74.12 8 SER A N 16
ATOM 7811 C CA . SER A 1 8 ? 12.380 0.007 -6.300 1.00 11.41 8 SER A CA 16
ATOM 7812 C C . SER A 1 8 ? 12.845 -0.420 -7.688 1.00 62.44 8 SER A C 16
ATOM 7813 O O . SER A 1 8 ? 12.530 0.225 -8.687 1.00 61.03 8 SER A O 16
ATOM 7821 N N . GLY A 1 9 ? 13.598 -1.515 -7.742 1.00 62.14 9 GLY A N 16
ATOM 7822 C CA . GLY A 1 9 ? 14.096 -2.011 -9.012 1.00 74.41 9 GLY A CA 16
ATOM 7823 C C . GLY A 1 9 ? 13.089 -2.893 -9.724 1.00 50.15 9 GLY A C 16
ATOM 7824 O O . GLY A 1 9 ? 12.430 -3.725 -9.100 1.00 54.14 9 GLY A O 16
ATOM 7828 N N . CYS A 1 10 ? 12.968 -2.710 -11.035 1.00 61.31 10 CYS A N 16
ATOM 7829 C CA . CYS A 1 10 ? 12.033 -3.494 -11.834 1.00 2.42 10 CYS A CA 16
ATOM 7830 C C . CYS A 1 10 ? 12.650 -3.873 -13.177 1.00 22.12 10 CYS A C 16
ATOM 7831 O O . CYS A 1 10 ? 13.710 -3.370 -13.549 1.00 42.41 10 CYS A O 16
ATOM 7838 N N . ASP A 1 11 ? 11.979 -4.763 -13.899 1.00 63.42 11 ASP A N 16
ATOM 7839 C CA . ASP A 1 11 ? 12.460 -5.210 -15.202 1.00 1.15 11 ASP A CA 16
ATOM 7840 C C . ASP A 1 11 ? 11.569 -4.681 -16.321 1.00 14.44 11 ASP A C 16
ATOM 7841 O O . ASP A 1 11 ? 10.417 -4.303 -16.104 1.00 50.21 11 ASP A O 16
ATOM 7850 N N . PRO A 1 12 ? 12.112 -4.651 -17.547 1.00 1.25 12 PRO A N 16
ATOM 7851 C CA . PRO A 1 12 ? 11.384 -4.169 -18.724 1.00 35.02 12 PRO A CA 16
ATOM 7852 C C . PRO A 1 12 ? 10.261 -5.114 -19.138 1.00 31.33 12 PRO A C 16
ATOM 7853 O O . PRO A 1 12 ? 9.241 -4.684 -19.675 1.00 21.13 12 PRO A O 16
ATOM 7864 N N . ASN A 1 13 ? 10.456 -6.404 -18.884 1.00 32.33 13 ASN A N 16
ATOM 7865 C CA . ASN A 1 13 ? 9.459 -7.411 -19.230 1.00 51.34 13 ASN A CA 16
ATOM 7866 C C . ASN A 1 13 ? 8.475 -7.620 -18.083 1.00 43.00 13 ASN A C 16
ATOM 7867 O O . ASN A 1 13 ? 7.330 -8.014 -18.298 1.00 51.21 13 ASN A O 16
ATOM 7878 N N . ASN A 1 14 ? 8.932 -7.353 -16.864 1.00 14.24 14 ASN A N 16
ATOM 7879 C CA . ASN A 1 14 ? 8.092 -7.512 -15.682 1.00 1.43 14 ASN A CA 16
ATOM 7880 C C . ASN A 1 14 ? 7.709 -6.154 -15.100 1.00 71.12 14 ASN A C 16
ATOM 7881 O O . ASN A 1 14 ? 7.843 -5.922 -13.900 1.00 10.33 14 ASN A O 16
ATOM 7892 N N . ASN A 1 15 ? 7.231 -5.261 -15.961 1.00 73.51 15 ASN A N 16
ATOM 7893 C CA . ASN A 1 15 ? 6.828 -3.927 -15.533 1.00 53.22 15 ASN A CA 16
ATOM 7894 C C . ASN A 1 15 ? 5.867 -4.002 -14.350 1.00 41.32 15 ASN A C 16
ATOM 7895 O O . ASN A 1 15 ? 4.688 -4.318 -14.512 1.00 24.30 15 ASN A O 16
ATOM 7906 N N . LYS A 1 16 ? 6.379 -3.708 -13.160 1.00 2.51 16 LYS A N 16
ATOM 7907 C CA . LYS A 1 16 ? 5.568 -3.739 -11.949 1.00 22.14 16 LYS A CA 16
ATOM 7908 C C . LYS A 1 16 ? 5.697 -2.432 -11.173 1.00 44.11 16 LYS A C 16
ATOM 7909 O O . LYS A 1 16 ? 5.652 -2.421 -9.943 1.00 23.14 16 LYS A O 16
ATOM 7928 N N . CYS A 1 17 ? 5.857 -1.331 -11.900 1.00 71.22 17 CYS A N 16
ATOM 7929 C CA . CYS A 1 17 ? 5.992 -0.018 -11.281 1.00 75.13 17 CYS A CA 16
ATOM 7930 C C . CYS A 1 17 ? 4.705 0.789 -11.432 1.00 31.43 17 CYS A C 16
ATOM 7931 O O . CYS A 1 17 ? 3.753 0.346 -12.075 1.00 32.43 17 CYS A O 16
ATOM 7938 N N . CYS A 1 18 ? 4.684 1.975 -10.834 1.00 42.44 18 CYS A N 16
ATOM 7939 C CA . CYS A 1 18 ? 3.516 2.845 -10.901 1.00 11.03 18 CYS A CA 16
ATOM 7940 C C . CYS A 1 18 ? 3.534 3.684 -12.175 1.00 41.21 18 CYS A C 16
ATOM 7941 O O . CYS A 1 18 ? 4.589 3.907 -12.768 1.00 2.24 18 CYS A O 16
ATOM 7948 N N . GLU A 1 19 ? 2.359 4.146 -12.590 1.00 14.23 19 GLU A N 16
ATOM 7949 C CA . GLU A 1 19 ? 2.240 4.960 -13.794 1.00 0.12 19 GLU A CA 16
ATOM 7950 C C . GLU A 1 19 ? 3.222 6.128 -13.760 1.00 72.20 19 GLU A C 16
ATOM 7951 O O . GLU A 1 19 ? 3.339 6.826 -12.754 1.00 31.33 19 GLU A O 16
ATOM 7963 N N . GLY A 1 20 ? 3.926 6.333 -14.869 1.00 4.42 20 GLY A N 16
ATOM 7964 C CA . GLY A 1 20 ? 4.889 7.416 -14.946 1.00 5.34 20 GLY A CA 16
ATOM 7965 C C . GLY A 1 20 ? 6.319 6.917 -15.023 1.00 75.22 20 GLY A C 16
ATOM 7966 O O . GLY A 1 20 ? 7.175 7.556 -15.635 1.00 13.42 20 GLY A O 16
ATOM 7970 N N . TYR A 1 21 ? 6.578 5.772 -14.401 1.00 51.31 21 TYR A N 16
ATOM 7971 C CA . TYR A 1 21 ? 7.914 5.189 -14.399 1.00 5.52 21 TYR A CA 16
ATOM 7972 C C . TYR A 1 21 ? 8.085 4.212 -15.558 1.00 53.41 21 TYR A C 16
ATOM 7973 O O . TYR A 1 21 ? 7.109 3.794 -16.181 1.00 70.03 21 TYR A O 16
ATOM 7991 N N . VAL A 1 22 ? 9.332 3.852 -15.841 1.00 45.14 22 VAL A N 16
ATOM 7992 C CA . VAL A 1 22 ? 9.633 2.923 -16.924 1.00 72.01 22 VAL A CA 16
ATOM 7993 C C . VAL A 1 22 ? 10.877 2.099 -16.612 1.00 31.01 22 VAL A C 16
ATOM 7994 O O . VAL A 1 22 ? 11.922 2.643 -16.255 1.00 43.32 22 VAL A O 16
ATOM 8007 N N . CYS A 1 23 ? 10.758 0.783 -16.749 1.00 33.42 23 CYS A N 16
ATOM 8008 C CA . CYS A 1 23 ? 11.872 -0.119 -16.482 1.00 1.52 23 CYS A CA 16
ATOM 8009 C C . CYS A 1 23 ? 12.702 -0.346 -17.742 1.00 75.42 23 CYS A C 16
ATOM 8010 O O . CYS A 1 23 ? 12.968 -1.486 -18.126 1.00 1.14 23 CYS A O 16
ATOM 8017 N N . HIS A 1 24 ? 13.107 0.746 -18.383 1.00 30.44 24 HIS A N 16
ATOM 8018 C CA . HIS A 1 24 ? 13.907 0.666 -19.600 1.00 20.54 24 HIS A CA 16
ATOM 8019 C C . HIS A 1 24 ? 15.124 -0.231 -19.392 1.00 0.13 24 HIS A C 16
ATOM 8020 O O . HIS A 1 24 ? 15.771 -0.182 -18.346 1.00 30.24 24 HIS A O 16
ATOM 8034 N N . TRP A 1 25 ? 15.429 -1.048 -20.393 1.00 54.24 25 TRP A N 16
ATOM 8035 C CA . TRP A 1 25 ? 16.568 -1.956 -20.319 1.00 53.14 25 TRP A CA 16
ATOM 8036 C C . TRP A 1 25 ? 17.838 -1.206 -19.933 1.00 14.22 25 TRP A C 16
ATOM 8037 O O . TRP A 1 25 ? 18.757 -1.780 -19.350 1.00 21.43 25 TRP A O 16
ATOM 8058 N N . LYS A 1 26 ? 17.883 0.081 -20.261 1.00 15.03 26 LYS A N 16
ATOM 8059 C CA . LYS A 1 26 ? 19.039 0.911 -19.947 1.00 3.24 26 LYS A CA 16
ATOM 8060 C C . LYS A 1 26 ? 19.485 0.700 -18.503 1.00 73.01 26 LYS A C 16
ATOM 8061 O O . LYS A 1 26 ? 20.664 0.468 -18.235 1.00 34.33 26 LYS A O 16
ATOM 8080 N N . TYR A 1 27 ? 18.535 0.781 -17.578 1.00 72.30 27 TYR A N 16
ATOM 8081 C CA . TYR A 1 27 ? 18.830 0.599 -16.162 1.00 11.23 27 TYR A CA 16
ATOM 8082 C C . TYR A 1 27 ? 17.739 -0.219 -15.478 1.00 72.54 27 TYR A C 16
ATOM 8083 O O . TYR A 1 27 ? 16.585 -0.244 -15.907 1.00 71.10 27 TYR A O 16
ATOM 8101 N N . PRO A 1 28 ? 18.111 -0.906 -14.388 1.00 62.32 28 PRO A N 16
ATOM 8102 C CA . PRO A 1 28 ? 17.180 -1.738 -13.620 1.00 70.34 28 PRO A CA 16
ATOM 8103 C C . PRO A 1 28 ? 16.148 -0.908 -12.865 1.00 3.42 28 PRO A C 16
ATOM 8104 O O . PRO A 1 28 ? 14.950 -1.184 -12.925 1.00 63.32 28 PRO A O 16
ATOM 8115 N N . TRP A 1 29 ? 16.621 0.110 -12.155 1.00 12.32 29 TRP A N 16
ATOM 8116 C CA . TRP A 1 29 ? 15.738 0.982 -11.388 1.00 31.35 29 TRP A CA 16
ATOM 8117 C C . TRP A 1 29 ? 14.697 1.634 -12.291 1.00 3.10 29 TRP A C 16
ATOM 8118 O O . TRP A 1 29 ? 14.971 1.936 -13.453 1.00 61.41 29 TRP A O 16
ATOM 8139 N N . CYS A 1 30 ? 13.503 1.850 -11.750 1.00 52.05 30 CYS A N 16
ATOM 8140 C CA . CYS A 1 30 ? 12.420 2.467 -12.508 1.00 24.22 30 CYS A CA 16
ATOM 8141 C C . CYS A 1 30 ? 12.660 3.964 -12.677 1.00 55.41 30 CYS A C 16
ATOM 8142 O O . CYS A 1 30 ? 12.566 4.731 -11.718 1.00 23.40 30 CYS A O 16
ATOM 8149 N N . ARG A 1 31 ? 12.968 4.374 -13.903 1.00 71.23 31 ARG A N 16
ATOM 8150 C CA . ARG A 1 31 ? 13.221 5.779 -14.198 1.00 63.25 31 ARG A CA 16
ATOM 8151 C C . ARG A 1 31 ? 11.949 6.472 -14.676 1.00 14.22 31 ARG A C 16
ATOM 8152 O O . ARG A 1 31 ? 11.129 5.875 -15.374 1.00 40.45 31 ARG A O 16
ATOM 8173 N N . TYR A 1 32 ? 11.790 7.734 -14.294 1.00 10.45 32 TYR A N 16
ATOM 8174 C CA . TYR A 1 32 ? 10.616 8.508 -14.680 1.00 0.13 32 TYR A CA 16
ATOM 8175 C C . TYR A 1 32 ? 10.451 8.528 -16.196 1.00 62.23 32 TYR A C 16
ATOM 8176 O O . TYR A 1 32 ? 11.359 8.148 -16.936 1.00 4.14 32 TYR A O 16
ATOM 8194 N N . ASP A 1 33 ? 9.286 8.974 -16.652 1.00 71.22 33 ASP A N 16
ATOM 8195 C CA . ASP A 1 33 ? 9.001 9.046 -18.080 1.00 74.45 33 ASP A CA 16
ATOM 8196 C C . ASP A 1 33 ? 9.608 10.304 -18.693 1.00 71.34 33 ASP A C 16
ATOM 8197 O O . ASP A 1 33 ? 10.088 10.285 -19.827 1.00 43.14 33 ASP A O 16
ATOM 8206 N N . LEU A 1 34 ? 9.582 11.396 -17.937 1.00 62.51 34 LEU A N 16
ATOM 8207 C CA . LEU A 1 34 ? 10.129 12.664 -18.406 1.00 4.01 34 LEU A CA 16
ATOM 8208 C C . LEU A 1 34 ? 11.602 12.793 -18.032 1.00 4.23 34 LEU A C 16
ATOM 8209 O O . LEU A 1 34 ? 11.956 12.792 -16.853 1.00 23.02 34 LEU A O 16
ATOM 8225 N N . GLY A 1 1 ? -2.302 2.663 -4.672 1.00 73.42 1 GLY A N 17
ATOM 8226 C CA . GLY A 1 1 ? -1.406 1.944 -5.559 1.00 1.22 1 GLY A CA 17
ATOM 8227 C C . GLY A 1 1 ? -0.194 1.391 -4.835 1.00 12.51 1 GLY A C 17
ATOM 8228 O O . GLY A 1 1 ? 0.566 2.141 -4.221 1.00 33.41 1 GLY A O 17
ATOM 8232 N N . ASP A 1 2 ? -0.014 0.077 -4.905 1.00 42.20 2 ASP A N 17
ATOM 8233 C CA . ASP A 1 2 ? 1.114 -0.576 -4.250 1.00 51.24 2 ASP A CA 17
ATOM 8234 C C . ASP A 1 2 ? 2.203 -0.921 -5.261 1.00 63.00 2 ASP A C 17
ATOM 8235 O O . ASP A 1 2 ? 2.823 -1.982 -5.184 1.00 33.50 2 ASP A O 17
ATOM 8244 N N . CYS A 1 3 ? 2.431 -0.018 -6.209 1.00 63.20 3 CYS A N 17
ATOM 8245 C CA . CYS A 1 3 ? 3.444 -0.227 -7.237 1.00 3.25 3 CYS A CA 17
ATOM 8246 C C . CYS A 1 3 ? 4.824 -0.410 -6.611 1.00 30.52 3 CYS A C 17
ATOM 8247 O O . CYS A 1 3 ? 4.962 -0.460 -5.388 1.00 33.42 3 CYS A O 17
ATOM 8254 N N . LEU A 1 4 ? 5.843 -0.510 -7.457 1.00 73.25 4 LEU A N 17
ATOM 8255 C CA . LEU A 1 4 ? 7.213 -0.688 -6.989 1.00 34.04 4 LEU A CA 17
ATOM 8256 C C . LEU A 1 4 ? 7.835 0.651 -6.605 1.00 61.35 4 LEU A C 17
ATOM 8257 O O . LEU A 1 4 ? 8.313 0.827 -5.486 1.00 25.32 4 LEU A O 17
ATOM 8273 N N . GLY A 1 5 ? 7.823 1.593 -7.543 1.00 42.33 5 GLY A N 17
ATOM 8274 C CA . GLY A 1 5 ? 8.387 2.905 -7.284 1.00 24.01 5 GLY A CA 17
ATOM 8275 C C . GLY A 1 5 ? 9.736 3.098 -7.949 1.00 30.24 5 GLY A C 17
ATOM 8276 O O . GLY A 1 5 ? 10.484 2.139 -8.138 1.00 44.14 5 GLY A O 17
ATOM 8280 N N . TRP A 1 6 ? 10.046 4.339 -8.305 1.00 11.15 6 TRP A N 17
ATOM 8281 C CA . TRP A 1 6 ? 11.313 4.654 -8.954 1.00 24.10 6 TRP A CA 17
ATOM 8282 C C . TRP A 1 6 ? 12.486 4.086 -8.163 1.00 4.04 6 TRP A C 17
ATOM 8283 O O . TRP A 1 6 ? 13.500 3.687 -8.737 1.00 33.44 6 TRP A O 17
ATOM 8304 N N . PHE A 1 7 ? 12.343 4.053 -6.842 1.00 33.41 7 PHE A N 17
ATOM 8305 C CA . PHE A 1 7 ? 13.392 3.534 -5.972 1.00 34.33 7 PHE A CA 17
ATOM 8306 C C . PHE A 1 7 ? 13.498 2.016 -6.093 1.00 42.45 7 PHE A C 17
ATOM 8307 O O . PHE A 1 7 ? 14.593 1.456 -6.059 1.00 65.42 7 PHE A O 17
ATOM 8324 N N . SER A 1 8 ? 12.352 1.358 -6.235 1.00 42.12 8 SER A N 17
ATOM 8325 C CA . SER A 1 8 ? 12.315 -0.094 -6.358 1.00 22.44 8 SER A CA 17
ATOM 8326 C C . SER A 1 8 ? 12.739 -0.533 -7.756 1.00 53.32 8 SER A C 17
ATOM 8327 O O . SER A 1 8 ? 12.390 0.102 -8.750 1.00 55.34 8 SER A O 17
ATOM 8335 N N . GLY A 1 9 ? 13.495 -1.624 -7.824 1.00 72.41 9 GLY A N 17
ATOM 8336 C CA . GLY A 1 9 ? 13.955 -2.130 -9.104 1.00 75.03 9 GLY A CA 17
ATOM 8337 C C . GLY A 1 9 ? 12.892 -2.937 -9.824 1.00 43.24 9 GLY A C 17
ATOM 8338 O O . GLY A 1 9 ? 12.163 -3.711 -9.204 1.00 23.41 9 GLY A O 17
ATOM 8342 N N . CYS A 1 10 ? 12.802 -2.755 -11.138 1.00 1.25 10 CYS A N 17
ATOM 8343 C CA . CYS A 1 10 ? 11.820 -3.470 -11.944 1.00 11.35 10 CYS A CA 17
ATOM 8344 C C . CYS A 1 10 ? 12.409 -3.865 -13.294 1.00 61.35 10 CYS A C 17
ATOM 8345 O O . CYS A 1 10 ? 13.495 -3.419 -13.664 1.00 41.24 10 CYS A O 17
ATOM 8352 N N . ASP A 1 11 ? 11.685 -4.705 -14.026 1.00 40.01 11 ASP A N 17
ATOM 8353 C CA . ASP A 1 11 ? 12.134 -5.160 -15.337 1.00 24.13 11 ASP A CA 17
ATOM 8354 C C . ASP A 1 11 ? 11.256 -4.584 -16.443 1.00 11.13 11 ASP A C 17
ATOM 8355 O O . ASP A 1 11 ? 10.129 -4.147 -16.210 1.00 12.34 11 ASP A O 17
ATOM 8364 N N . PRO A 1 12 ? 11.783 -4.581 -17.676 1.00 75.43 12 PRO A N 17
ATOM 8365 C CA . PRO A 1 12 ? 11.063 -4.061 -18.843 1.00 24.11 12 PRO A CA 17
ATOM 8366 C C . PRO A 1 12 ? 9.887 -4.946 -19.241 1.00 21.01 12 PRO A C 17
ATOM 8367 O O . PRO A 1 12 ? 8.873 -4.459 -19.739 1.00 32.44 12 PRO A O 17
ATOM 8378 N N . ASN A 1 13 ? 10.030 -6.248 -19.017 1.00 61.45 13 ASN A N 17
ATOM 8379 C CA . ASN A 1 13 ? 8.978 -7.201 -19.353 1.00 64.52 13 ASN A CA 17
ATOM 8380 C C . ASN A 1 13 ? 8.023 -7.393 -18.179 1.00 52.14 13 ASN A C 17
ATOM 8381 O O . ASN A 1 13 ? 6.846 -7.697 -18.368 1.00 31.35 13 ASN A O 17
ATOM 8392 N N . ASN A 1 14 ? 8.538 -7.211 -16.968 1.00 25.41 14 ASN A N 17
ATOM 8393 C CA . ASN A 1 14 ? 7.731 -7.364 -15.763 1.00 2.01 14 ASN A CA 17
ATOM 8394 C C . ASN A 1 14 ? 7.604 -6.037 -15.022 1.00 2.45 14 ASN A C 17
ATOM 8395 O O . ASN A 1 14 ? 7.742 -5.981 -13.800 1.00 41.44 14 ASN A O 17
ATOM 8406 N N . ASN A 1 15 ? 7.340 -4.970 -15.770 1.00 32.35 15 ASN A N 17
ATOM 8407 C CA . ASN A 1 15 ? 7.194 -3.643 -15.184 1.00 11.25 15 ASN A CA 17
ATOM 8408 C C . ASN A 1 15 ? 6.094 -3.633 -14.127 1.00 15.42 15 ASN A C 17
ATOM 8409 O O . ASN A 1 15 ? 4.942 -3.964 -14.410 1.00 0.30 15 ASN A O 17
ATOM 8420 N N . LYS A 1 16 ? 6.456 -3.250 -12.907 1.00 53.51 16 LYS A N 17
ATOM 8421 C CA . LYS A 1 16 ? 5.500 -3.193 -11.807 1.00 64.50 16 LYS A CA 17
ATOM 8422 C C . LYS A 1 16 ? 5.598 -1.862 -11.069 1.00 21.21 16 LYS A C 17
ATOM 8423 O O . LYS A 1 16 ? 5.439 -1.804 -9.849 1.00 41.22 16 LYS A O 17
ATOM 8442 N N . CYS A 1 17 ? 5.859 -0.795 -11.816 1.00 2.44 17 CYS A N 17
ATOM 8443 C CA . CYS A 1 17 ? 5.977 0.537 -11.233 1.00 30.41 17 CYS A CA 17
ATOM 8444 C C . CYS A 1 17 ? 4.700 1.342 -11.455 1.00 3.42 17 CYS A C 17
ATOM 8445 O O . CYS A 1 17 ? 3.775 0.887 -12.127 1.00 54.35 17 CYS A O 17
ATOM 8452 N N . CYS A 1 18 ? 4.658 2.542 -10.885 1.00 11.00 18 CYS A N 17
ATOM 8453 C CA . CYS A 1 18 ? 3.496 3.412 -11.019 1.00 41.43 18 CYS A CA 17
ATOM 8454 C C . CYS A 1 18 ? 3.576 4.233 -12.304 1.00 25.44 18 CYS A C 17
ATOM 8455 O O . CYS A 1 18 ? 4.644 4.364 -12.902 1.00 32.33 18 CYS A O 17
ATOM 8462 N N . GLU A 1 19 ? 2.440 4.782 -12.720 1.00 40.42 19 GLU A N 17
ATOM 8463 C CA . GLU A 1 19 ? 2.382 5.589 -13.933 1.00 44.25 19 GLU A CA 17
ATOM 8464 C C . GLU A 1 19 ? 3.449 6.680 -13.912 1.00 52.44 19 GLU A C 17
ATOM 8465 O O . GLU A 1 19 ? 3.584 7.413 -12.933 1.00 72.13 19 GLU A O 17
ATOM 8477 N N . GLY A 1 20 ? 4.205 6.782 -15.001 1.00 63.33 20 GLY A N 17
ATOM 8478 C CA . GLY A 1 20 ? 5.251 7.785 -15.088 1.00 35.24 20 GLY A CA 17
ATOM 8479 C C . GLY A 1 20 ? 6.636 7.174 -15.157 1.00 21.12 20 GLY A C 17
ATOM 8480 O O . GLY A 1 20 ? 7.531 7.719 -15.804 1.00 33.21 20 GLY A O 17
ATOM 8484 N N . TYR A 1 21 ? 6.815 6.041 -14.488 1.00 21.45 21 TYR A N 17
ATOM 8485 C CA . TYR A 1 21 ? 8.103 5.357 -14.472 1.00 41.33 21 TYR A CA 17
ATOM 8486 C C . TYR A 1 21 ? 8.186 4.326 -15.594 1.00 10.14 21 TYR A C 17
ATOM 8487 O O . TYR A 1 21 ? 7.166 3.866 -16.107 1.00 32.13 21 TYR A O 17
ATOM 8505 N N . VAL A 1 22 ? 9.409 3.967 -15.969 1.00 65.21 22 VAL A N 17
ATOM 8506 C CA . VAL A 1 22 ? 9.628 2.989 -17.028 1.00 71.21 22 VAL A CA 17
ATOM 8507 C C . VAL A 1 22 ? 10.846 2.121 -16.732 1.00 43.54 22 VAL A C 17
ATOM 8508 O O . VAL A 1 22 ? 11.913 2.628 -16.385 1.00 4.33 22 VAL A O 17
ATOM 8521 N N . CYS A 1 23 ? 10.681 0.811 -16.873 1.00 73.51 23 CYS A N 17
ATOM 8522 C CA . CYS A 1 23 ? 11.766 -0.129 -16.621 1.00 64.34 23 CYS A CA 17
ATOM 8523 C C . CYS A 1 23 ? 12.580 -0.372 -17.889 1.00 63.32 23 CYS A C 17
ATOM 8524 O O . CYS A 1 23 ? 12.737 -1.511 -18.330 1.00 65.24 23 CYS A O 17
ATOM 8531 N N . HIS A 1 24 ? 13.096 0.706 -18.470 1.00 42.25 24 HIS A N 17
ATOM 8532 C CA . HIS A 1 24 ? 13.895 0.611 -19.687 1.00 71.32 24 HIS A CA 17
ATOM 8533 C C . HIS A 1 24 ? 15.060 -0.356 -19.498 1.00 32.42 24 HIS A C 17
ATOM 8534 O O . HIS A 1 24 ? 15.717 -0.355 -18.457 1.00 42.31 24 HIS A O 17
ATOM 8548 N N . TRP A 1 25 ? 15.308 -1.180 -20.509 1.00 63.42 25 TRP A N 17
ATOM 8549 C CA . TRP A 1 25 ? 16.393 -2.153 -20.453 1.00 65.32 25 TRP A CA 17
ATOM 8550 C C . TRP A 1 25 ? 17.707 -1.482 -20.069 1.00 43.32 25 TRP A C 17
ATOM 8551 O O . TRP A 1 25 ? 18.597 -2.115 -19.501 1.00 2.12 25 TRP A O 17
ATOM 8572 N N . LYS A 1 26 ? 17.823 -0.196 -20.383 1.00 3.22 26 LYS A N 17
ATOM 8573 C CA . LYS A 1 26 ? 19.028 0.563 -20.069 1.00 43.04 26 LYS A CA 17
ATOM 8574 C C . LYS A 1 26 ? 19.464 0.321 -18.628 1.00 23.31 26 LYS A C 17
ATOM 8575 O O . LYS A 1 26 ? 20.627 0.015 -18.364 1.00 45.01 26 LYS A O 17
ATOM 8594 N N . TYR A 1 27 ? 18.524 0.458 -17.699 1.00 62.45 27 TYR A N 17
ATOM 8595 C CA . TYR A 1 27 ? 18.812 0.254 -16.285 1.00 0.44 27 TYR A CA 17
ATOM 8596 C C . TYR A 1 27 ? 17.674 -0.496 -15.599 1.00 52.34 27 TYR A C 17
ATOM 8597 O O . TYR A 1 27 ? 16.518 -0.439 -16.019 1.00 33.51 27 TYR A O 17
ATOM 8615 N N . PRO A 1 28 ? 18.008 -1.215 -14.518 1.00 34.41 28 PRO A N 17
ATOM 8616 C CA . PRO A 1 28 ? 17.029 -1.990 -13.750 1.00 33.14 28 PRO A CA 17
ATOM 8617 C C . PRO A 1 28 ? 16.060 -1.099 -12.979 1.00 24.11 28 PRO A C 17
ATOM 8618 O O . PRO A 1 28 ? 14.846 -1.296 -13.030 1.00 24.30 28 PRO A O 17
ATOM 8629 N N . TRP A 1 29 ? 16.605 -0.119 -12.267 1.00 31.55 29 TRP A N 17
ATOM 8630 C CA . TRP A 1 29 ? 15.788 0.802 -11.485 1.00 40.33 29 TRP A CA 17
ATOM 8631 C C . TRP A 1 29 ? 14.792 1.536 -12.376 1.00 72.13 29 TRP A C 17
ATOM 8632 O O . TRP A 1 29 ? 15.095 1.866 -13.523 1.00 62.22 29 TRP A O 17
ATOM 8653 N N . CYS A 1 30 ? 13.602 1.789 -11.842 1.00 54.04 30 CYS A N 17
ATOM 8654 C CA . CYS A 1 30 ? 12.560 2.484 -12.589 1.00 60.22 30 CYS A CA 17
ATOM 8655 C C . CYS A 1 30 ? 12.949 3.937 -12.842 1.00 5.51 30 CYS A C 17
ATOM 8656 O O . CYS A 1 30 ? 13.030 4.740 -11.912 1.00 14.02 30 CYS A O 17
ATOM 8663 N N . ARG A 1 31 ? 13.190 4.268 -14.106 1.00 41.53 31 ARG A N 17
ATOM 8664 C CA . ARG A 1 31 ? 13.572 5.625 -14.482 1.00 30.53 31 ARG A CA 17
ATOM 8665 C C . ARG A 1 31 ? 12.349 6.440 -14.890 1.00 50.33 31 ARG A C 17
ATOM 8666 O O . ARG A 1 31 ? 11.406 5.911 -15.479 1.00 13.41 31 ARG A O 17
ATOM 8687 N N . TYR A 1 32 ? 12.372 7.730 -14.574 1.00 1.22 32 TYR A N 17
ATOM 8688 C CA . TYR A 1 32 ? 11.264 8.618 -14.905 1.00 44.51 32 TYR A CA 17
ATOM 8689 C C . TYR A 1 32 ? 11.023 8.650 -16.411 1.00 45.53 32 TYR A C 17
ATOM 8690 O O . TYR A 1 32 ? 11.909 8.319 -17.200 1.00 75.51 32 TYR A O 17
ATOM 8708 N N . ASP A 1 33 ? 9.820 9.053 -16.803 1.00 15.14 33 ASP A N 17
ATOM 8709 C CA . ASP A 1 33 ? 9.461 9.131 -18.214 1.00 34.01 33 ASP A CA 17
ATOM 8710 C C . ASP A 1 33 ? 8.958 10.526 -18.571 1.00 1.55 33 ASP A C 17
ATOM 8711 O O . ASP A 1 33 ? 9.384 11.116 -19.565 1.00 33.11 33 ASP A O 17
ATOM 8720 N N . LEU A 1 34 ? 8.050 11.049 -17.754 1.00 0.20 34 LEU A N 17
ATOM 8721 C CA . LEU A 1 34 ? 7.488 12.376 -17.983 1.00 60.35 34 LEU A CA 17
ATOM 8722 C C . LEU A 1 34 ? 7.363 13.148 -16.674 1.00 53.01 34 LEU A C 17
ATOM 8723 O O . LEU A 1 34 ? 6.611 12.758 -15.781 1.00 70.10 34 LEU A O 17
ATOM 8739 N N . GLY A 1 1 ? -3.235 1.758 -5.531 1.00 32.04 1 GLY A N 18
ATOM 8740 C CA . GLY A 1 1 ? -3.008 0.513 -4.821 1.00 23.30 1 GLY A CA 18
ATOM 8741 C C . GLY A 1 1 ? -1.623 0.439 -4.209 1.00 20.12 1 GLY A C 18
ATOM 8742 O O . GLY A 1 1 ? -1.375 1.010 -3.147 1.00 32.24 1 GLY A O 18
ATOM 8746 N N . ASP A 1 2 ? -0.719 -0.267 -4.879 1.00 22.13 2 ASP A N 18
ATOM 8747 C CA . ASP A 1 2 ? 0.649 -0.414 -4.394 1.00 33.42 2 ASP A CA 18
ATOM 8748 C C . ASP A 1 2 ? 1.601 -0.736 -5.542 1.00 35.13 2 ASP A C 18
ATOM 8749 O O . ASP A 1 2 ? 1.597 -1.847 -6.072 1.00 61.34 2 ASP A O 18
ATOM 8758 N N . CYS A 1 3 ? 2.414 0.244 -5.921 1.00 61.42 3 CYS A N 18
ATOM 8759 C CA . CYS A 1 3 ? 3.371 0.066 -7.007 1.00 13.50 3 CYS A CA 18
ATOM 8760 C C . CYS A 1 3 ? 4.783 -0.125 -6.462 1.00 20.31 3 CYS A C 18
ATOM 8761 O O . CYS A 1 3 ? 5.035 0.079 -5.273 1.00 72.45 3 CYS A O 18
ATOM 8768 N N . LEU A 1 4 ? 5.701 -0.518 -7.338 1.00 71.21 4 LEU A N 18
ATOM 8769 C CA . LEU A 1 4 ? 7.089 -0.737 -6.946 1.00 32.52 4 LEU A CA 18
ATOM 8770 C C . LEU A 1 4 ? 7.747 0.570 -6.517 1.00 53.34 4 LEU A C 18
ATOM 8771 O O . LEU A 1 4 ? 8.279 0.677 -5.413 1.00 62.45 4 LEU A O 18
ATOM 8787 N N . GLY A 1 5 ? 7.704 1.565 -7.399 1.00 13.14 5 GLY A N 18
ATOM 8788 C CA . GLY A 1 5 ? 8.297 2.854 -7.092 1.00 63.53 5 GLY A CA 18
ATOM 8789 C C . GLY A 1 5 ? 9.600 3.082 -7.832 1.00 42.34 5 GLY A C 18
ATOM 8790 O O . GLY A 1 5 ? 10.348 2.140 -8.091 1.00 64.51 5 GLY A O 18
ATOM 8794 N N . TRP A 1 6 ? 9.871 4.336 -8.175 1.00 45.31 6 TRP A N 18
ATOM 8795 C CA . TRP A 1 6 ? 11.093 4.685 -8.892 1.00 12.40 6 TRP A CA 18
ATOM 8796 C C . TRP A 1 6 ? 12.319 4.113 -8.189 1.00 10.50 6 TRP A C 18
ATOM 8797 O O . TRP A 1 6 ? 13.300 3.744 -8.834 1.00 63.21 6 TRP A O 18
ATOM 8818 N N . PHE A 1 7 ? 12.257 4.043 -6.863 1.00 53.14 7 PHE A N 18
ATOM 8819 C CA . PHE A 1 7 ? 13.363 3.516 -6.073 1.00 1.51 7 PHE A CA 18
ATOM 8820 C C . PHE A 1 7 ? 13.461 2.000 -6.216 1.00 54.42 7 PHE A C 18
ATOM 8821 O O . PHE A 1 7 ? 14.555 1.441 -6.274 1.00 24.32 7 PHE A O 18
ATOM 8838 N N . SER A 1 8 ? 12.307 1.342 -6.272 1.00 64.03 8 SER A N 18
ATOM 8839 C CA . SER A 1 8 ? 12.262 -0.110 -6.404 1.00 55.42 8 SER A CA 18
ATOM 8840 C C . SER A 1 8 ? 12.735 -0.545 -7.788 1.00 3.53 8 SER A C 18
ATOM 8841 O O . SER A 1 8 ? 12.430 0.098 -8.791 1.00 44.43 8 SER A O 18
ATOM 8849 N N . GLY A 1 9 ? 13.484 -1.642 -7.832 1.00 21.50 9 GLY A N 18
ATOM 8850 C CA . GLY A 1 9 ? 13.989 -2.146 -9.096 1.00 52.31 9 GLY A CA 18
ATOM 8851 C C . GLY A 1 9 ? 12.963 -2.977 -9.840 1.00 71.04 9 GLY A C 18
ATOM 8852 O O . GLY A 1 9 ? 12.254 -3.785 -9.240 1.00 73.10 9 GLY A O 18
ATOM 8856 N N . CYS A 1 10 ? 12.882 -2.779 -11.152 1.00 14.52 10 CYS A N 18
ATOM 8857 C CA . CYS A 1 10 ? 11.933 -3.514 -11.980 1.00 25.13 10 CYS A CA 18
ATOM 8858 C C . CYS A 1 10 ? 12.551 -3.870 -13.329 1.00 41.51 10 CYS A C 18
ATOM 8859 O O . CYS A 1 10 ? 13.625 -3.381 -13.680 1.00 25.04 10 CYS A O 18
ATOM 8866 N N . ASP A 1 11 ? 11.865 -4.722 -14.081 1.00 74.52 11 ASP A N 18
ATOM 8867 C CA . ASP A 1 11 ? 12.344 -5.143 -15.393 1.00 2.33 11 ASP A CA 18
ATOM 8868 C C . ASP A 1 11 ? 11.450 -4.593 -16.500 1.00 5.20 11 ASP A C 18
ATOM 8869 O O . ASP A 1 11 ? 10.304 -4.207 -16.272 1.00 33.22 11 ASP A O 18
ATOM 8878 N N . PRO A 1 12 ? 11.986 -4.554 -17.729 1.00 4.10 12 PRO A N 18
ATOM 8879 C CA . PRO A 1 12 ? 11.255 -4.052 -18.896 1.00 72.31 12 PRO A CA 18
ATOM 8880 C C . PRO A 1 12 ? 10.121 -4.983 -19.313 1.00 40.34 12 PRO A C 18
ATOM 8881 O O . PRO A 1 12 ? 9.092 -4.535 -19.818 1.00 65.13 12 PRO A O 18
ATOM 8892 N N . ASN A 1 13 ? 10.316 -6.280 -19.098 1.00 45.44 13 ASN A N 18
ATOM 8893 C CA . ASN A 1 13 ? 9.310 -7.273 -19.453 1.00 35.34 13 ASN A CA 18
ATOM 8894 C C . ASN A 1 13 ? 8.350 -7.514 -18.291 1.00 40.40 13 ASN A C 18
ATOM 8895 O O . ASN A 1 13 ? 7.190 -7.868 -18.494 1.00 72.24 13 ASN A O 18
ATOM 8906 N N . ASN A 1 14 ? 8.844 -7.317 -17.073 1.00 34.13 14 ASN A N 18
ATOM 8907 C CA . ASN A 1 14 ? 8.030 -7.512 -15.878 1.00 23.21 14 ASN A CA 18
ATOM 8908 C C . ASN A 1 14 ? 7.833 -6.195 -15.133 1.00 73.43 14 ASN A C 18
ATOM 8909 O O . ASN A 1 14 ? 7.956 -6.138 -13.911 1.00 15.43 14 ASN A O 18
ATOM 8920 N N . ASN A 1 15 ? 7.525 -5.140 -15.880 1.00 42.13 15 ASN A N 18
ATOM 8921 C CA . ASN A 1 15 ? 7.310 -3.823 -15.291 1.00 63.23 15 ASN A CA 18
ATOM 8922 C C . ASN A 1 15 ? 6.191 -3.867 -14.255 1.00 50.34 15 ASN A C 18
ATOM 8923 O O . ASN A 1 15 ? 5.077 -4.302 -14.547 1.00 32.35 15 ASN A O 18
ATOM 8934 N N . LYS A 1 16 ? 6.495 -3.412 -13.045 1.00 11.24 16 LYS A N 18
ATOM 8935 C CA . LYS A 1 16 ? 5.516 -3.396 -11.964 1.00 74.15 16 LYS A CA 18
ATOM 8936 C C . LYS A 1 16 ? 5.576 -2.081 -11.194 1.00 62.10 16 LYS A C 18
ATOM 8937 O O . LYS A 1 16 ? 5.393 -2.054 -9.977 1.00 13.13 16 LYS A O 18
ATOM 8956 N N . CYS A 1 17 ? 5.833 -0.992 -11.911 1.00 24.13 17 CYS A N 18
ATOM 8957 C CA . CYS A 1 17 ? 5.917 0.327 -11.295 1.00 61.12 17 CYS A CA 18
ATOM 8958 C C . CYS A 1 17 ? 4.627 1.112 -11.513 1.00 73.30 17 CYS A C 18
ATOM 8959 O O . CYS A 1 17 ? 3.719 0.655 -12.208 1.00 72.23 17 CYS A O 18
ATOM 8966 N N . CYS A 1 18 ? 4.553 2.296 -10.914 1.00 74.51 18 CYS A N 18
ATOM 8967 C CA . CYS A 1 18 ? 3.375 3.145 -11.041 1.00 54.03 18 CYS A CA 18
ATOM 8968 C C . CYS A 1 18 ? 3.454 3.999 -12.303 1.00 52.32 18 CYS A C 18
ATOM 8969 O O . CYS A 1 18 ? 4.527 4.177 -12.877 1.00 44.14 18 CYS A O 18
ATOM 8976 N N . GLU A 1 19 ? 2.309 4.525 -12.728 1.00 1.30 19 GLU A N 18
ATOM 8977 C CA . GLU A 1 19 ? 2.249 5.360 -13.922 1.00 4.31 19 GLU A CA 18
ATOM 8978 C C . GLU A 1 19 ? 3.282 6.482 -13.854 1.00 33.05 19 GLU A C 18
ATOM 8979 O O . GLU A 1 19 ? 3.349 7.219 -12.871 1.00 3.20 19 GLU A O 18
ATOM 8991 N N . GLY A 1 20 ? 4.085 6.604 -14.906 1.00 23.11 20 GLY A N 18
ATOM 8992 C CA . GLY A 1 20 ? 5.104 7.637 -14.946 1.00 20.34 20 GLY A CA 18
ATOM 8993 C C . GLY A 1 20 ? 6.506 7.066 -15.024 1.00 31.41 20 GLY A C 18
ATOM 8994 O O . GLY A 1 20 ? 7.391 7.657 -15.642 1.00 42.40 20 GLY A O 18
ATOM 8998 N N . TYR A 1 21 ? 6.709 5.914 -14.395 1.00 25.51 21 TYR A N 18
ATOM 8999 C CA . TYR A 1 21 ? 8.015 5.264 -14.393 1.00 1.35 21 TYR A CA 18
ATOM 9000 C C . TYR A 1 21 ? 8.128 4.263 -15.538 1.00 52.22 21 TYR A C 18
ATOM 9001 O O . TYR A 1 21 ? 7.122 3.829 -16.100 1.00 62.02 21 TYR A O 18
ATOM 9019 N N . VAL A 1 22 ? 9.360 3.900 -15.879 1.00 43.20 22 VAL A N 18
ATOM 9020 C CA . VAL A 1 22 ? 9.607 2.949 -16.956 1.00 72.11 22 VAL A CA 18
ATOM 9021 C C . VAL A 1 22 ? 10.841 2.102 -16.669 1.00 63.41 22 VAL A C 18
ATOM 9022 O O . VAL A 1 22 ? 11.892 2.623 -16.295 1.00 65.33 22 VAL A O 18
ATOM 9035 N N . CYS A 1 23 ? 10.707 0.792 -16.847 1.00 23.51 23 CYS A N 18
ATOM 9036 C CA . CYS A 1 23 ? 11.811 -0.130 -16.607 1.00 62.04 23 CYS A CA 18
ATOM 9037 C C . CYS A 1 23 ? 12.645 -0.320 -17.871 1.00 61.03 23 CYS A C 18
ATOM 9038 O O . CYS A 1 23 ? 12.837 -1.443 -18.338 1.00 62.15 23 CYS A O 18
ATOM 9045 N N . HIS A 1 24 ? 13.138 0.786 -18.420 1.00 23.31 24 HIS A N 18
ATOM 9046 C CA . HIS A 1 24 ? 13.953 0.742 -19.629 1.00 75.53 24 HIS A CA 18
ATOM 9047 C C . HIS A 1 24 ? 15.147 -0.191 -19.447 1.00 14.54 24 HIS A C 18
ATOM 9048 O O . HIS A 1 24 ? 15.796 -0.185 -18.401 1.00 32.13 24 HIS A O 18
ATOM 9062 N N . TRP A 1 25 ? 15.429 -0.989 -20.469 1.00 61.14 25 TRP A N 18
ATOM 9063 C CA . TRP A 1 25 ? 16.545 -1.927 -20.421 1.00 32.43 25 TRP A CA 18
ATOM 9064 C C . TRP A 1 25 ? 17.833 -1.221 -20.014 1.00 1.32 25 TRP A C 18
ATOM 9065 O O . TRP A 1 25 ? 18.738 -1.834 -19.448 1.00 32.44 25 TRP A O 18
ATOM 9086 N N . LYS A 1 26 ? 17.910 0.073 -20.305 1.00 44.43 26 LYS A N 18
ATOM 9087 C CA . LYS A 1 26 ? 19.088 0.865 -19.969 1.00 34.05 26 LYS A CA 18
ATOM 9088 C C . LYS A 1 26 ? 19.519 0.613 -18.527 1.00 72.33 26 LYS A C 18
ATOM 9089 O O . LYS A 1 26 ? 20.688 0.338 -18.258 1.00 64.43 26 LYS A O 18
ATOM 9108 N N . TYR A 1 27 ? 18.568 0.707 -17.605 1.00 75.21 27 TYR A N 18
ATOM 9109 C CA . TYR A 1 27 ? 18.850 0.490 -16.191 1.00 74.41 27 TYR A CA 18
ATOM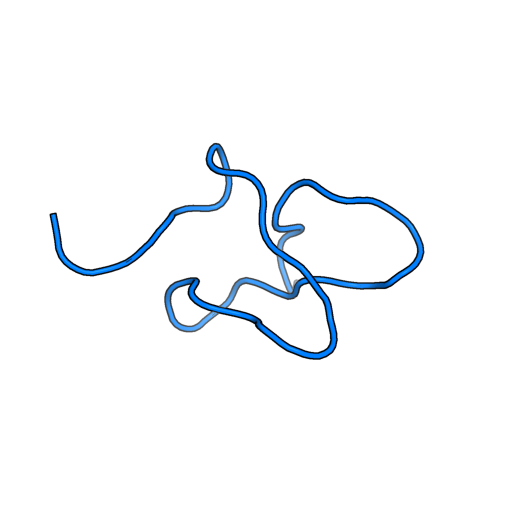 9110 C C . TYR A 1 27 ? 17.729 -0.304 -15.528 1.00 35.44 27 TYR A C 18
ATOM 9111 O O . TYR A 1 27 ? 16.575 -0.275 -15.956 1.00 34.22 27 TYR A O 18
ATOM 9129 N N . PRO A 1 28 ? 18.075 -1.031 -14.455 1.00 33.51 28 PRO A N 18
ATOM 9130 C CA . PRO A 1 28 ? 17.113 -1.847 -13.707 1.00 52.23 28 PRO A CA 18
ATOM 9131 C C . PRO A 1 28 ? 16.113 -0.997 -12.931 1.00 32.13 28 PRO A C 18
ATOM 9132 O O . PRO A 1 28 ? 14.906 -1.229 -12.995 1.00 55.11 28 PRO A O 18
ATOM 9143 N N . TRP A 1 29 ? 16.623 -0.014 -12.198 1.00 54.44 29 TRP A N 18
ATOM 9144 C CA . TRP A 1 29 ? 15.773 0.871 -11.409 1.00 52.24 29 TRP A CA 18
ATOM 9145 C C . TRP A 1 29 ? 14.752 1.578 -12.295 1.00 20.53 29 TRP A C 18
ATOM 9146 O O . TRP A 1 29 ? 15.041 1.917 -13.443 1.00 15.34 29 TRP A O 18
ATOM 9167 N N . CYS A 1 30 ? 13.558 1.796 -11.755 1.00 13.33 30 CYS A N 18
ATOM 9168 C CA . CYS A 1 30 ? 12.493 2.462 -12.496 1.00 4.34 30 CYS A CA 18
ATOM 9169 C C . CYS A 1 30 ? 12.864 3.912 -12.795 1.00 61.14 30 CYS A C 18
ATOM 9170 O O . CYS A 1 30 ? 12.885 4.756 -11.900 1.00 1.05 30 CYS A O 18
ATOM 9177 N N . ARG A 1 31 ? 13.156 4.193 -14.061 1.00 74.43 31 ARG A N 18
ATOM 9178 C CA . ARG A 1 31 ? 13.526 5.539 -14.479 1.00 43.15 31 ARG A CA 18
ATOM 9179 C C . ARG A 1 31 ? 12.289 6.356 -14.843 1.00 24.45 31 ARG A C 18
ATOM 9180 O O . ARG A 1 31 ? 11.302 5.817 -15.344 1.00 23.54 31 ARG A O 18
ATOM 9201 N N . TYR A 1 32 ? 12.350 7.657 -14.586 1.00 2.51 32 TYR A N 18
ATOM 9202 C CA . TYR A 1 32 ? 11.234 8.548 -14.883 1.00 23.13 32 TYR A CA 18
ATOM 9203 C C . TYR A 1 32 ? 11.196 8.897 -16.367 1.00 41.13 32 TYR A C 18
ATOM 9204 O O . TYR A 1 32 ? 12.233 9.128 -16.989 1.00 42.11 32 TYR A O 18
ATOM 9222 N N . ASP A 1 33 ? 9.993 8.934 -16.929 1.00 14.24 33 ASP A N 18
ATOM 9223 C CA . ASP A 1 33 ? 9.817 9.257 -18.340 1.00 33.12 33 ASP A CA 18
ATOM 9224 C C . ASP A 1 33 ? 8.768 10.350 -18.521 1.00 4.33 33 ASP A C 18
ATOM 9225 O O . ASP A 1 33 ? 7.611 10.070 -18.835 1.00 70.41 33 ASP A O 18
ATOM 9234 N N . LEU A 1 34 ? 9.181 11.597 -18.319 1.00 74.11 34 LEU A N 18
ATOM 9235 C CA . LEU A 1 34 ? 8.277 12.734 -18.459 1.00 31.41 34 LEU A CA 18
ATOM 9236 C C . LEU A 1 34 ? 9.034 13.979 -18.910 1.00 33.31 34 LEU A C 18
ATOM 9237 O O . LEU A 1 34 ? 9.963 14.430 -18.240 1.00 73.51 34 LEU A O 18
ATOM 9253 N N . GLY A 1 1 ? 1.771 -0.255 -0.229 1.00 2.50 1 GLY A N 19
ATOM 9254 C CA . GLY A 1 1 ? 2.484 0.022 -1.462 1.00 62.13 1 GLY A CA 19
ATOM 9255 C C . GLY A 1 1 ? 2.087 -0.917 -2.584 1.00 41.55 1 GLY A C 19
ATOM 9256 O O . GLY A 1 1 ? 2.622 -2.019 -2.699 1.00 60.41 1 GLY A O 19
ATOM 9260 N N . ASP A 1 2 ? 1.145 -0.480 -3.413 1.00 45.44 2 ASP A N 19
ATOM 9261 C CA . ASP A 1 2 ? 0.676 -1.289 -4.532 1.00 42.11 2 ASP A CA 19
ATOM 9262 C C . ASP A 1 2 ? 1.803 -1.544 -5.529 1.00 13.14 2 ASP A C 19
ATOM 9263 O O . ASP A 1 2 ? 2.280 -2.671 -5.668 1.00 54.40 2 ASP A O 19
ATOM 9272 N N . CYS A 1 3 ? 2.223 -0.490 -6.221 1.00 22.33 3 CYS A N 19
ATOM 9273 C CA . CYS A 1 3 ? 3.292 -0.599 -7.206 1.00 23.02 3 CYS A CA 19
ATOM 9274 C C . CYS A 1 3 ? 4.654 -0.686 -6.523 1.00 43.41 3 CYS A C 19
ATOM 9275 O O . CYS A 1 3 ? 4.748 -0.665 -5.295 1.00 61.01 3 CYS A O 19
ATOM 9282 N N . LEU A 1 4 ? 5.708 -0.782 -7.327 1.00 35.31 4 LEU A N 19
ATOM 9283 C CA . LEU A 1 4 ? 7.065 -0.872 -6.801 1.00 45.43 4 LEU A CA 19
ATOM 9284 C C . LEU A 1 4 ? 7.611 0.512 -6.465 1.00 2.44 4 LEU A C 19
ATOM 9285 O O . LEU A 1 4 ? 8.041 0.765 -5.340 1.00 31.31 4 LEU A O 19
ATOM 9301 N N . GLY A 1 5 ? 7.589 1.407 -7.448 1.00 11.21 5 GLY A N 19
ATOM 9302 C CA . GLY A 1 5 ? 8.082 2.755 -7.235 1.00 41.44 5 GLY A CA 19
ATOM 9303 C C . GLY A 1 5 ? 9.439 2.983 -7.871 1.00 42.10 5 GLY A C 19
ATOM 9304 O O . GLY A 1 5 ? 10.223 2.047 -8.030 1.00 35.13 5 GLY A O 19
ATOM 9308 N N . TRP A 1 6 ? 9.717 4.229 -8.237 1.00 44.00 6 TRP A N 19
ATOM 9309 C CA . TRP A 1 6 ? 10.989 4.576 -8.861 1.00 2.21 6 TRP A CA 19
ATOM 9310 C C . TRP A 1 6 ? 12.160 4.037 -8.047 1.00 21.21 6 TRP A C 19
ATOM 9311 O O . TRP A 1 6 ? 13.196 3.668 -8.601 1.00 30.34 6 TRP A O 19
ATOM 9332 N N . PHE A 1 7 ? 11.989 3.993 -6.730 1.00 3.43 7 PHE A N 19
ATOM 9333 C CA . PHE A 1 7 ? 13.033 3.499 -5.839 1.00 42.34 7 PHE A CA 19
ATOM 9334 C C . PHE A 1 7 ? 13.273 2.008 -6.058 1.00 4.34 7 PHE A C 19
ATOM 9335 O O . PHE A 1 7 ? 14.416 1.552 -6.101 1.00 11.43 7 PHE A O 19
ATOM 9352 N N . SER A 1 8 ? 12.188 1.254 -6.194 1.00 75.11 8 S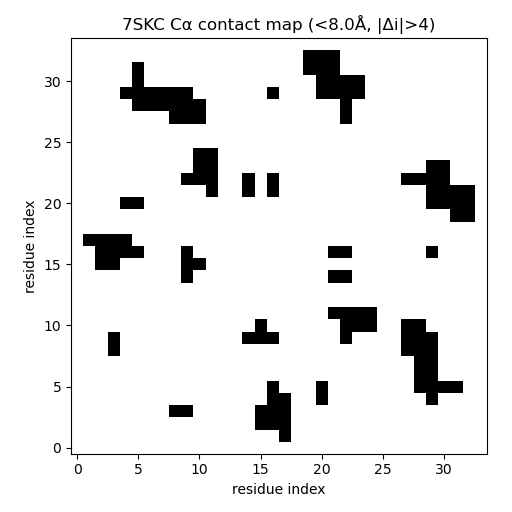ER A N 19
ATOM 9353 C CA . SER A 1 8 ? 12.279 -0.186 -6.403 1.00 72.43 8 SER A CA 19
ATOM 9354 C C . SER A 1 8 ? 12.684 -0.502 -7.840 1.00 1.01 8 SER A C 19
ATOM 9355 O O . SER A 1 8 ? 12.218 0.136 -8.783 1.00 33.21 8 SER A O 19
ATOM 9363 N N . GLY A 1 9 ? 13.557 -1.492 -7.998 1.00 63.30 9 GLY A N 19
ATOM 9364 C CA . GLY A 1 9 ? 14.012 -1.876 -9.322 1.00 31.24 9 GLY A CA 19
ATOM 9365 C C . GLY A 1 9 ? 13.212 -3.027 -9.898 1.00 73.32 9 GLY A C 19
ATOM 9366 O O . GLY A 1 9 ? 12.867 -3.971 -9.187 1.00 30.41 9 GLY A O 19
ATOM 9370 N N . CYS A 1 10 ? 12.913 -2.950 -11.191 1.00 5.52 10 CYS A N 19
ATOM 9371 C CA . CYS A 1 10 ? 12.147 -3.991 -11.863 1.00 72.42 10 CYS A CA 19
ATOM 9372 C C . CYS A 1 10 ? 12.667 -4.221 -13.279 1.00 70.42 10 CYS A C 19
ATOM 9373 O O . CYS A 1 10 ? 13.480 -3.449 -13.786 1.00 4.30 10 CYS A O 19
ATOM 9380 N N . ASP A 1 11 ? 12.192 -5.288 -13.912 1.00 34.42 11 ASP A N 19
ATOM 9381 C CA . ASP A 1 11 ? 12.607 -5.620 -15.270 1.00 30.22 11 ASP A CA 19
ATOM 9382 C C . ASP A 1 11 ? 11.801 -4.827 -16.294 1.00 34.43 11 ASP A C 19
ATOM 9383 O O . ASP A 1 11 ? 10.721 -4.311 -16.005 1.00 1.33 11 ASP A O 19
ATOM 9392 N N . PRO A 1 12 ? 12.336 -4.727 -17.520 1.00 33.05 12 PRO A N 19
ATOM 9393 C CA . PRO A 1 12 ? 11.683 -3.998 -18.611 1.00 72.20 12 PRO A CA 19
ATOM 9394 C C . PRO A 1 12 ? 10.427 -4.705 -19.110 1.00 41.33 12 PRO A C 19
ATOM 9395 O O . PRO A 1 12 ? 9.481 -4.062 -19.563 1.00 33.21 12 PRO A O 19
ATOM 9406 N N . ASN A 1 13 ? 10.426 -6.031 -19.024 1.00 40.01 13 ASN A N 19
ATOM 9407 C CA . ASN A 1 13 ? 9.286 -6.825 -19.468 1.00 12.25 13 ASN A CA 19
ATOM 9408 C C . ASN A 1 13 ? 8.290 -7.029 -18.330 1.00 20.41 13 ASN A C 19
ATOM 9409 O O . ASN A 1 13 ? 7.097 -7.217 -18.562 1.00 53.13 13 ASN A O 19
ATOM 9420 N N . ASN A 1 14 ? 8.790 -6.991 -17.099 1.00 61.30 14 ASN A N 19
ATOM 9421 C CA . ASN A 1 14 ? 7.945 -7.172 -15.925 1.00 33.44 14 ASN A CA 19
ATOM 9422 C C . ASN A 1 14 ? 7.734 -5.848 -15.196 1.00 62.44 14 ASN A C 19
ATOM 9423 O O . ASN A 1 14 ? 7.801 -5.786 -13.970 1.00 10.24 14 ASN A O 19
ATOM 9434 N N . ASN A 1 15 ? 7.479 -4.792 -15.962 1.00 21.30 15 ASN A N 19
ATOM 9435 C CA . ASN A 1 15 ? 7.259 -3.469 -15.390 1.00 14.01 15 ASN A CA 19
ATOM 9436 C C . ASN A 1 15 ? 6.175 -3.514 -14.317 1.00 53.23 15 ASN A C 19
ATOM 9437 O O . ASN A 1 15 ? 4.988 -3.632 -14.622 1.00 53.15 15 ASN A O 19
ATOM 9448 N N . LYS A 1 16 ? 6.591 -3.418 -13.059 1.00 72.10 16 LYS A N 19
ATOM 9449 C CA . LYS A 1 16 ? 5.657 -3.446 -11.940 1.00 0.54 16 LYS A CA 19
ATOM 9450 C C . LYS A 1 16 ? 5.720 -2.144 -11.146 1.00 61.14 16 LYS A C 19
ATOM 9451 O O . LYS A 1 16 ? 5.563 -2.141 -9.925 1.00 64.30 16 LYS A O 19
ATOM 9470 N N . CYS A 1 17 ? 5.949 -1.039 -11.848 1.00 61.33 17 CYS A N 19
ATOM 9471 C CA . CYS A 1 17 ? 6.032 0.269 -11.210 1.00 52.05 17 CYS A CA 19
ATOM 9472 C C . CYS A 1 17 ? 4.753 1.069 -11.442 1.00 30.21 17 CYS A C 19
ATOM 9473 O O . CYS A 1 17 ? 3.853 0.629 -12.159 1.00 24.24 17 CYS A O 19
ATOM 9480 N N . CYS A 1 18 ? 4.679 2.246 -10.830 1.00 44.35 18 CYS A N 19
ATOM 9481 C CA . CYS A 1 18 ? 3.512 3.109 -10.969 1.00 20.55 18 CYS A CA 19
ATOM 9482 C C . CYS A 1 18 ? 3.619 3.973 -12.221 1.00 45.13 18 CYS A C 19
ATOM 9483 O O . CYS A 1 18 ? 4.699 4.121 -12.794 1.00 15.41 18 CYS A O 19
ATOM 9490 N N . GLU A 1 19 ? 2.493 4.541 -12.640 1.00 51.21 19 GLU A N 19
ATOM 9491 C CA . GLU A 1 19 ? 2.461 5.390 -13.825 1.00 50.41 19 GLU A CA 19
ATOM 9492 C C . GLU A 1 19 ? 3.529 6.478 -13.744 1.00 73.43 19 GLU A C 19
ATOM 9493 O O . GLU A 1 19 ? 3.687 7.132 -12.715 1.00 0.04 19 GLU A O 19
ATOM 9505 N N . GLY A 1 20 ? 4.260 6.664 -14.839 1.00 72.32 20 GLY A N 19
ATOM 9506 C CA . GLY A 1 20 ? 5.304 7.671 -14.872 1.00 14.42 20 GLY A CA 19
ATOM 9507 C C . GLY A 1 20 ? 6.694 7.067 -14.867 1.00 34.45 20 GLY A C 19
ATOM 9508 O O . GLY A 1 20 ? 7.620 7.616 -15.463 1.00 54.34 20 GLY A O 19
ATOM 9512 N N . TYR A 1 21 ? 6.841 5.933 -14.190 1.00 1.11 21 TYR A N 19
ATOM 9513 C CA . TYR A 1 21 ? 8.129 5.255 -14.106 1.00 3.43 21 TYR A CA 19
ATOM 9514 C C . TYR A 1 21 ? 8.248 4.176 -15.177 1.00 61.03 21 TYR A C 19
ATOM 9515 O O . TYR A 1 21 ? 7.244 3.663 -15.673 1.00 5.23 21 TYR A O 19
ATOM 9533 N N . VAL A 1 22 ? 9.484 3.835 -15.530 1.00 55.12 22 VAL A N 19
ATOM 9534 C CA . VAL A 1 22 ? 9.736 2.816 -16.541 1.00 71.55 22 VAL A CA 19
ATOM 9535 C C . VAL A 1 22 ? 11.082 2.137 -16.314 1.00 31.13 22 VAL A C 19
ATOM 9536 O O . VAL A 1 22 ? 12.110 2.801 -16.178 1.00 53.42 22 VAL A O 19
ATOM 9549 N N . CYS A 1 23 ? 11.069 0.809 -16.273 1.00 23.21 23 CYS A N 19
ATOM 9550 C CA . CYS A 1 23 ? 12.289 0.038 -16.062 1.00 14.04 23 CYS A CA 19
ATOM 9551 C C . CYS A 1 23 ? 12.969 -0.278 -17.390 1.00 44.02 23 CYS A C 19
ATOM 9552 O O . CYS A 1 23 ? 13.191 -1.442 -17.726 1.00 34.15 23 CYS A O 19
ATOM 9559 N N . HIS A 1 24 ? 13.300 0.767 -18.143 1.00 34.21 24 HIS A N 19
ATOM 9560 C CA . HIS A 1 24 ? 13.956 0.601 -19.435 1.00 2.22 24 HIS A CA 19
ATOM 9561 C C . HIS A 1 24 ? 15.185 -0.294 -19.309 1.00 30.41 24 HIS A C 19
ATOM 9562 O O . HIS A 1 24 ? 15.862 -0.295 -18.281 1.00 12.43 24 HIS A O 19
ATOM 9576 N N . TRP A 1 25 ? 15.466 -1.056 -20.360 1.00 51.20 25 TRP A N 19
ATOM 9577 C CA . TRP A 1 25 ? 16.613 -1.957 -20.366 1.00 51.22 25 TRP A CA 19
ATOM 9578 C C . TRP A 1 25 ? 17.885 -1.222 -19.957 1.00 54.11 25 TRP A C 19
ATOM 9579 O O . TRP A 1 25 ? 18.819 -1.824 -19.427 1.00 34.01 25 TRP A O 19
ATOM 9600 N N . LYS A 1 26 ? 17.915 0.083 -20.206 1.00 71.10 26 LYS A N 19
ATOM 9601 C CA . LYS A 1 26 ? 19.072 0.901 -19.862 1.00 54.22 26 LYS A CA 19
ATOM 9602 C C . LYS A 1 26 ? 19.533 0.620 -18.436 1.00 34.23 26 LYS A C 19
ATOM 9603 O O . LYS A 1 26 ? 20.711 0.355 -18.195 1.00 14.35 26 LYS A O 19
ATOM 9622 N N . TYR A 1 27 ? 18.597 0.677 -17.495 1.00 0.15 27 TYR A N 19
ATOM 9623 C CA . TYR A 1 27 ? 18.908 0.429 -16.092 1.00 11.23 27 TYR A CA 19
ATOM 9624 C C . TYR A 1 27 ? 17.808 -0.393 -15.427 1.00 12.41 27 TYR A C 19
ATOM 9625 O O . TYR A 1 27 ? 16.645 -0.361 -15.829 1.00 73.53 27 TYR A O 19
ATOM 9643 N N . PRO A 1 28 ? 18.183 -1.146 -14.383 1.00 31.43 28 PRO A N 19
ATOM 9644 C CA . PRO A 1 28 ? 17.244 -1.990 -13.638 1.00 20.51 28 PRO A CA 19
ATOM 9645 C C . PRO A 1 28 ? 16.254 -1.171 -12.816 1.00 63.55 28 PRO A C 19
ATOM 9646 O O . PRO A 1 28 ? 15.070 -1.499 -12.748 1.00 33.33 28 PRO A O 19
ATOM 9657 N N . TRP A 1 29 ? 16.747 -0.106 -12.196 1.00 41.20 29 TRP A N 19
ATOM 9658 C CA . TRP A 1 29 ? 15.905 0.760 -11.379 1.00 54.52 29 TRP A CA 19
ATOM 9659 C C . TRP A 1 29 ? 14.889 1.502 -12.241 1.00 72.13 29 TRP A C 19
ATOM 9660 O O . TRP A 1 29 ? 15.191 1.908 -13.364 1.00 21.12 29 TRP A O 19
ATOM 9681 N N . CYS A 1 30 ? 13.683 1.676 -11.710 1.00 63.21 30 CYS A N 19
ATOM 9682 C CA . CYS A 1 30 ? 12.622 2.369 -12.431 1.00 22.51 30 CYS A CA 19
ATOM 9683 C C . CYS A 1 30 ? 12.958 3.847 -12.604 1.00 71.04 30 CYS A C 19
ATOM 9684 O O . CYS A 1 30 ? 13.044 4.593 -11.629 1.00 54.20 30 CYS A O 19
ATOM 9691 N N . ARG A 1 31 ? 13.146 4.263 -13.853 1.00 24.34 31 ARG A N 19
ATOM 9692 C CA . ARG A 1 31 ? 13.473 5.651 -14.154 1.00 45.03 31 ARG A CA 19
ATOM 9693 C C . ARG A 1 31 ? 12.214 6.447 -14.486 1.00 22.53 31 ARG A C 19
ATOM 9694 O O . ARG A 1 31 ? 11.163 5.873 -14.772 1.00 12.34 31 ARG A O 19
ATOM 9715 N N . TYR A 1 32 ? 12.329 7.769 -14.445 1.00 14.34 32 TYR A N 19
ATOM 9716 C CA . TYR A 1 32 ? 11.199 8.644 -14.737 1.00 61.44 32 TYR A CA 19
ATOM 9717 C C . TYR A 1 32 ? 11.042 8.846 -16.241 1.00 45.04 32 TYR A C 19
ATOM 9718 O O . TYR A 1 32 ? 12.028 8.962 -16.970 1.00 4.04 32 TYR A O 19
ATOM 9736 N N . ASP A 1 33 ? 9.796 8.888 -16.699 1.00 61.12 33 ASP A N 19
ATOM 9737 C CA . ASP A 1 33 ? 9.508 9.078 -18.116 1.00 40.11 33 ASP A CA 19
ATOM 9738 C C . ASP A 1 33 ? 9.598 10.553 -18.496 1.00 30.13 33 ASP A C 19
ATOM 9739 O O . ASP A 1 33 ? 10.421 10.942 -19.326 1.00 14.33 33 ASP A O 19
ATOM 9748 N N . LEU A 1 34 ? 8.747 11.369 -17.884 1.00 74.21 34 LEU A N 19
ATOM 9749 C CA . LEU A 1 34 ? 8.729 12.801 -18.158 1.00 52.53 34 LEU A CA 19
ATOM 9750 C C . LEU A 1 34 ? 9.615 13.556 -17.172 1.00 34.21 34 LEU A C 19
ATOM 9751 O O . LEU A 1 34 ? 10.640 14.121 -17.550 1.00 4.30 34 LEU A O 19
ATOM 9767 N N . GLY A 1 1 ? 0.700 -1.046 -0.402 1.00 42.24 1 GLY A N 20
ATOM 9768 C CA . GLY A 1 1 ? 1.349 -0.609 -1.625 1.00 14.30 1 GLY A CA 20
ATOM 9769 C C . GLY A 1 1 ? 0.738 -1.237 -2.862 1.00 30.32 1 GLY A C 20
ATOM 9770 O O . GLY A 1 1 ? 0.284 -2.381 -2.825 1.00 64.25 1 GLY A O 20
ATOM 9774 N N . ASP A 1 2 ? 0.725 -0.488 -3.959 1.00 34.32 2 ASP A N 20
ATOM 9775 C CA . ASP A 1 2 ? 0.164 -0.979 -5.213 1.00 2.33 2 ASP A CA 20
ATOM 9776 C C . ASP A 1 2 ? 1.254 -1.142 -6.268 1.00 12.12 2 ASP A C 20
ATOM 9777 O O . ASP A 1 2 ? 1.320 -2.161 -6.955 1.00 74.33 2 ASP A O 20
ATOM 9786 N N . CYS A 1 3 ? 2.107 -0.130 -6.392 1.00 33.45 3 CYS A N 20
ATOM 9787 C CA . CYS A 1 3 ? 3.193 -0.160 -7.364 1.00 12.24 3 CYS A CA 20
ATOM 9788 C C . CYS A 1 3 ? 4.545 -0.273 -6.665 1.00 51.42 3 CYS A C 20
ATOM 9789 O O . CYS A 1 3 ? 4.624 -0.263 -5.436 1.00 1.20 3 CYS A O 20
ATOM 9796 N N . LEU A 1 4 ? 5.606 -0.379 -7.457 1.00 22.31 4 LEU A N 20
ATOM 9797 C CA . LEU A 1 4 ? 6.956 -0.494 -6.916 1.00 1.42 4 LEU A CA 20
ATOM 9798 C C . LEU A 1 4 ? 7.537 0.882 -6.606 1.00 12.42 4 LEU A C 20
ATOM 9799 O O . LEU A 1 4 ? 7.966 1.148 -5.484 1.00 11.01 4 LEU A O 20
ATOM 9815 N N . GLY A 1 5 ? 7.545 1.755 -7.609 1.00 11.53 5 GLY A N 20
ATOM 9816 C CA . GLY A 1 5 ? 8.073 3.094 -7.422 1.00 50.35 5 GLY A CA 20
ATOM 9817 C C . GLY A 1 5 ? 9.439 3.272 -8.055 1.00 21.12 5 GLY A C 20
ATOM 9818 O O . GLY A 1 5 ? 10.206 2.316 -8.170 1.00 30.11 5 GLY A O 20
ATOM 9822 N N . TRP A 1 6 ? 9.743 4.497 -8.467 1.00 4.11 6 TRP A N 20
ATOM 9823 C CA . TRP A 1 6 ? 11.026 4.796 -9.093 1.00 44.10 6 TRP A CA 20
ATOM 9824 C C . TRP A 1 6 ? 12.181 4.280 -8.242 1.00 20.43 6 TRP A C 20
ATOM 9825 O O . TRP A 1 6 ? 13.215 3.866 -8.766 1.00 62.13 6 TRP A O 20
ATOM 9846 N N . PHE A 1 7 ? 11.998 4.306 -6.926 1.00 23.13 7 PHE A N 20
ATOM 9847 C CA . PHE A 1 7 ? 13.026 3.841 -6.002 1.00 30.43 7 PHE A CA 20
ATOM 9848 C C . PHE A 1 7 ? 13.264 2.342 -6.163 1.00 43.11 7 PHE A C 20
ATOM 9849 O O . PHE A 1 7 ? 14.404 1.878 -6.138 1.00 20.32 7 PHE A O 20
ATOM 9866 N N . SER A 1 8 ? 12.180 1.591 -6.328 1.00 42.03 8 SER A N 20
ATOM 9867 C CA . SER A 1 8 ? 12.270 0.144 -6.489 1.00 52.53 8 SER A CA 20
ATOM 9868 C C . SER A 1 8 ? 12.675 -0.219 -7.915 1.00 32.45 8 SER A C 20
ATOM 9869 O O . SER A 1 8 ? 12.254 0.424 -8.875 1.00 2.21 8 SER A O 20
ATOM 9877 N N . GLY A 1 9 ? 13.496 -1.257 -8.043 1.00 73.52 9 GLY A N 20
ATOM 9878 C CA . GLY A 1 9 ? 13.945 -1.690 -9.354 1.00 32.04 9 GLY A CA 20
ATOM 9879 C C . GLY A 1 9 ? 13.114 -2.833 -9.903 1.00 41.43 9 GLY A C 20
ATOM 9880 O O . GLY A 1 9 ? 12.743 -3.749 -9.170 1.00 31.34 9 GLY A O 20
ATOM 9884 N N . CYS A 1 10 ? 12.819 -2.778 -11.198 1.00 24.41 10 CYS A N 20
ATOM 9885 C CA . CYS A 1 10 ? 12.025 -3.815 -11.846 1.00 22.01 10 CYS A CA 20
ATOM 9886 C C . CYS A 1 10 ? 12.542 -4.096 -13.254 1.00 3.11 10 CYS A C 20
ATOM 9887 O O . CYS A 1 10 ? 13.378 -3.359 -13.778 1.00 20.31 10 CYS A O 20
ATOM 9894 N N . ASP A 1 11 ? 12.039 -5.165 -13.860 1.00 61.42 11 ASP A N 20
ATOM 9895 C CA . ASP A 1 11 ? 12.448 -5.544 -15.208 1.00 4.41 11 ASP A CA 20
ATOM 9896 C C . ASP A 1 11 ? 11.620 -4.805 -16.255 1.00 3.03 11 ASP A C 20
ATOM 9897 O O . ASP A 1 11 ? 10.535 -4.295 -15.977 1.00 34.55 11 ASP A O 20
ATOM 9906 N N . PRO A 1 12 ? 12.144 -4.744 -17.488 1.00 54.42 12 PRO A N 20
ATOM 9907 C CA . PRO A 1 12 ? 11.470 -4.069 -18.601 1.00 55.14 12 PRO A CA 20
ATOM 9908 C C . PRO A 1 12 ? 10.222 -4.815 -19.062 1.00 20.23 12 PRO A C 20
ATOM 9909 O O . PRO A 1 12 ? 9.258 -4.206 -19.524 1.00 64.20 12 PRO A O 20
ATOM 9920 N N . ASN A 1 13 ? 10.247 -6.138 -18.931 1.00 44.33 13 ASN A N 20
ATOM 9921 C CA . ASN A 1 13 ? 9.118 -6.967 -19.334 1.00 74.24 13 ASN A CA 20
ATOM 9922 C C . ASN A 1 13 ? 8.139 -7.153 -18.178 1.00 65.04 13 ASN A C 20
ATOM 9923 O O . ASN A 1 13 ? 6.947 -7.370 -18.390 1.00 2.12 13 ASN A O 20
ATOM 9934 N N . ASN A 1 14 ? 8.653 -7.066 -16.956 1.00 3.33 14 ASN A N 20
ATOM 9935 C CA . ASN A 1 14 ? 7.825 -7.224 -15.766 1.00 24.14 14 ASN A CA 20
ATOM 9936 C C . ASN A 1 14 ? 7.648 -5.891 -15.045 1.00 23.22 14 ASN A C 20
ATOM 9937 O O . ASN A 1 14 ? 7.756 -5.816 -13.822 1.00 22.43 14 ASN A O 20
ATOM 9948 N N . ASN A 1 15 ? 7.375 -4.841 -15.813 1.00 22.24 15 ASN A N 20
ATOM 9949 C CA . ASN A 1 15 ? 7.183 -3.511 -15.248 1.00 11.55 15 ASN A CA 20
ATOM 9950 C C . ASN A 1 15 ? 6.152 -3.541 -14.124 1.00 15.33 15 ASN A C 20
ATOM 9951 O O . ASN A 1 15 ? 4.975 -3.824 -14.352 1.00 64.24 15 ASN A O 20
ATOM 9962 N N . LYS A 1 16 ? 6.600 -3.246 -12.908 1.00 42.33 16 LYS A N 20
ATOM 9963 C CA . LYS A 1 16 ? 5.718 -3.237 -11.748 1.00 13.53 16 LYS A CA 20
ATOM 9964 C C . LYS A 1 16 ? 5.808 -1.907 -11.006 1.00 54.43 16 LYS A C 20
ATOM 9965 O O . LYS A 1 16 ? 5.717 -1.861 -9.779 1.00 41.11 16 LYS A O 20
ATOM 9984 N N . CYS A 1 17 ? 5.985 -0.826 -11.759 1.00 11.33 17 CYS A N 20
ATOM 9985 C CA . CYS A 1 17 ? 6.086 0.506 -11.174 1.00 30.34 17 CYS A CA 20
ATOM 9986 C C . CYS A 1 17 ? 4.802 1.299 -11.401 1.00 62.31 17 CYS A C 20
ATOM 9987 O O . CYS A 1 17 ? 3.881 0.832 -12.072 1.00 23.51 17 CYS A O 20
ATOM 9994 N N . CYS A 1 18 ? 4.748 2.501 -10.838 1.00 45.10 18 CYS A N 20
ATOM 9995 C CA . CYS A 1 18 ? 3.579 3.360 -10.978 1.00 50.11 18 CYS A CA 20
ATOM 9996 C C . CYS A 1 18 ? 3.648 4.166 -12.272 1.00 72.02 18 CYS A C 20
ATOM 9997 O O . CYS A 1 18 ? 4.717 4.323 -12.860 1.00 41.04 18 CYS A O 20
ATOM 10004 N N . GLU A 1 19 ? 2.499 4.674 -12.708 1.00 44.13 19 GLU A N 20
ATOM 10005 C CA . GLU A 1 19 ? 2.430 5.463 -13.933 1.00 31.03 19 GLU A CA 20
ATOM 10006 C C . GLU A 1 19 ? 3.468 6.582 -13.919 1.00 34.24 19 GLU A C 20
ATOM 10007 O O . GLU A 1 19 ? 3.597 7.311 -12.936 1.00 51.03 19 GLU A O 20
ATOM 10019 N N . GLY A 1 20 ? 4.206 6.710 -15.017 1.00 10.20 20 GLY A N 20
ATOM 10020 C CA . GLY A 1 20 ? 5.223 7.741 -15.111 1.00 22.03 20 GLY A CA 20
ATOM 10021 C C . GLY A 1 20 ? 6.627 7.170 -15.125 1.00 4.33 20 GLY A C 20
ATOM 10022 O O . GLY A 1 20 ? 7.527 7.733 -15.749 1.00 24.13 20 GLY A O 20
ATOM 10026 N N . TYR A 1 21 ? 6.816 6.051 -14.434 1.00 42.33 21 TYR A N 20
ATOM 10027 C CA . TYR A 1 21 ? 8.122 5.406 -14.366 1.00 41.43 21 TYR A CA 20
ATOM 10028 C C . TYR A 1 21 ? 8.229 4.284 -15.394 1.00 25.22 21 TYR A C 20
ATOM 10029 O O . TYR A 1 21 ? 7.221 3.741 -15.846 1.00 0.14 21 TYR A O 20
ATOM 10047 N N . VAL A 1 22 ? 9.461 3.940 -15.759 1.00 34.15 22 VAL A N 20
ATOM 10048 C CA . VAL A 1 22 ? 9.702 2.881 -16.731 1.00 62.11 22 VAL A CA 20
ATOM 10049 C C . VAL A 1 22 ? 11.044 2.201 -16.482 1.00 0.51 22 VAL A C 20
ATOM 10050 O O . VAL A 1 22 ? 12.076 2.864 -16.365 1.00 34.31 22 VAL A O 20
ATOM 10063 N N . CYS A 1 23 ? 11.024 0.875 -16.402 1.00 54.21 23 CYS A N 20
ATOM 10064 C CA . CYS A 1 23 ? 12.238 0.104 -16.167 1.00 2.02 23 CYS A CA 20
ATOM 10065 C C . CYS A 1 23 ? 12.917 -0.257 -17.485 1.00 31.41 23 CYS A C 20
ATOM 10066 O O . CYS A 1 23 ? 13.110 -1.434 -17.794 1.00 52.34 23 CYS A O 20
ATOM 10073 N N . HIS A 1 24 ? 13.277 0.762 -18.258 1.00 2.32 24 HIS A N 20
ATOM 10074 C CA . HIS A 1 24 ? 13.935 0.553 -19.542 1.00 63.35 24 HIS A CA 20
ATOM 10075 C C . HIS A 1 24 ? 15.139 -0.373 -19.392 1.00 12.13 24 HIS A C 20
ATOM 10076 O O . HIS A 1 24 ? 15.814 -0.366 -18.362 1.00 74.32 24 HIS A O 20
ATOM 10090 N N . TRP A 1 25 ? 15.401 -1.167 -20.423 1.00 73.32 25 TRP A N 20
ATOM 10091 C CA . TRP A 1 25 ? 16.523 -2.099 -20.405 1.00 35.25 25 TRP A CA 20
ATOM 10092 C C . TRP A 1 25 ? 17.814 -1.389 -20.015 1.00 11.44 25 TRP A C 20
ATOM 10093 O O . TRP A 1 25 ? 18.732 -2.002 -19.470 1.00 61.10 25 TRP A O 20
ATOM 10114 N N . LYS A 1 26 ? 17.879 -0.092 -20.296 1.00 51.31 26 LYS A N 20
ATOM 10115 C CA . LYS A 1 26 ? 19.058 0.704 -19.974 1.00 34.35 26 LYS A CA 20
ATOM 10116 C C . LYS A 1 26 ? 19.509 0.450 -18.539 1.00 22.12 26 LYS A C 20
ATOM 10117 O O . LYS A 1 26 ? 20.680 0.161 -18.288 1.00 54.41 26 LYS A O 20
ATOM 10136 N N . TYR A 1 27 ? 18.574 0.558 -17.601 1.00 63.24 27 TYR A N 20
ATOM 10137 C CA . TYR A 1 27 ? 18.877 0.341 -16.192 1.00 32.23 27 TYR A CA 20
ATOM 10138 C C . TYR A 1 27 ? 17.755 -0.434 -15.507 1.00 0.23 27 TYR A C 20
ATOM 10139 O O . TYR A 1 27 ? 16.594 -0.386 -15.913 1.00 50.55 27 TYR A O 20
ATOM 10157 N N . PRO A 1 28 ? 18.109 -1.166 -14.440 1.00 12.10 28 PRO A N 20
ATOM 10158 C CA . PRO A 1 28 ? 17.147 -1.964 -13.674 1.00 24.52 28 PRO A CA 20
ATOM 10159 C C . PRO A 1 28 ? 16.176 -1.098 -12.880 1.00 4.44 28 PRO A C 20
ATOM 10160 O O . PRO A 1 28 ? 14.983 -1.391 -12.809 1.00 21.33 28 PRO A O 20
ATOM 10171 N N . TRP A 1 29 ? 16.695 -0.030 -12.285 1.00 2.34 29 TRP A N 20
ATOM 10172 C CA . TRP A 1 29 ? 15.873 0.880 -11.495 1.00 53.34 29 TRP A CA 20
ATOM 10173 C C . TRP A 1 29 ? 14.874 1.618 -12.381 1.00 3.24 29 TRP A C 20
ATOM 10174 O O . TRP A 1 29 ? 15.186 1.983 -13.514 1.00 43.54 29 TRP A O 20
ATOM 10195 N N . CYS A 1 30 ? 13.673 1.835 -11.856 1.00 73.14 30 CYS A N 20
ATOM 10196 C CA . CYS A 1 30 ? 12.628 2.529 -12.599 1.00 52.31 30 CYS A CA 20
ATOM 10197 C C . CYS A 1 30 ? 12.993 3.996 -12.810 1.00 65.33 30 CYS A C 20
ATOM 10198 O O . CYS A 1 30 ? 13.080 4.768 -11.856 1.00 11.24 30 CYS A O 20
ATOM 10205 N N . ARG A 1 31 ? 13.207 4.371 -14.067 1.00 53.51 31 ARG A N 20
ATOM 10206 C CA . ARG A 1 31 ? 13.564 5.744 -14.404 1.00 13.31 31 ARG A CA 20
ATOM 10207 C C . ARG A 1 31 ? 12.331 6.540 -14.823 1.00 32.50 31 ARG A C 20
ATOM 10208 O O . ARG A 1 31 ? 11.392 5.990 -15.400 1.00 50.41 31 ARG A O 20
ATOM 10229 N N . TYR A 1 32 ? 12.340 7.835 -14.528 1.00 64.32 32 TYR A N 20
ATOM 10230 C CA . TYR A 1 32 ? 11.222 8.705 -14.871 1.00 41.04 32 TYR A CA 20
ATOM 10231 C C . TYR A 1 32 ? 10.991 8.726 -16.379 1.00 42.34 32 TYR A C 20
ATOM 10232 O O . TYR A 1 32 ? 11.917 8.518 -17.163 1.00 43.45 32 TYR A O 20
ATOM 10250 N N . ASP A 1 33 ? 9.749 8.980 -16.777 1.00 65.24 33 ASP A N 20
ATOM 10251 C CA . ASP A 1 33 ? 9.395 9.031 -18.191 1.00 61.41 33 ASP A CA 20
ATOM 10252 C C . ASP A 1 33 ? 8.860 10.409 -18.568 1.00 63.31 33 ASP A C 20
ATOM 10253 O O . ASP A 1 33 ? 9.114 10.906 -19.666 1.00 71.32 33 ASP A O 20
ATOM 10262 N N . LEU A 1 34 ? 8.119 11.021 -17.652 1.00 34.34 34 LEU A N 20
ATOM 10263 C CA . LEU A 1 34 ? 7.546 12.342 -17.888 1.00 25.32 34 LEU A CA 20
ATOM 10264 C C . LEU A 1 34 ? 7.876 13.291 -16.740 1.00 44.04 34 LEU A C 20
ATOM 10265 O O . LEU A 1 34 ? 8.407 14.381 -16.956 1.00 21.52 34 LEU A O 20
#

B-factor: mean 39.66, std 22.91, range [0.11, 75.43]

Organism: Selenotypus sp. (NCBI:txid3400313)